Protein AF-0000000079292629 (afdb_homodimer)

Nearest PDB structures (foldseek):
  8fo1-assembly1_A  TM=3.328E-01  e=7.211E-02  Cryptococcus neoformans H99
  2wtx-assembly1_C  TM=4.677E-01  e=7.750E-01  Escherichia coli K-12
  8wky-assembly1_A  TM=4.777E-01  e=1.674E+00  Homo sapiens
  8em2-assembly1_A  TM=3.625E-01  e=8.811E-01  Homo sapiens
  6tmu-assembly1_A  TM=2.853E-01  e=6.393E-01  Pseudomonas phage EL

Foldseek 3Di:
DPPDPPPPPDDPPPPPDDDPDDDDDDDDPPDDDDDDDDPDPPDDDDDDDDDDDDPDDPDDPDPDPPPPPPPPPPPPPPPPPDQPPPQFPQDLVCLLVDPLVQFWPFADADPDAAAEEEEEEQDDDPDDLVQLLQQVCQVQVQDPPVRQLHHYAYEYEDEPVRVVRLVSVVVSQVVPVVCRHSRRYTYGYDYPVNGDPLVVSVDPVLSVQLVVLSRVLNRCSNCQARYQKYFYAYSFKGADHCNVVVVVVLVVVCPPPDDQWAAQDDDARHRIMGGGPDPLSSVLSCLSNRCSRPDGRRVSVCVSCVVVVVNDHRYDPPRRMDGD/DPDDPPPDPPPPPPCPDPCPDDDDPPVVVVPDDDDDDDDPPPDDDDDDDPPPPPPPPPDDPPPPPPPPPPCPPPPPPPPPPPQPPPQFPQDLVCLLVDPLVQFWPFADADPDAAAEEEEEEQDDDPDDLVQLLQQVCQVQVQDPPVRQLHHYAYEYEDEPVHVVRLVSVVVSQVVPVVCRHSRRYIYGYDYPVNGDPLVVSVDPVLSVQLVVLSRVLNRCSNCQARYQKYFYAYSFKGADHCNVVVVVVLVVVCPPPDDQWAAQDDDARHRIMGGGPDPLSSVLSCLSNRCSRPDGRRVSVCVSCVVVVVNDHRYDPPRRMDGD

Solvent-accessible surface area (backbone atoms only — not comparable to full-atom values): 38561 Å² total; per-residue (Å²): 140,85,80,79,82,78,78,78,83,79,82,81,79,83,76,86,75,89,76,85,86,84,96,84,96,85,89,77,86,68,90,77,88,75,88,85,79,85,80,74,78,82,81,80,84,85,80,83,79,86,89,81,82,78,77,81,78,75,83,80,74,80,74,77,77,75,73,76,71,78,72,72,73,72,76,72,80,75,74,72,61,72,71,72,81,67,72,69,71,57,49,56,69,55,44,76,62,56,62,56,71,77,29,47,76,40,55,42,81,64,92,62,72,24,49,35,28,36,39,26,62,49,63,94,47,99,77,82,78,76,30,44,58,54,20,53,48,27,49,55,72,32,33,61,75,86,44,35,62,60,28,35,32,38,38,39,32,28,42,60,81,40,57,72,46,36,54,49,50,52,56,52,55,61,73,39,55,68,40,23,74,50,27,23,32,32,36,32,43,46,54,64,83,66,51,64,72,49,75,77,63,78,34,70,69,54,30,49,32,28,48,54,16,43,53,50,28,50,49,45,49,67,48,36,64,52,12,53,23,32,33,31,37,54,38,51,33,34,46,40,78,52,47,66,59,52,52,52,49,56,57,58,71,45,65,83,58,85,75,73,54,41,30,32,31,91,62,76,74,26,31,38,31,34,56,29,64,39,67,58,52,53,54,46,36,40,48,28,46,76,31,14,81,62,36,46,58,58,56,48,51,52,49,50,31,53,55,62,67,45,83,66,86,50,60,50,79,73,56,60,46,41,76,110,137,85,82,78,84,79,80,80,80,79,81,80,78,80,75,79,82,77,78,76,82,80,87,85,83,76,73,80,69,84,68,86,70,88,73,83,72,84,77,76,77,74,78,82,75,80,75,81,81,72,83,68,80,75,73,80,74,72,84,78,74,79,75,76,77,73,73,76,70,74,73,72,72,72,77,72,79,74,75,74,62,72,71,71,81,68,72,70,72,57,50,55,68,56,46,78,62,55,62,55,73,77,29,48,75,41,55,41,82,64,90,62,72,24,50,36,28,37,38,25,64,49,64,94,50,98,80,78,76,74,30,42,57,54,21,52,49,27,48,57,72,33,34,60,75,86,44,35,62,61,28,36,31,38,37,38,33,29,42,59,80,41,57,72,46,37,53,50,51,52,55,53,55,59,73,40,54,69,40,22,74,50,26,22,32,31,34,33,43,47,54,64,84,66,52,65,73,48,75,75,63,78,34,70,68,53,31,50,33,30,46,54,16,42,53,51,28,52,49,45,50,67,48,35,63,52,13,54,24,32,32,32,38,54,38,49,34,33,48,41,77,50,47,67,58,50,52,52,49,56,58,58,71,43,64,82,59,85,74,71,56,41,30,30,31,89,62,74,74,25,30,38,32,35,57,29,65,38,68,55,53,52,52,47,35,39,48,29,46,76,32,15,82,64,36,45,58,56,55,48,50,52,48,50,31,53,56,63,66,45,85,64,85,52,60,50,79,73,56,60,47,43,76,110

InterPro domains:
  IPR006759 Glycosyl transferase family 54 [PTHR12062] (66-322)
  IPR057279 MGAT4, conserved region [PF04666] (102-309)

Sequence (648 aa):
MRRQCRWTCIPVVVAVVILCLTPAYLLLVKGTNYWGSGILHVKEEAPKKDIGTTRSVPPTGIRQEKTRINSTQQVSSEQSKSLDASPIAVCCMDLMNLDKDRALVMGHRRKSKGFLTIGIPFTPRSGGKSDLRKTLESLIQNTPSELLKSQVTIVIFTSALDVGFRQSAHAIVSSFPDHVQGSVLQLIEAPRSFYPNLSALGNSFLSGRVKMNLDNAFLLAYARDSSEFYLQLSYDLRAPPNYLQTIRNFIRQQGANYWVTLEFYPVGFAGKLFRGGGRDIQQLIHLLTEYSKEQSLGNLFVQFKNLNVQQRDILWRPPLFSQLMRRQCRWTCIPVVVAVVILCLTPAYLLLVKGTNYWGSGILHVKEEAPKKDIGTTRSVPPTGIRQEKTRINSTQQVSSEQSKSLDASPIAVCCMDLMNLDKDRALVMGHRRKSKGFLTIGIPFTPRSGGKSDLRKTLESLIQNTPSELLKSQVTIVIFTSALDVGFRQSAHAIVSSFPDHVQGSVLQLIEAPRSFYPNLSALGNSFLSGRVKMNLDNAFLLAYARDSSEFYLQLSYDLRAPPNYLQTIRNFIRQQGANYWVTLEFYPVGFAGKLFRGGGRDIQQLIHLLTEYSKEQSLGNLFVQFKNLNVQQRDILWRPPLFSQL

Secondary structure (DSSP, 8-state):
----------------------------------------------------------------------------TT----------S--HHHHHT--HHHHEEES---SS-EEEEEEEE----SS-STHHHHHHHHHHHTS-HHHHHHHEEEEEEEETT-HHHHHHHHHHHHT-HHHHHTTSEEEEEE-GGGS--GGGG--HHHHHHHHHHHHHHHHHHHHTTSEEEEEE--TTEEPPTTHHHHHHHHHHHHTT---S-EES--STTSSEEEETTSHHHHHHHHHHHHTTTTS-HHHHHHHHHHHTT--S--B-SS-SSEE-/----------------------------------------------------------------------------S-----------S--HHHHHT--HHHHEEES---SS-EEEEEEEE----SS-STHHHHHHHHHHHTS-HHHHHHHEEEEEEEETT-HHHHHHHHHHHHT-HHHHHTTSEEEEEE-GGGS--GGGG--HHHHHHHHHHHHHHHHHHHHTTSEEEEEE--TTEEPPTTHHHHHHHHHHHHTT---S-EES--STTSSEEEETTSHHHHHHHHHHHHTTTTS-HHHHHHHHHHHTT--S--B-SS-SSEE-

Structure (mmCIF, N/CA/C/O backbone):
data_AF-0000000079292629-model_v1
#
loop_
_entity.id
_entity.type
_entity.pdbx_description
1 polymer 'MGAT4 conserved region domain-containing protein'
#
loop_
_atom_site.group_PDB
_atom_site.id
_atom_site.type_symbol
_atom_site.label_atom_id
_atom_site.label_alt_id
_atom_site.label_comp_id
_atom_site.label_asym_id
_atom_site.label_entity_id
_atom_site.label_seq_id
_atom_site.pdbx_PDB_ins_code
_atom_site.Cartn_x
_atom_site.Cartn_y
_atom_site.Cartn_z
_atom_site.occupancy
_atom_site.B_iso_or_equiv
_atom_site.auth_seq_id
_atom_site.auth_comp_id
_atom_site.auth_asym_id
_atom_site.auth_atom_id
_atom_site.pdbx_PDB_model_num
ATOM 1 N N . MET A 1 1 ? 28.984 -2.314 72 1 21.62 1 MET A N 1
ATOM 2 C CA . MET A 1 1 ? 30.016 -3.033 71.25 1 21.62 1 MET A CA 1
ATOM 3 C C . MET A 1 1 ? 29.484 -3.547 69.875 1 21.62 1 MET A C 1
ATOM 5 O O . MET A 1 1 ? 28.5 -4.297 69.875 1 21.62 1 MET A O 1
ATOM 9 N N . ARG A 1 2 ? 29.688 -2.791 68.688 1 25.09 2 ARG A N 1
ATOM 10 C CA . ARG A 1 2 ? 29.359 -2.566 67.25 1 25.09 2 ARG A CA 1
ATOM 11 C C . ARG A 1 2 ? 29.844 -3.725 66.375 1 25.09 2 ARG A C 1
ATOM 13 O O . ARG A 1 2 ? 31 -3.74 66 1 25.09 2 ARG A O 1
ATOM 20 N N . ARG A 1 3 ? 29.641 -4.965 66.75 1 23.36 3 ARG A N 1
ATOM 21 C CA . ARG A 1 3 ? 30.297 -6.113 66.125 1 23.36 3 ARG A CA 1
ATOM 22 C C . ARG A 1 3 ? 30.031 -6.152 64.625 1 23.36 3 ARG A C 1
ATOM 24 O O . ARG A 1 3 ? 28.875 -6.105 64.188 1 23.36 3 ARG A O 1
ATOM 31 N N . GLN A 1 4 ? 30.953 -5.797 63.719 1 24.3 4 GLN A N 1
ATOM 32 C CA . GLN A 1 4 ? 31.234 -5.625 62.312 1 24.3 4 GLN A CA 1
ATOM 33 C C . GLN A 1 4 ? 31.078 -6.941 61.562 1 24.3 4 GLN A C 1
ATOM 35 O O . GLN A 1 4 ? 31.828 -7.895 61.812 1 24.3 4 GLN A O 1
ATOM 40 N N . CYS A 1 5 ? 29.938 -7.516 61.344 1 23.98 5 CYS A N 1
ATOM 41 C CA . CYS A 1 5 ? 29.719 -8.773 60.656 1 23.98 5 CYS A CA 1
ATOM 42 C C . CYS A 1 5 ? 30.281 -8.727 59.219 1 23.98 5 CYS A C 1
ATOM 44 O O . CYS A 1 5 ? 29.891 -7.879 58.438 1 23.98 5 CYS A O 1
ATOM 46 N N . ARG A 1 6 ? 31.484 -9.203 59 1 24.17 6 ARG A N 1
ATOM 47 C CA . ARG A 1 6 ? 32.375 -9.297 57.844 1 24.17 6 ARG A CA 1
ATOM 48 C C . ARG A 1 6 ? 31.812 -10.266 56.812 1 24.17 6 ARG A C 1
ATOM 50 O O . ARG A 1 6 ? 31.703 -11.469 57.062 1 24.17 6 ARG A O 1
ATOM 57 N N . TRP A 1 7 ? 30.766 -9.984 56 1 21.94 7 TRP A N 1
ATOM 58 C CA . TRP A 1 7 ? 30.203 -10.867 54.969 1 21.94 7 TRP A CA 1
ATOM 59 C C . TRP A 1 7 ? 31.234 -11.195 53.906 1 21.94 7 TRP A C 1
ATOM 61 O O . TRP A 1 7 ? 31.781 -10.297 53.281 1 21.94 7 TRP A O 1
ATOM 71 N N . THR A 1 8 ? 32.125 -12.172 54.031 1 23.27 8 THR A N 1
ATOM 72 C CA . THR A 1 8 ? 33.156 -12.57 53.094 1 23.27 8 THR A CA 1
ATOM 73 C C . THR A 1 8 ? 32.531 -13.148 51.812 1 23.27 8 THR A C 1
ATOM 75 O O . THR A 1 8 ? 31.766 -14.102 51.875 1 23.27 8 THR A O 1
ATOM 78 N N . CYS A 1 9 ? 32.25 -12.352 50.719 1 22.69 9 CYS A N 1
ATOM 79 C CA . CYS A 1 9 ? 31.797 -12.703 49.375 1 22.69 9 CYS A CA 1
ATOM 80 C C . CYS A 1 9 ? 32.75 -13.672 48.719 1 22.69 9 CYS A C 1
ATOM 82 O O . CYS A 1 9 ? 33.938 -13.375 48.562 1 22.69 9 CYS A O 1
ATOM 84 N N . ILE A 1 10 ? 32.688 -14.961 48.75 1 22.88 10 ILE A N 1
ATOM 85 C CA . ILE A 1 10 ? 33.531 -15.992 48.156 1 22.88 10 ILE A CA 1
ATOM 86 C C . ILE A 1 10 ? 33.5 -15.906 46.656 1 22.88 10 ILE A C 1
ATOM 88 O O . ILE A 1 10 ? 32.406 -15.789 46.062 1 22.88 10 ILE A O 1
ATOM 92 N N . PRO A 1 11 ? 34.625 -15.836 45.844 1 27.73 11 PRO A N 1
ATOM 93 C CA . PRO A 1 11 ? 35.031 -15.656 44.438 1 27.73 11 PRO A CA 1
ATOM 94 C C . PRO A 1 11 ? 34.656 -16.844 43.562 1 27.73 11 PRO A C 1
ATOM 96 O O . PRO A 1 11 ? 35.094 -17.969 43.781 1 27.73 11 PRO A O 1
ATOM 99 N N . VAL A 1 12 ? 33.469 -17.391 43.344 1 22.73 12 VAL A N 1
ATOM 100 C CA . VAL A 1 12 ? 33.375 -18.703 42.688 1 22.73 12 VAL A CA 1
ATOM 101 C C . VAL A 1 12 ? 33.938 -18.609 41.281 1 22.73 12 VAL A C 1
ATOM 103 O O . VAL A 1 12 ? 33.438 -17.797 40.469 1 22.73 12 VAL A O 1
ATOM 106 N N . VAL A 1 13 ? 35.125 -19.141 40.875 1 24.22 13 VAL A N 1
ATOM 107 C CA . VAL A 1 13 ? 36 -19.312 39.719 1 24.22 13 VAL A CA 1
ATOM 108 C C . VAL A 1 13 ? 35.281 -20.188 38.688 1 24.22 13 VAL A C 1
ATOM 110 O O . VAL A 1 13 ? 35.281 -21.422 38.812 1 24.22 13 VAL A O 1
ATOM 113 N N . VAL A 1 14 ? 34.094 -20.156 38.156 1 21.81 14 VAL A N 1
ATOM 114 C CA . VAL A 1 14 ? 33.688 -21.312 37.344 1 21.81 14 VAL A CA 1
ATOM 115 C C . VAL A 1 14 ? 34.562 -21.391 36.094 1 21.81 14 VAL A C 1
ATOM 117 O O . VAL A 1 14 ? 34.594 -20.469 35.281 1 21.81 14 VAL A O 1
ATOM 120 N N . ALA A 1 15 ? 35.594 -22.297 35.906 1 21.97 15 ALA A N 1
ATOM 121 C CA . ALA A 1 15 ? 36.562 -22.734 34.906 1 21.97 15 ALA A CA 1
ATOM 122 C C . ALA A 1 15 ? 35.844 -23.328 33.688 1 21.97 15 ALA A C 1
ATOM 124 O O . ALA A 1 15 ? 35.281 -24.406 33.75 1 21.97 15 ALA A O 1
ATOM 125 N N . VAL A 1 16 ? 34.844 -22.938 33.031 1 21.09 16 VAL A N 1
ATOM 126 C CA . VAL A 1 16 ? 34.438 -23.953 32.062 1 21.09 16 VAL A CA 1
ATOM 127 C C . VAL A 1 16 ? 35.562 -24.188 31.062 1 21.09 16 VAL A C 1
ATOM 129 O O . VAL A 1 16 ? 36 -23.25 30.391 1 21.09 16 VAL A O 1
ATOM 132 N N . VAL A 1 17 ? 36.219 -25.422 30.844 1 18.73 17 VAL A N 1
ATOM 133 C CA . VAL A 1 17 ? 37.312 -26.125 30.156 1 18.73 17 VAL A CA 1
ATOM 134 C C . VAL A 1 17 ? 37.031 -26.188 28.656 1 18.73 17 VAL A C 1
ATOM 136 O O . VAL A 1 17 ? 37.938 -25.953 27.844 1 18.73 17 VAL A O 1
ATOM 139 N N . ILE A 1 18 ? 35.938 -26.547 27.938 1 22.33 18 ILE A N 1
ATOM 140 C CA . ILE A 1 18 ? 36.156 -27.766 27.156 1 22.33 18 ILE A CA 1
ATOM 141 C C . ILE A 1 18 ? 37.156 -27.469 26.031 1 22.33 18 ILE A C 1
ATOM 143 O O . ILE A 1 18 ? 37.062 -26.422 25.375 1 22.33 18 ILE A O 1
ATOM 147 N N . LEU A 1 19 ? 38.031 -28.469 25.625 1 19.28 19 LEU A N 1
ATOM 148 C CA . LEU A 1 19 ? 39.125 -29.016 24.844 1 19.28 19 LEU A CA 1
ATOM 149 C C . LEU A 1 19 ? 38.688 -29.266 23.406 1 19.28 19 LEU A C 1
ATOM 151 O O . LEU A 1 19 ? 37.969 -30.219 23.125 1 19.28 19 LEU A O 1
ATOM 155 N N . CYS A 1 20 ? 37.844 -28.516 22.75 1 19.41 20 CYS A N 1
ATOM 156 C CA . CYS A 1 20 ? 37.625 -29.188 21.484 1 19.41 20 CYS A CA 1
ATOM 157 C C . CYS A 1 20 ? 38.969 -29.469 20.766 1 19.41 20 CYS A C 1
ATOM 159 O O . CYS A 1 20 ? 39.75 -28.547 20.516 1 19.41 20 CYS A O 1
ATOM 161 N N . LEU A 1 21 ? 39.438 -30.766 20.672 1 18.61 21 LEU A N 1
ATOM 162 C CA . LEU A 1 21 ? 40.406 -31.672 20.062 1 18.61 21 LEU A CA 1
ATOM 163 C C . LEU A 1 21 ? 40.594 -31.375 18.578 1 18.61 21 LEU A C 1
ATOM 165 O O . LEU A 1 21 ? 39.75 -30.734 17.969 1 18.61 21 LEU A O 1
ATOM 169 N N . THR A 1 22 ? 41.344 -32.344 17.766 1 18.47 22 THR A N 1
ATOM 170 C CA . THR A 1 22 ? 42.5 -32.562 16.922 1 18.47 22 THR A CA 1
ATOM 171 C C . THR A 1 22 ? 42.125 -32.562 15.453 1 18.47 22 THR A C 1
ATOM 173 O O . THR A 1 22 ? 42.75 -31.875 14.641 1 18.47 22 THR A O 1
ATOM 176 N N . PRO A 1 23 ? 41.5 -33.75 14.758 1 18.5 23 PRO A N 1
ATOM 177 C CA . PRO A 1 23 ? 42.344 -34.656 13.945 1 18.5 23 PRO A CA 1
ATOM 178 C C . PRO A 1 23 ? 42.5 -34.156 12.508 1 18.5 23 PRO A C 1
ATOM 180 O O . PRO A 1 23 ? 41.812 -33.219 12.086 1 18.5 23 PRO A O 1
ATOM 183 N N . ALA A 1 24 ? 42.688 -35.25 11.312 1 17.42 24 ALA A N 1
ATOM 184 C CA . ALA A 1 24 ? 43.562 -35.875 10.328 1 17.42 24 ALA A CA 1
ATOM 185 C C . ALA A 1 24 ? 43.156 -35.469 8.906 1 17.42 24 ALA A C 1
ATOM 187 O O . ALA A 1 24 ? 44 -35.094 8.102 1 17.42 24 ALA A O 1
ATOM 188 N N . TYR A 1 25 ? 41.969 -36 8.234 1 17.34 25 TYR A N 1
ATOM 189 C CA . TYR A 1 25 ? 42.156 -36.969 7.148 1 17.34 25 TYR A CA 1
ATOM 190 C C . TYR A 1 25 ? 42.531 -36.25 5.859 1 17.34 25 TYR A C 1
ATOM 192 O O . TYR A 1 25 ? 42.219 -35.062 5.684 1 17.34 25 TYR A O 1
ATOM 200 N N . LEU A 1 26 ? 43.156 -37.062 4.617 1 16.83 26 LEU A N 1
ATOM 201 C CA . LEU A 1 26 ? 44.062 -37.438 3.521 1 16.83 26 LEU A CA 1
ATOM 202 C C . LEU A 1 26 ? 43.438 -37.062 2.176 1 16.83 26 LEU A C 1
ATOM 204 O O . LEU A 1 26 ? 44.125 -36.5 1.319 1 16.83 26 LEU A O 1
ATOM 208 N N . LEU A 1 27 ? 42.25 -37.688 1.678 1 17.11 27 LEU A N 1
ATOM 209 C CA . LEU A 1 27 ? 42.375 -38.531 0.5 1 17.11 27 LEU A CA 1
ATOM 210 C C . LEU A 1 27 ? 42.469 -37.688 -0.769 1 17.11 27 LEU A C 1
ATOM 212 O O . LEU A 1 27 ? 42 -36.562 -0.804 1 17.11 27 LEU A O 1
ATOM 216 N N . LEU A 1 28 ? 43.094 -38.344 -1.974 1 18.03 28 LEU A N 1
ATOM 217 C CA . LEU A 1 28 ? 43.75 -38.469 -3.271 1 18.03 28 LEU A CA 1
ATOM 218 C C . LEU A 1 28 ? 42.75 -38.281 -4.406 1 18.03 28 LEU A C 1
ATOM 220 O O . LEU A 1 28 ? 41.906 -39.156 -4.637 1 18.03 28 LEU A O 1
ATOM 224 N N . VAL A 1 29 ? 41.844 -37.344 -4.359 1 16.91 29 VAL A N 1
ATOM 225 C CA . VAL A 1 29 ? 40.875 -37.594 -5.418 1 16.91 29 VAL A CA 1
ATOM 226 C C . VAL A 1 29 ? 41.562 -37.594 -6.773 1 16.91 29 VAL A C 1
ATOM 228 O O . VAL A 1 29 ? 42.094 -36.562 -7.203 1 16.91 29 VAL A O 1
ATOM 231 N N . LYS A 1 30 ? 42.031 -38.844 -7.316 1 17.47 30 LYS A N 1
ATOM 232 C CA . LYS A 1 30 ? 42.656 -39.344 -8.547 1 17.47 30 LYS A CA 1
ATOM 233 C C . LYS A 1 30 ? 41.75 -39.094 -9.75 1 17.47 30 LYS A C 1
ATOM 235 O O . LYS A 1 30 ? 42.188 -39.219 -10.898 1 17.47 30 LYS A O 1
ATOM 240 N N . GLY A 1 31 ? 40.438 -38.781 -9.688 1 16.75 31 GLY A N 1
ATOM 241 C CA . GLY A 1 31 ? 39.719 -39.531 -10.688 1 16.75 31 GLY A CA 1
ATOM 242 C C . GLY A 1 31 ? 40.25 -39.344 -12.094 1 16.75 31 GLY A C 1
ATOM 243 O O . GLY A 1 31 ? 40.688 -38.25 -12.461 1 16.75 31 GLY A O 1
ATOM 244 N N . THR A 1 32 ? 40.625 -40.5 -12.867 1 16.72 32 THR A N 1
ATOM 245 C CA . THR A 1 32 ? 41.219 -41.094 -14.078 1 16.72 32 THR A CA 1
ATOM 246 C C . THR A 1 32 ? 40.438 -40.625 -15.312 1 16.72 32 THR A C 1
ATOM 248 O O . THR A 1 32 ? 41.031 -40.281 -16.328 1 16.72 32 THR A O 1
ATOM 251 N N . ASN A 1 33 ? 39.062 -40.938 -15.477 1 16.39 33 ASN A N 1
ATOM 252 C CA . ASN A 1 33 ? 38.781 -41.906 -16.547 1 16.39 33 ASN A CA 1
ATOM 253 C C . ASN A 1 33 ? 38.969 -41.25 -17.922 1 16.39 33 ASN A C 1
ATOM 255 O O . ASN A 1 33 ? 38.906 -40.031 -18.047 1 16.39 33 ASN A O 1
ATOM 259 N N . TYR A 1 34 ? 39.094 -42.156 -19.125 1 17.19 34 TYR A N 1
ATOM 260 C CA . TYR A 1 34 ? 39.562 -42.5 -20.469 1 17.19 34 TYR A CA 1
ATOM 261 C C . TYR A 1 34 ? 38.562 -42.062 -21.516 1 17.19 34 TYR A C 1
ATOM 263 O O . TYR A 1 34 ? 38.75 -42.281 -22.719 1 17.19 34 TYR A O 1
ATOM 271 N N . TRP A 1 35 ? 37.375 -41.375 -21.219 1 16.45 35 TRP A N 1
ATOM 272 C CA . TRP A 1 35 ? 36.406 -41.812 -22.203 1 16.45 35 TRP A CA 1
ATOM 273 C C . TRP A 1 35 ? 36.906 -41.5 -23.625 1 16.45 35 TRP A C 1
ATOM 275 O O . TRP A 1 35 ? 37.562 -40.5 -23.859 1 16.45 35 TRP A O 1
ATOM 285 N N . GLY A 1 36 ? 36.688 -42.531 -24.547 1 16.22 36 GLY A N 1
ATOM 286 C CA . GLY A 1 36 ? 36.969 -43.156 -25.828 1 16.22 36 GLY A CA 1
ATOM 287 C C . GLY A 1 36 ? 36.625 -42.25 -27 1 16.22 36 GLY A C 1
ATOM 288 O O . GLY A 1 36 ? 35.969 -41.219 -26.844 1 16.22 36 GLY A O 1
ATOM 289 N N . SER A 1 37 ? 36.375 -42.906 -28.172 1 16.64 37 SER A N 1
ATOM 290 C CA . SER A 1 37 ? 36.875 -43.062 -29.531 1 16.64 37 SER A CA 1
ATOM 291 C C . SER A 1 37 ? 36.062 -42.281 -30.531 1 16.64 37 SER A C 1
ATOM 293 O O . SER A 1 37 ? 36.594 -41.5 -31.328 1 16.64 37 SER A O 1
ATOM 295 N N . GLY A 1 38 ? 34.812 -42.781 -30.969 1 17.09 38 GLY A N 1
ATOM 296 C CA . GLY A 1 38 ? 34.625 -43.219 -32.344 1 17.09 38 GLY A CA 1
ATOM 297 C C . GLY A 1 38 ? 34.062 -42.125 -33.25 1 17.09 38 GLY A C 1
ATOM 298 O O . GLY A 1 38 ? 33.031 -41.531 -32.938 1 17.09 38 GLY A O 1
ATOM 299 N N . ILE A 1 39 ? 34.812 -41.25 -33.812 1 19.45 39 ILE A N 1
ATOM 300 C CA . ILE A 1 39 ? 34.562 -40.156 -34.781 1 19.45 39 ILE A CA 1
ATOM 301 C C . ILE A 1 39 ? 33.812 -40.719 -36 1 19.45 39 ILE A C 1
ATOM 303 O O . ILE A 1 39 ? 34.375 -41.469 -36.812 1 19.45 39 ILE A O 1
ATOM 307 N N . LEU A 1 40 ? 32.5 -41.219 -35.719 1 17.52 40 LEU A N 1
ATOM 308 C CA . LEU A 1 40 ? 31.812 -41.844 -36.844 1 17.52 40 LEU A CA 1
ATOM 309 C C . LEU A 1 40 ? 31.719 -40.938 -38.031 1 17.52 40 LEU A C 1
ATOM 311 O O . LEU A 1 40 ? 31.531 -39.719 -37.875 1 17.52 40 LEU A O 1
ATOM 315 N N . HIS A 1 41 ? 32.031 -41.5 -39.25 1 19.69 41 HIS A N 1
ATOM 316 C CA . HIS A 1 41 ? 32.25 -41.188 -40.656 1 19.69 41 HIS A CA 1
ATOM 317 C C . HIS A 1 41 ? 30.969 -40.812 -41.375 1 19.69 41 HIS A C 1
ATOM 319 O O . HIS A 1 41 ? 30.109 -41.656 -41.625 1 19.69 41 HIS A O 1
ATOM 325 N N . VAL A 1 42 ? 30.266 -39.844 -40.75 1 17.91 42 VAL A N 1
ATOM 326 C CA . VAL A 1 42 ? 28.953 -39.625 -41.375 1 17.91 42 VAL A CA 1
ATOM 327 C C . VAL A 1 42 ? 29.109 -39.469 -42.875 1 17.91 42 VAL A C 1
ATOM 329 O O . VAL A 1 42 ? 29.859 -38.594 -43.344 1 17.91 42 VAL A O 1
ATOM 332 N N . LYS A 1 43 ? 28.469 -40.406 -43.562 1 17.44 43 LYS A N 1
ATOM 333 C CA . LYS A 1 43 ? 28.406 -40.812 -44.969 1 17.44 43 LYS A CA 1
ATOM 334 C C . LYS A 1 43 ? 27.891 -39.656 -45.844 1 17.44 43 LYS A C 1
ATOM 336 O O . LYS A 1 43 ? 27.219 -38.75 -45.375 1 17.44 43 LYS A O 1
ATOM 341 N N . GLU A 1 44 ? 27.5 -40.062 -47.062 1 17.16 44 GLU A N 1
ATOM 342 C CA . GLU A 1 44 ? 27.75 -39.844 -48.469 1 17.16 44 GLU A CA 1
ATOM 343 C C . GLU A 1 44 ? 26.641 -38.969 -49.094 1 17.16 44 GLU A C 1
ATOM 345 O O . GLU A 1 44 ? 26.891 -38.156 -49.969 1 17.16 44 GLU A O 1
ATOM 350 N N . GLU A 1 45 ? 25.297 -39 -48.719 1 18.06 45 GLU A N 1
ATOM 351 C CA . GLU A 1 45 ? 24.531 -39.281 -49.938 1 18.06 45 GLU A CA 1
ATOM 352 C C . GLU A 1 45 ? 24.375 -38.031 -50.812 1 18.06 45 GLU A C 1
ATOM 354 O O . GLU A 1 45 ? 24.469 -36.938 -50.312 1 18.06 45 GLU A O 1
ATOM 359 N N . ALA A 1 46 ? 23.594 -38.25 -52 1 18.97 46 ALA A N 1
ATOM 360 C CA . ALA A 1 46 ? 23.672 -37.969 -53.438 1 18.97 46 ALA A CA 1
ATOM 361 C C . ALA A 1 46 ? 23.016 -36.625 -53.75 1 18.97 46 ALA A C 1
ATOM 363 O O . ALA A 1 46 ? 22.219 -36.125 -52.969 1 18.97 46 ALA A O 1
ATOM 364 N N . PRO A 1 47 ? 22.625 -36.5 -55.125 1 19.56 47 PRO A N 1
ATOM 365 C CA . PRO A 1 47 ? 22.828 -35.469 -56.156 1 19.56 47 PRO A CA 1
ATOM 366 C C . PRO A 1 47 ? 21.609 -34.562 -56.312 1 19.56 47 PRO A C 1
ATOM 368 O O . PRO A 1 47 ? 21.719 -33.5 -56.969 1 19.56 47 PRO A O 1
ATOM 371 N N . LYS A 1 48 ? 20.531 -34.625 -55.625 1 17.47 48 LYS A N 1
ATOM 372 C CA . LYS A 1 48 ? 19.453 -34.5 -56.594 1 17.47 48 LYS A CA 1
ATOM 373 C C . LYS A 1 48 ? 19.375 -33.062 -57.125 1 17.47 48 LYS A C 1
ATOM 375 O O . LYS A 1 48 ? 19.656 -32.094 -56.375 1 17.47 48 LYS A O 1
ATOM 380 N N . LYS A 1 49 ? 18.641 -32.969 -58.375 1 17.77 49 LYS A N 1
ATOM 381 C CA . LYS A 1 49 ? 18.656 -32.125 -59.562 1 17.77 49 LYS A CA 1
ATOM 382 C C . LYS A 1 49 ? 17.953 -30.812 -59.312 1 17.77 49 LYS A C 1
ATOM 384 O O . LYS A 1 49 ? 18.484 -29.75 -59.625 1 17.77 49 LYS A O 1
ATOM 389 N N . ASP A 1 50 ? 16.547 -30.766 -59.281 1 17.34 50 ASP A N 1
ATOM 390 C CA . ASP A 1 50 ? 16.062 -30.141 -60.5 1 17.34 50 ASP A CA 1
ATOM 391 C C . ASP A 1 50 ? 15.844 -28.641 -60.312 1 17.34 50 ASP A C 1
ATOM 393 O O . ASP A 1 50 ? 15.898 -28.141 -59.188 1 17.34 50 ASP A O 1
ATOM 397 N N . ILE A 1 51 ? 14.484 -28.109 -60.562 1 19.69 51 ILE A N 1
ATOM 398 C CA . ILE A 1 51 ? 13.938 -27.297 -61.656 1 19.69 51 ILE A CA 1
ATOM 399 C C . ILE A 1 51 ? 13.688 -25.875 -61.156 1 19.69 51 ILE A C 1
ATOM 401 O O . ILE A 1 51 ? 13.492 -25.672 -59.938 1 19.69 51 ILE A O 1
ATOM 405 N N . GLY A 1 52 ? 13.461 -24.875 -62.125 1 17.98 52 GLY A N 1
ATOM 406 C CA . GLY A 1 52 ? 13.773 -23.5 -62.469 1 17.98 52 GLY A CA 1
ATOM 407 C C . GLY A 1 52 ? 12.805 -22.5 -61.875 1 17.98 52 GLY A C 1
ATOM 408 O O . GLY A 1 52 ? 13.18 -21.359 -61.562 1 17.98 52 GLY A O 1
ATOM 409 N N . THR A 1 53 ? 11.461 -22.734 -61.812 1 22.64 53 THR A N 1
ATOM 410 C CA . THR A 1 53 ? 10.672 -21.703 -62.5 1 22.64 53 THR A CA 1
ATOM 411 C C . THR A 1 53 ? 10.469 -20.5 -61.562 1 22.64 53 THR A C 1
ATOM 413 O O . THR A 1 53 ? 10.375 -20.641 -60.344 1 22.64 53 THR A O 1
ATOM 416 N N . THR A 1 54 ? 10.57 -19.297 -62.125 1 21.59 54 THR A N 1
ATOM 417 C CA . THR A 1 54 ? 10.789 -17.891 -61.781 1 21.59 54 THR A CA 1
ATOM 418 C C . THR A 1 54 ? 9.508 -17.266 -61.25 1 21.59 54 THR A C 1
ATOM 420 O O . THR A 1 54 ? 8.656 -16.828 -62.031 1 21.59 54 THR A O 1
ATOM 423 N N . ARG A 1 55 ? 8.727 -17.828 -60.375 1 21.44 55 ARG A N 1
ATOM 424 C CA . ARG A 1 55 ? 7.426 -17.188 -60.188 1 21.44 55 ARG A CA 1
ATOM 425 C C . ARG A 1 55 ? 7.582 -15.766 -59.688 1 21.44 55 ARG A C 1
ATOM 427 O O . ARG A 1 55 ? 8.375 -15.5 -58.781 1 21.44 55 ARG A O 1
ATOM 434 N N . SER A 1 56 ? 6.984 -14.805 -60.469 1 21.39 56 SER A N 1
ATOM 435 C CA . SER A 1 56 ? 6.926 -13.352 -60.406 1 21.39 56 SER A CA 1
ATOM 436 C C . SER A 1 56 ? 6.223 -12.898 -59.125 1 21.39 56 SER A C 1
ATOM 438 O O . SER A 1 56 ? 5.156 -13.414 -58.781 1 21.39 56 SER A O 1
ATOM 440 N N . VAL A 1 57 ? 6.891 -12.328 -58.156 1 22.81 57 VAL A N 1
ATOM 441 C CA . VAL A 1 57 ? 6.531 -11.891 -56.812 1 22.81 57 VAL A CA 1
ATOM 442 C C . VAL A 1 57 ? 5.621 -10.664 -56.875 1 22.81 57 VAL A C 1
ATOM 444 O O . VAL A 1 57 ? 6.004 -9.641 -57.438 1 22.81 57 VAL A O 1
ATOM 447 N N . PRO A 1 58 ? 4.312 -10.945 -57.094 1 24.67 58 PRO A N 1
ATOM 448 C CA . PRO A 1 58 ? 3.463 -9.758 -57.156 1 24.67 58 PRO A CA 1
ATOM 449 C C . PRO A 1 58 ? 3.67 -8.805 -56 1 24.67 58 PRO A C 1
ATOM 451 O O . PRO A 1 58 ? 4.137 -9.219 -54.938 1 24.67 58 PRO A O 1
ATOM 454 N N . PRO A 1 59 ? 3.529 -7.434 -56.25 1 22.69 59 PRO A N 1
ATOM 455 C CA . PRO A 1 59 ? 3.924 -6.301 -55.406 1 22.69 59 PRO A CA 1
ATOM 456 C C . PRO A 1 59 ? 3.193 -6.273 -54.062 1 22.69 59 PRO A C 1
ATOM 458 O O . PRO A 1 59 ? 2.084 -6.805 -53.938 1 22.69 59 PRO A O 1
ATOM 461 N N . THR A 1 60 ? 3.943 -6.254 -52.969 1 22.09 60 THR A N 1
ATOM 462 C CA . THR A 1 60 ? 3.646 -6.258 -51.531 1 22.09 60 THR A CA 1
ATOM 463 C C . THR A 1 60 ? 2.744 -5.086 -51.156 1 22.09 60 THR A C 1
ATOM 465 O O . THR A 1 60 ? 3.082 -3.928 -51.438 1 22.09 60 THR A O 1
ATOM 468 N N . GLY A 1 61 ? 1.423 -5.238 -51.406 1 22.39 61 GLY A N 1
ATOM 469 C CA . GLY A 1 61 ? 0.463 -4.238 -50.969 1 22.39 61 GLY A CA 1
ATOM 470 C C . GLY A 1 61 ? 0.719 -3.742 -49.562 1 22.39 61 GLY A C 1
ATOM 471 O O . GLY A 1 61 ? 1.19 -4.496 -48.719 1 22.39 61 GLY A O 1
ATOM 472 N N . ILE A 1 62 ? 0.94 -2.416 -49.375 1 22.42 62 ILE A N 1
ATOM 473 C CA . ILE A 1 62 ? 1.219 -1.608 -48.188 1 22.42 62 ILE A CA 1
ATOM 474 C C . ILE A 1 62 ? 0.12 -1.819 -47.156 1 22.42 62 ILE A C 1
ATOM 476 O O . ILE A 1 62 ? -1.052 -1.534 -47.406 1 22.42 62 ILE A O 1
ATOM 480 N N . ARG A 1 63 ? 0.233 -2.859 -46.344 1 21.16 63 ARG A N 1
ATOM 481 C CA . ARG A 1 63 ? -0.704 -3.062 -45.25 1 21.16 63 ARG A CA 1
ATOM 482 C C . ARG A 1 63 ? -0.858 -1.792 -44.406 1 21.16 63 ARG A C 1
ATOM 484 O O . ARG A 1 63 ? 0.133 -1.225 -43.938 1 21.16 63 ARG A O 1
ATOM 491 N N . GLN A 1 64 ? -1.92 -1.033 -44.688 1 22.08 64 GLN A N 1
ATOM 492 C CA . GLN A 1 64 ? -2.361 0.088 -43.875 1 22.08 64 GLN A CA 1
ATOM 493 C C . GLN A 1 64 ? -2.371 -0.286 -42.375 1 22.08 64 GLN A C 1
ATOM 495 O O . GLN A 1 64 ? -2.908 -1.33 -42 1 22.08 64 GLN A O 1
ATOM 500 N N . GLU A 1 65 ? -1.366 0.177 -41.656 1 22.66 65 GLU A N 1
ATOM 501 C CA . GLU A 1 65 ? -1.19 0.126 -40.219 1 22.66 65 GLU A CA 1
ATOM 502 C C . GLU A 1 65 ? -2.453 0.579 -39.5 1 22.66 65 GLU A C 1
ATOM 504 O O . GLU A 1 65 ? -2.857 1.738 -39.594 1 22.66 65 GLU A O 1
ATOM 509 N N . LYS A 1 66 ? -3.496 -0.288 -39.406 1 24.17 66 LYS A N 1
ATOM 510 C CA . LYS A 1 66 ? -4.613 0.044 -38.531 1 24.17 66 LYS A CA 1
ATOM 511 C C . LYS A 1 66 ? -4.117 0.473 -37.125 1 24.17 66 LYS A C 1
ATOM 513 O O . LYS A 1 66 ? -3.393 -0.271 -36.469 1 24.17 66 LYS A O 1
ATOM 518 N N . THR A 1 67 ? -3.998 1.742 -36.906 1 22.06 67 THR A N 1
ATOM 519 C CA . THR A 1 67 ? -3.787 2.359 -35.625 1 22.06 67 THR A CA 1
ATOM 520 C C . THR A 1 67 ? -4.738 1.771 -34.562 1 22.06 67 THR A C 1
ATOM 522 O O . THR A 1 67 ? -5.957 1.892 -34.719 1 22.06 67 THR A O 1
ATOM 525 N N . ARG A 1 68 ? -4.332 0.658 -33.938 1 22.97 68 ARG A N 1
ATOM 526 C CA . ARG A 1 68 ? -5.031 0.208 -32.719 1 22.97 68 ARG A CA 1
ATOM 527 C C . ARG A 1 68 ? -5.344 1.38 -31.797 1 22.97 68 ARG A C 1
ATOM 529 O O . ARG A 1 68 ? -4.438 2.012 -31.25 1 22.97 68 ARG A O 1
ATOM 536 N N . ILE A 1 69 ? -6.383 2.139 -32.125 1 24.08 69 ILE A N 1
ATOM 537 C CA . ILE A 1 69 ? -6.949 3.062 -31.141 1 24.08 69 ILE A CA 1
ATOM 538 C C . ILE A 1 69 ? -7.039 2.379 -29.781 1 24.08 69 ILE A C 1
ATOM 540 O O . ILE A 1 69 ? -7.621 1.297 -29.656 1 24.08 69 ILE A O 1
ATOM 544 N N . ASN A 1 70 ? -6.074 2.586 -28.922 1 23.27 70 ASN A N 1
ATOM 545 C CA . ASN A 1 70 ? -6.098 2.316 -27.484 1 23.27 70 ASN A CA 1
ATOM 546 C C . ASN A 1 70 ? -7.465 2.609 -26.875 1 23.27 70 ASN A C 1
ATOM 548 O O . ASN A 1 70 ? -7.91 3.758 -26.859 1 23.27 70 ASN A O 1
ATOM 552 N N . SER A 1 71 ? -8.461 1.787 -27.219 1 26.02 71 SER A N 1
ATOM 553 C CA . SER A 1 71 ? -9.688 1.862 -26.438 1 26.02 71 SER A CA 1
ATOM 554 C C . SER A 1 71 ? -9.391 2.062 -24.953 1 26.02 71 SER A C 1
ATOM 556 O O . SER A 1 71 ? -8.906 1.149 -24.281 1 26.02 71 SER A O 1
ATOM 558 N N . THR A 1 72 ? -8.898 3.211 -24.547 1 27.8 72 THR A N 1
ATOM 559 C CA . THR A 1 72 ? -9.055 3.617 -23.156 1 27.8 72 THR A CA 1
ATOM 560 C C . THR A 1 72 ? -10.414 3.191 -22.625 1 27.8 72 THR A C 1
ATOM 562 O O . THR A 1 72 ? -11.445 3.686 -23.062 1 27.8 72 THR A O 1
ATOM 565 N N . GLN A 1 73 ? -10.617 1.931 -22.391 1 29.52 73 GLN A N 1
ATOM 566 C CA . GLN A 1 73 ? -11.797 1.439 -21.703 1 29.52 73 GLN A CA 1
ATOM 567 C C . GLN A 1 73 ? -12.289 2.449 -20.656 1 29.52 73 GLN A C 1
ATOM 569 O O . GLN A 1 73 ? -11.5 2.951 -19.859 1 29.52 73 GLN A O 1
ATOM 574 N N . GLN A 1 74 ? -13.312 3.203 -20.984 1 28.7 74 GLN A N 1
ATOM 575 C CA . GLN A 1 74 ? -14.211 3.965 -20.125 1 28.7 74 GLN A CA 1
ATOM 576 C C . GLN A 1 74 ? -14.398 3.281 -18.781 1 28.7 74 GLN A C 1
ATOM 578 O O . GLN A 1 74 ? -14.93 2.17 -18.703 1 28.7 74 GLN A O 1
ATOM 583 N N . VAL A 1 75 ? -13.508 3.438 -17.844 1 33.06 75 VAL A N 1
ATOM 584 C CA . VAL A 1 75 ? -13.922 3.24 -16.453 1 33.06 75 VAL A CA 1
ATOM 585 C C . VAL A 1 75 ? -15.344 3.75 -16.25 1 33.06 75 VAL A C 1
ATOM 587 O O . VAL A 1 75 ? -15.617 4.934 -16.453 1 33.06 75 VAL A O 1
ATOM 590 N N . SER A 1 76 ? -16.391 2.98 -16.578 1 31.52 76 SER A N 1
ATOM 591 C CA . SER A 1 76 ? -17.781 3.293 -16.344 1 31.52 76 SER A CA 1
ATOM 592 C C . SER A 1 76 ? -17.969 4.062 -15.031 1 31.52 76 SER A C 1
ATOM 594 O O . SER A 1 76 ? -17.422 3.676 -14 1 31.52 76 SER A O 1
ATOM 596 N N . SER A 1 77 ? -18.312 5.309 -15.039 1 33.56 77 SER A N 1
ATOM 597 C CA . SER A 1 77 ? -18.828 6.312 -14.125 1 33.56 77 SER A CA 1
ATOM 598 C C . SER A 1 77 ? -19.844 5.707 -13.156 1 33.56 77 SER A C 1
ATOM 600 O O . SER A 1 77 ? -20.281 6.371 -12.219 1 33.56 77 SER A O 1
ATOM 602 N N . GLU A 1 78 ? -20.531 4.566 -13.5 1 33.06 78 GLU A N 1
ATOM 603 C CA . GLU A 1 78 ? -21.719 4.227 -12.727 1 33.06 78 GLU A CA 1
ATOM 604 C C . GLU A 1 78 ? -21.359 3.936 -11.273 1 33.06 78 GLU A C 1
ATOM 606 O O . GLU A 1 78 ? -22.188 4.105 -10.375 1 33.06 78 GLU A O 1
ATOM 611 N N . GLN A 1 79 ? -20.328 3.16 -10.953 1 34.34 79 GLN A N 1
ATOM 612 C CA . GLN A 1 79 ? -20.438 2.521 -9.648 1 34.34 79 GLN A CA 1
ATOM 613 C C . GLN A 1 79 ? -19.906 3.432 -8.547 1 34.34 79 GLN A C 1
ATOM 615 O O . GLN A 1 79 ? -18.875 3.156 -7.953 1 34.34 79 GLN A O 1
ATOM 620 N N . SER A 1 80 ? -20 4.68 -8.672 1 34.78 80 SER A N 1
ATOM 621 C CA . SER A 1 80 ? -19.688 5.402 -7.441 1 34.78 80 SER A CA 1
ATOM 622 C C . SER A 1 80 ? -20.547 4.914 -6.281 1 34.78 80 SER A C 1
ATOM 624 O O . SER A 1 80 ? -21.203 5.711 -5.613 1 34.78 80 SER A O 1
ATOM 626 N N . LYS A 1 81 ? -21.125 3.707 -6.348 1 38.12 81 LYS A N 1
ATOM 627 C CA . LYS A 1 81 ? -21.859 3.303 -5.152 1 38.12 81 LYS A CA 1
ATOM 628 C C . LYS A 1 81 ? -20.969 3.373 -3.912 1 38.12 81 LYS A C 1
ATOM 630 O O . LYS A 1 81 ? -19.75 3.221 -4.004 1 38.12 81 LYS A O 1
ATOM 635 N N . SER A 1 82 ? -21.625 3.875 -2.785 1 39.22 82 SER A N 1
ATOM 636 C CA . SER A 1 82 ? -21.141 4.074 -1.423 1 39.22 82 SER A CA 1
ATOM 637 C C . SER A 1 82 ? -20.312 2.881 -0.949 1 39.22 82 SER A C 1
ATOM 639 O O . SER A 1 82 ? -20.844 1.79 -0.747 1 39.22 82 SER A O 1
ATOM 641 N N . LEU A 1 83 ? -19.203 2.812 -1.431 1 43.47 83 LEU A N 1
ATOM 642 C CA . LEU A 1 83 ? -18.328 1.837 -0.771 1 43.47 83 LEU A CA 1
ATOM 643 C C . LEU A 1 83 ? -18.453 1.941 0.746 1 43.47 83 LEU A C 1
ATOM 645 O O . LEU A 1 83 ? -18.141 2.98 1.328 1 43.47 83 LEU A O 1
ATOM 649 N N . ASP A 1 84 ? -19.422 1.267 1.307 1 44.38 84 ASP A N 1
ATOM 650 C CA . ASP A 1 84 ? -19.516 1.184 2.762 1 44.38 84 ASP A CA 1
ATOM 651 C C . ASP A 1 84 ? -18.125 0.989 3.379 1 44.38 84 ASP A C 1
ATOM 653 O O . ASP A 1 84 ? -17.375 0.11 2.957 1 44.38 84 ASP A O 1
ATOM 657 N N . ALA A 1 85 ? -17.547 1.994 3.982 1 43.06 85 ALA A N 1
ATOM 658 C CA . ALA A 1 85 ? -16.266 2.145 4.664 1 43.06 85 ALA A CA 1
ATOM 659 C C . ALA A 1 85 ? -16.047 1.02 5.672 1 43.06 85 ALA A C 1
ATOM 661 O O . ALA A 1 85 ? -15.242 1.153 6.594 1 43.06 85 ALA A O 1
ATOM 662 N N . SER A 1 86 ? -16.859 -0.116 5.641 1 42.06 86 SER A N 1
ATOM 663 C CA . SER A 1 86 ? -16.484 -1.131 6.617 1 42.06 86 SER A CA 1
ATOM 664 C C . SER A 1 86 ? -15.102 -1.701 6.312 1 42.06 86 SER A C 1
ATOM 666 O O . SER A 1 86 ? -14.805 -2.043 5.164 1 42.06 86 SER A O 1
ATOM 668 N N . PRO A 1 87 ? -14.18 -1.4 7.199 1 43.78 87 PRO A N 1
ATOM 669 C CA . PRO A 1 87 ? -12.82 -1.914 6.996 1 43.78 87 PRO A CA 1
ATOM 670 C C . PRO A 1 87 ? -12.805 -3.396 6.633 1 43.78 87 PRO A C 1
ATOM 672 O O . PRO A 1 87 ? -13.625 -4.168 7.125 1 43.78 87 PRO A O 1
ATOM 675 N N . ILE A 1 88 ? -12.531 -3.77 5.484 1 45.44 88 ILE A N 1
ATOM 676 C CA . ILE A 1 88 ? -12.188 -5.172 5.266 1 45.44 88 ILE A CA 1
ATOM 677 C C . ILE A 1 88 ? -11.211 -5.637 6.336 1 45.44 88 ILE A C 1
ATOM 679 O O . ILE A 1 88 ? -10.18 -4.996 6.566 1 45.44 88 ILE A O 1
ATOM 683 N N . ALA A 1 89 ? -11.68 -6.371 7.363 1 45.75 89 ALA A N 1
ATOM 684 C CA . ALA A 1 89 ? -11.016 -6.871 8.562 1 45.75 89 ALA A CA 1
ATOM 685 C C . ALA A 1 89 ? -9.688 -7.543 8.211 1 45.75 89 ALA A C 1
ATOM 687 O O . ALA A 1 89 ? -8.898 -7.871 9.102 1 45.75 89 ALA A O 1
ATOM 688 N N . VAL A 1 90 ? -9.477 -7.871 6.98 1 46.12 90 VAL A N 1
ATOM 689 C CA . VAL A 1 90 ? -8.219 -8.617 6.902 1 46.12 90 VAL A CA 1
ATOM 690 C C . VAL A 1 90 ? -7.039 -7.652 6.949 1 46.12 90 VAL A C 1
ATOM 692 O O . VAL A 1 90 ? -6.891 -6.801 6.07 1 46.12 90 VAL A O 1
ATOM 695 N N . CYS A 1 91 ? -6.48 -7.551 8.117 1 57.69 91 CYS A N 1
ATOM 696 C CA . CYS A 1 91 ? -5.289 -6.723 8.289 1 57.69 91 CYS A CA 1
ATOM 697 C C . CYS A 1 91 ? -4.078 -7.375 7.633 1 57.69 91 CYS A C 1
ATOM 699 O O . CYS A 1 91 ? -3.842 -8.57 7.801 1 57.69 91 CYS A O 1
ATOM 701 N N . CYS A 1 92 ? -3.498 -6.738 6.66 1 60.09 92 CYS A N 1
ATOM 702 C CA . CYS A 1 92 ? -2.289 -7.168 5.969 1 60.09 92 CYS A CA 1
ATOM 703 C C . CYS A 1 92 ? -1.286 -7.766 6.945 1 60.09 92 CYS A C 1
ATOM 705 O O . CYS A 1 92 ? -0.632 -8.766 6.637 1 60.09 92 CYS A O 1
ATOM 707 N N . MET A 1 93 ? -1.262 -7.305 8.102 1 62.53 93 MET A N 1
ATOM 708 C CA . MET A 1 93 ? -0.304 -7.812 9.078 1 62.53 93 MET A CA 1
ATOM 709 C C . MET A 1 93 ? -0.596 -9.273 9.414 1 62.53 93 MET A C 1
ATOM 711 O O . MET A 1 93 ? 0.326 -10.055 9.633 1 62.53 93 MET A O 1
ATOM 715 N N . ASP A 1 94 ? -1.833 -9.617 9.336 1 67.19 94 ASP A N 1
ATOM 716 C CA . ASP A 1 94 ? -2.223 -10.992 9.633 1 67.19 94 ASP A CA 1
ATOM 717 C C . ASP A 1 94 ? -1.73 -11.953 8.547 1 67.19 94 ASP A C 1
ATOM 719 O O . ASP A 1 94 ? -1.27 -13.055 8.844 1 67.19 94 ASP A O 1
ATOM 723 N N . LEU A 1 95 ? -1.703 -11.438 7.391 1 81.88 95 LEU A N 1
ATOM 724 C CA . LEU A 1 95 ? -1.301 -12.297 6.289 1 81.88 95 LEU A CA 1
ATOM 725 C C . LEU A 1 95 ? 0.214 -12.477 6.262 1 81.88 95 LEU A C 1
ATOM 727 O O . LEU A 1 95 ? 0.713 -13.523 5.844 1 81.88 95 LEU A O 1
ATOM 731 N N . MET A 1 96 ? 0.931 -11.438 6.762 1 78.38 96 MET A N 1
ATOM 732 C CA . MET A 1 96 ? 2.387 -11.547 6.785 1 78.38 96 MET A CA 1
ATOM 733 C C . MET A 1 96 ? 2.842 -12.578 7.816 1 78.38 96 MET A C 1
ATOM 735 O O . MET A 1 96 ? 3.945 -13.117 7.715 1 78.38 96 MET A O 1
ATOM 739 N N . ASN A 1 97 ? 1.938 -12.898 8.711 1 82.25 97 ASN A N 1
ATOM 740 C CA . ASN A 1 97 ? 2.229 -13.906 9.727 1 82.25 97 ASN A CA 1
ATOM 741 C C . ASN A 1 97 ? 1.324 -15.125 9.578 1 82.25 97 ASN A C 1
ATOM 743 O O . ASN A 1 97 ? 0.982 -15.773 10.562 1 82.25 97 ASN A O 1
ATOM 747 N N . LEU A 1 98 ? 1.007 -15.43 8.398 1 90.69 98 LEU A N 1
ATOM 748 C CA . LEU A 1 98 ? 0.11 -16.547 8.102 1 90.69 98 LEU A CA 1
ATOM 749 C C . LEU A 1 98 ? 0.669 -17.859 8.648 1 90.69 98 LEU A C 1
ATOM 751 O O . LEU A 1 98 ? 1.855 -18.141 8.484 1 90.69 98 LEU A O 1
ATOM 755 N N . ASP A 1 99 ? -0.176 -18.609 9.391 1 92.81 99 ASP A N 1
ATOM 756 C CA . ASP A 1 99 ? 0.169 -19.969 9.805 1 92.81 99 ASP A CA 1
ATOM 757 C C . ASP A 1 99 ? 0.11 -20.938 8.617 1 92.81 99 ASP A C 1
ATOM 759 O O . ASP A 1 99 ? -0.951 -21.469 8.312 1 92.81 99 ASP A O 1
ATOM 763 N N . LYS A 1 100 ? 1.212 -21.219 8.07 1 95 100 LYS A N 1
ATOM 764 C CA . LYS A 1 100 ? 1.283 -21.984 6.836 1 95 100 LYS A CA 1
ATOM 765 C C . LYS A 1 100 ? 0.896 -23.438 7.07 1 95 100 LYS A C 1
ATOM 767 O O . LYS A 1 100 ? 0.35 -24.094 6.18 1 95 100 LYS A O 1
ATOM 772 N N . ASP A 1 101 ? 1.153 -23.953 8.234 1 94.94 101 ASP A N 1
ATOM 773 C CA . ASP A 1 101 ? 0.805 -25.344 8.531 1 94.94 101 ASP A CA 1
ATOM 774 C C . ASP A 1 101 ? -0.709 -25.531 8.602 1 94.94 101 ASP A C 1
ATOM 776 O O . ASP A 1 101 ? -1.234 -26.562 8.172 1 94.94 101 ASP A O 1
ATOM 780 N N . ARG A 1 102 ? -1.338 -24.531 9.094 1 95.12 102 ARG A N 1
ATOM 781 C CA . ARG A 1 102 ? -2.793 -24.609 9.18 1 95.12 102 ARG A CA 1
ATOM 782 C C . ARG A 1 102 ? -3.434 -24.453 7.805 1 95.12 102 ARG A C 1
ATOM 784 O O . ARG A 1 102 ? -4.5 -25.031 7.547 1 95.12 102 ARG A O 1
ATOM 791 N N . ALA A 1 103 ? -2.789 -23.703 6.945 1 97 103 ALA A N 1
ATOM 792 C CA . ALA A 1 103 ? -3.324 -23.484 5.602 1 97 103 ALA A CA 1
ATOM 793 C C . ALA A 1 103 ? -3.152 -24.719 4.73 1 97 103 ALA A C 1
ATOM 795 O O . ALA A 1 103 ? -3.92 -24.938 3.789 1 97 103 ALA A O 1
ATOM 796 N N . LEU A 1 104 ? -2.123 -25.5 5.004 1 97.75 104 LEU A N 1
ATOM 797 C CA . LEU A 1 104 ? -1.776 -26.688 4.211 1 97.75 104 LEU A CA 1
ATOM 798 C C . LEU A 1 104 ? -2.756 -27.812 4.469 1 97.75 104 LEU A C 1
ATOM 800 O O . LEU A 1 104 ? -2.846 -28.328 5.59 1 97.75 104 LEU A O 1
ATOM 804 N N . VAL A 1 105 ? -3.502 -28.219 3.443 1 97 105 VAL A N 1
ATOM 805 C CA . VAL A 1 105 ? -4.504 -29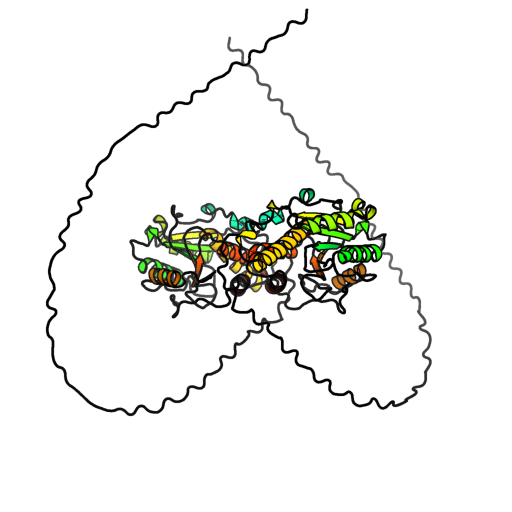.281 3.553 1 97 105 VAL A CA 1
ATOM 806 C C . VAL A 1 105 ? -3.916 -30.609 3.078 1 97 105 VAL A C 1
ATOM 808 O O . VAL A 1 105 ? -4.277 -31.672 3.586 1 97 105 VAL A O 1
ATOM 811 N N . MET A 1 106 ? -3.113 -30.547 2.02 1 97.25 106 MET A N 1
ATOM 812 C CA . MET A 1 106 ? -2.455 -31.734 1.467 1 97.25 106 MET A CA 1
ATOM 813 C C . MET A 1 106 ? -1.021 -31.422 1.056 1 97.25 106 MET A C 1
ATOM 815 O O . MET A 1 106 ? -0.75 -30.344 0.51 1 97.25 106 MET A O 1
ATOM 819 N N . GLY A 1 107 ? -0.167 -32.406 1.326 1 96.81 107 GLY A N 1
ATOM 820 C CA . GLY A 1 107 ? 1.225 -32.25 0.927 1 96.81 107 GLY A CA 1
ATOM 821 C C . GLY A 1 107 ? 2.137 -31.875 2.072 1 96.81 107 GLY A C 1
ATOM 822 O O . GLY A 1 107 ? 1.746 -31.953 3.24 1 96.81 107 GLY A O 1
ATOM 823 N N . HIS A 1 108 ? 3.371 -31.547 1.659 1 95.44 108 HIS A N 1
ATOM 824 C CA . HIS A 1 108 ? 4.402 -31.141 2.605 1 95.44 108 HIS A CA 1
ATOM 825 C C . HIS A 1 108 ? 5.168 -29.922 2.092 1 95.44 108 HIS A C 1
ATOM 827 O O . HIS A 1 108 ? 5.422 -29.797 0.891 1 95.44 108 HIS A O 1
ATOM 833 N N . ARG A 1 109 ? 5.422 -29.078 3.064 1 94.5 109 ARG A N 1
ATOM 834 C CA . ARG A 1 109 ? 6.27 -27.953 2.688 1 94.5 109 ARG A CA 1
ATOM 835 C C . ARG A 1 109 ? 7.719 -28.391 2.508 1 94.5 109 ARG A C 1
ATOM 837 O O . ARG A 1 109 ? 8.211 -29.234 3.258 1 94.5 109 ARG A O 1
ATOM 844 N N . ARG A 1 110 ? 8.312 -27.891 1.581 1 90.06 110 ARG A N 1
ATOM 845 C CA . ARG A 1 110 ? 9.711 -28.234 1.348 1 90.06 110 ARG A CA 1
ATOM 846 C C . ARG A 1 110 ? 10.602 -27.688 2.467 1 90.06 110 ARG A C 1
ATOM 848 O O . ARG A 1 110 ? 10.383 -26.578 2.961 1 90.06 110 ARG A O 1
ATOM 855 N N . LYS A 1 111 ? 11.602 -28.406 2.77 1 85.94 111 LYS A N 1
ATOM 856 C CA . LYS A 1 111 ? 12.516 -28.016 3.844 1 85.94 111 LYS A CA 1
ATOM 857 C C . LYS A 1 111 ? 13.516 -26.984 3.367 1 85.94 111 LYS A C 1
ATOM 859 O O . LYS A 1 111 ? 13.898 -26.078 4.125 1 85.94 111 LYS A O 1
ATOM 864 N N . SER A 1 112 ? 13.906 -27.125 2.088 1 90.56 112 SER A N 1
ATOM 865 C CA . SER A 1 112 ? 14.859 -26.172 1.516 1 90.56 112 SER A CA 1
ATOM 866 C C . SER A 1 112 ? 14.227 -25.359 0.396 1 90.56 112 SER A C 1
ATOM 868 O O . SER A 1 112 ? 13.312 -25.828 -0.279 1 90.56 112 SER A O 1
ATOM 870 N N . LYS A 1 113 ? 14.734 -24.219 0.3 1 92.44 113 LYS A N 1
ATOM 871 C CA . LYS A 1 113 ? 14.234 -23.312 -0.735 1 92.44 113 LYS A CA 1
ATOM 872 C C . LYS A 1 113 ? 14.523 -23.875 -2.129 1 92.44 113 LYS A C 1
ATOM 874 O O . LYS A 1 113 ? 15.641 -24.312 -2.404 1 92.44 113 LYS A O 1
ATOM 879 N N . GLY A 1 114 ? 13.516 -23.938 -3.006 1 95.25 114 GLY A N 1
ATOM 880 C CA . GLY A 1 114 ? 13.695 -24.297 -4.402 1 95.25 114 GLY A CA 1
ATOM 881 C C . GLY A 1 114 ? 13.867 -23.094 -5.312 1 95.25 114 GLY A C 1
ATOM 882 O O . GLY A 1 114 ? 14.133 -21.984 -4.848 1 95.25 114 GLY A O 1
ATOM 883 N N . PHE A 1 115 ? 13.789 -23.422 -6.582 1 97.75 115 PHE A N 1
ATOM 884 C CA . PHE A 1 115 ? 13.945 -22.359 -7.57 1 97.75 115 PHE A CA 1
ATOM 885 C C . PHE A 1 115 ? 12.625 -21.641 -7.805 1 97.75 115 PHE A C 1
ATOM 887 O O . PHE A 1 115 ? 12.562 -20.406 -7.781 1 97.75 115 PHE A O 1
ATOM 894 N N . LEU A 1 116 ? 11.57 -22.406 -7.973 1 98.25 116 LEU A N 1
ATOM 895 C CA . LEU A 1 116 ? 10.32 -21.844 -8.461 1 98.25 116 LEU A CA 1
ATOM 896 C C . LEU A 1 116 ? 9.125 -22.422 -7.723 1 98.25 116 LEU A C 1
ATOM 898 O O . LEU A 1 116 ? 8.953 -23.641 -7.672 1 98.25 116 LEU A O 1
ATOM 902 N N . THR A 1 117 ? 8.336 -21.609 -7.098 1 98.31 117 THR A N 1
ATOM 903 C CA . THR A 1 117 ? 7.004 -21.969 -6.633 1 98.31 117 THR A CA 1
ATOM 904 C C . THR A 1 117 ? 5.938 -21.453 -7.594 1 98.31 117 THR A C 1
ATOM 906 O O . THR A 1 117 ? 5.926 -20.281 -7.941 1 98.31 117 THR A O 1
ATOM 909 N N . ILE A 1 118 ? 5.102 -22.344 -8.055 1 98.75 118 ILE A N 1
ATOM 910 C CA . ILE A 1 118 ? 3.998 -22 -8.945 1 98.75 118 ILE A CA 1
ATOM 911 C C . ILE A 1 118 ? 2.686 -22 -8.164 1 98.75 118 ILE A C 1
ATOM 913 O O . ILE A 1 118 ? 2.27 -23.031 -7.648 1 98.75 118 ILE A O 1
ATOM 917 N N . GLY A 1 119 ? 2.094 -20.812 -8.016 1 98.5 119 GLY A N 1
ATOM 918 C CA . GLY A 1 119 ? 0.807 -20.703 -7.348 1 98.5 119 GLY A CA 1
ATOM 919 C C . GLY A 1 119 ? -0.366 -20.719 -8.312 1 98.5 119 GLY A C 1
ATOM 920 O O . GLY A 1 119 ? -0.381 -19.969 -9.289 1 98.5 119 GLY A O 1
ATOM 921 N N . ILE A 1 120 ? -1.362 -21.531 -8.039 1 97.25 120 ILE A N 1
ATOM 922 C CA . ILE A 1 120 ? -2.533 -21.672 -8.898 1 97.25 120 ILE A CA 1
ATOM 923 C C . ILE A 1 120 ? -3.805 -21.516 -8.07 1 97.25 120 ILE A C 1
ATOM 925 O O . ILE A 1 120 ? -4.203 -22.422 -7.34 1 97.25 120 ILE A O 1
ATOM 929 N N . PRO A 1 121 ? -4.43 -20.406 -8.188 1 96.44 121 PRO A N 1
ATOM 930 C CA . PRO A 1 121 ? -5.746 -20.281 -7.559 1 96.44 121 PRO A CA 1
ATOM 931 C C . PRO A 1 121 ? -6.836 -21.047 -8.305 1 96.44 121 PRO A C 1
ATOM 933 O O . PRO A 1 121 ? -7.066 -20.797 -9.492 1 96.44 121 PRO A O 1
ATOM 936 N N . PHE A 1 122 ? -7.457 -21.984 -7.629 1 94.19 122 PHE A N 1
ATOM 937 C CA . PHE A 1 122 ? -8.539 -22.75 -8.227 1 94.19 122 PHE A CA 1
ATOM 938 C C . PHE A 1 122 ? -9.891 -22.297 -7.684 1 94.19 122 PHE A C 1
ATOM 940 O O . PHE A 1 122 ? -10.391 -22.844 -6.699 1 94.19 122 PHE A O 1
ATOM 947 N N . THR A 1 123 ? -10.438 -21.25 -8.211 1 84.31 123 THR A N 1
ATOM 948 C CA . THR A 1 123 ? -11.68 -20.625 -7.781 1 84.31 123 THR A CA 1
ATOM 949 C C . THR A 1 123 ? -12.711 -20.641 -8.906 1 84.31 123 THR A C 1
ATOM 951 O O . THR A 1 123 ? -12.352 -20.734 -10.086 1 84.31 123 THR A O 1
ATOM 954 N N . PRO A 1 124 ? -14.016 -20.797 -8.391 1 73 124 PRO A N 1
ATOM 955 C CA . PRO A 1 124 ? -15.07 -20.828 -9.414 1 73 124 PRO A CA 1
ATOM 956 C C . PRO A 1 124 ? -15.031 -19.625 -10.352 1 73 124 PRO A C 1
ATOM 958 O O . PRO A 1 124 ? -15.016 -18.484 -9.891 1 73 124 PRO A O 1
ATOM 961 N N . ARG A 1 125 ? -14.391 -19.922 -11.414 1 62.03 125 ARG A N 1
ATOM 962 C CA . ARG A 1 125 ? -14.656 -18.938 -12.453 1 62.03 125 ARG A CA 1
ATOM 963 C C . ARG A 1 125 ? -15.789 -19.391 -13.367 1 62.03 125 ARG A C 1
ATOM 965 O O . ARG A 1 125 ? -16.094 -20.594 -13.43 1 62.03 125 ARG A O 1
ATOM 972 N N . SER A 1 126 ? -16.469 -18.469 -13.781 1 45.31 126 SER A N 1
ATOM 973 C CA . SER A 1 126 ? -17.453 -18.859 -14.781 1 45.31 126 SER A CA 1
ATOM 974 C C . SER A 1 126 ? -16.844 -19.797 -15.82 1 45.31 126 SER A C 1
ATOM 976 O O . SER A 1 126 ? -15.742 -19.547 -16.328 1 45.31 126 SER A O 1
ATOM 978 N N . GLY A 1 127 ? -17.062 -21.156 -15.836 1 46 127 GLY A N 1
ATOM 979 C CA . GLY A 1 127 ? -16.859 -22.141 -16.875 1 46 127 GLY A CA 1
ATOM 980 C C . GLY A 1 127 ? -16.141 -23.391 -16.391 1 46 127 GLY A C 1
ATOM 981 O O . GLY A 1 127 ? -15.828 -23.516 -15.203 1 46 127 GLY A O 1
ATOM 982 N N . GLY A 1 128 ? -14.812 -24.234 -16.875 1 50.53 128 GLY A N 1
ATOM 983 C CA . GLY A 1 128 ? -14.445 -25.594 -17.234 1 50.53 128 GLY A CA 1
ATOM 984 C C . GLY A 1 128 ? -13.547 -26.266 -16.203 1 50.53 128 GLY A C 1
ATOM 985 O O . GLY A 1 128 ? -12.508 -25.719 -15.82 1 50.53 128 GLY A O 1
ATOM 986 N N . LYS A 1 129 ? -14.07 -27.266 -15.219 1 57.88 129 LYS A N 1
ATOM 987 C CA . LYS A 1 129 ? -13.477 -28.219 -14.281 1 57.88 129 LYS A CA 1
ATOM 988 C C . LYS A 1 129 ? -12.227 -28.859 -14.875 1 57.88 129 LYS A C 1
ATOM 990 O O . LYS A 1 129 ? -11.156 -28.828 -14.266 1 57.88 129 LYS A O 1
ATOM 995 N N . SER A 1 130 ? -12.133 -29.656 -15.922 1 71.5 130 SER A N 1
ATOM 996 C CA . SER A 1 130 ? -11.102 -30.562 -16.422 1 71.5 130 SER A CA 1
ATOM 997 C C . SER A 1 130 ? -9.797 -29.812 -16.703 1 71.5 130 SER A C 1
ATOM 999 O O . SER A 1 130 ? -8.727 -30.422 -16.719 1 71.5 130 SER A O 1
ATOM 1001 N N . ASP A 1 131 ? -9.664 -28.672 -16.438 1 91.12 131 ASP A N 1
ATOM 1002 C CA . ASP A 1 131 ? -8.539 -27.828 -16.859 1 91.12 131 ASP A CA 1
ATOM 1003 C C . ASP A 1 131 ? -7.414 -27.875 -15.828 1 91.12 131 ASP A C 1
ATOM 1005 O O . ASP A 1 131 ? -6.238 -27.953 -16.188 1 91.12 131 ASP A O 1
ATOM 1009 N N . LEU A 1 132 ? -7.688 -28.016 -14.539 1 94.25 132 LEU A N 1
ATOM 1010 C CA . LEU A 1 132 ? -6.656 -28.031 -13.508 1 94.25 132 LEU A CA 1
ATOM 1011 C C . LEU A 1 132 ? -5.777 -29.281 -13.641 1 94.25 132 LEU A C 1
ATOM 1013 O O . LEU A 1 132 ? -4.551 -29.188 -13.562 1 94.25 132 LEU A O 1
ATOM 1017 N N . ARG A 1 133 ? -6.43 -30.422 -13.875 1 94.31 133 ARG A N 1
ATOM 1018 C CA . ARG A 1 133 ? -5.668 -31.656 -14.023 1 94.31 133 ARG A CA 1
ATOM 1019 C C . ARG A 1 133 ? -4.684 -31.562 -15.188 1 94.31 133 ARG A C 1
ATOM 1021 O O . ARG A 1 133 ? -3.514 -31.922 -15.047 1 94.31 133 ARG A O 1
ATOM 1028 N N . LYS A 1 134 ? -5.156 -31.109 -16.297 1 95.5 134 LYS A N 1
ATOM 1029 C CA . LYS A 1 134 ? -4.316 -30.984 -17.484 1 95.5 134 LYS A CA 1
ATOM 1030 C C . LYS A 1 134 ? -3.16 -30.016 -17.25 1 95.5 134 LYS A C 1
ATOM 1032 O O . LYS A 1 134 ? -2.039 -30.25 -17.703 1 95.5 134 LYS A O 1
ATOM 1037 N N . THR A 1 135 ? -3.441 -28.906 -16.547 1 96.75 135 THR A N 1
ATOM 1038 C CA . THR A 1 135 ? -2.398 -27.938 -16.203 1 96.75 135 THR A CA 1
ATOM 1039 C C . THR A 1 135 ? -1.331 -28.594 -15.32 1 96.75 135 THR A C 1
ATOM 1041 O O . THR A 1 135 ? -0.137 -28.484 -15.609 1 96.75 135 THR A O 1
ATOM 1044 N N . LEU A 1 136 ? -1.745 -29.328 -14.289 1 97.19 136 LEU A N 1
ATOM 1045 C CA . LEU A 1 136 ? -0.811 -30 -13.391 1 97.19 136 LEU A CA 1
ATOM 1046 C C . LEU A 1 136 ? 0.014 -31.047 -14.141 1 97.19 136 LEU A C 1
ATOM 1048 O O . LEU A 1 136 ? 1.231 -31.125 -13.961 1 97.19 136 LEU A O 1
ATOM 1052 N N . GLU A 1 137 ? -0.661 -31.797 -15.055 1 97.12 137 GLU A N 1
ATOM 1053 C CA . GLU A 1 137 ? 0.038 -32.812 -15.852 1 97.12 137 GLU A CA 1
ATOM 1054 C C . GLU A 1 137 ? 1.112 -32.156 -16.719 1 97.12 137 GLU A C 1
ATOM 1056 O O . GLU A 1 137 ? 2.236 -32.656 -16.797 1 97.12 137 GLU A O 1
ATOM 1061 N N . SER A 1 138 ? 0.773 -31.078 -17.344 1 98.06 138 SER A N 1
ATOM 1062 C CA . SER A 1 138 ? 1.732 -30.422 -18.219 1 98.06 138 SER A CA 1
ATOM 1063 C C . SER A 1 138 ? 2.928 -29.891 -17.422 1 98.06 138 SER A C 1
ATOM 1065 O O . SER A 1 138 ? 4.07 -30 -17.875 1 98.06 138 SER A O 1
ATOM 1067 N N . LEU A 1 139 ? 2.729 -29.297 -16.219 1 98.25 139 LEU A N 1
ATOM 1068 C CA . LEU A 1 139 ? 3.807 -28.781 -15.391 1 98.25 139 LEU A CA 1
ATOM 1069 C C . LEU A 1 139 ? 4.73 -29.906 -14.93 1 98.25 139 LEU A C 1
ATOM 1071 O O . LEU A 1 139 ? 5.953 -29.766 -14.984 1 98.25 139 LEU A O 1
ATOM 1075 N N . ILE A 1 140 ? 4.133 -31.016 -14.492 1 97.75 140 ILE A N 1
ATOM 1076 C CA . ILE A 1 140 ? 4.883 -32.125 -13.938 1 97.75 140 ILE A CA 1
ATOM 1077 C C . ILE A 1 140 ? 5.637 -32.844 -15.062 1 97.75 140 ILE A C 1
ATOM 1079 O O . ILE A 1 140 ? 6.84 -33.094 -14.953 1 97.75 140 ILE A O 1
ATOM 1083 N N . GLN A 1 141 ? 4.973 -33.125 -16.188 1 97.25 141 GLN A N 1
ATOM 1084 C CA . GLN A 1 141 ? 5.562 -33.906 -17.281 1 97.25 141 GLN A CA 1
ATOM 1085 C C . GLN A 1 141 ? 6.664 -33.094 -17.969 1 97.25 141 GLN A C 1
ATOM 1087 O O . GLN A 1 141 ? 7.633 -33.656 -18.484 1 97.25 141 GLN A O 1
ATOM 1092 N N . ASN A 1 142 ? 6.512 -31.828 -17.953 1 97.69 142 ASN A N 1
ATOM 1093 C CA . ASN A 1 142 ? 7.445 -31 -18.719 1 97.69 142 ASN A CA 1
ATOM 1094 C C . ASN A 1 142 ? 8.555 -30.453 -17.828 1 97.69 142 ASN A C 1
ATOM 1096 O O . ASN A 1 142 ? 9.305 -29.562 -18.234 1 97.69 142 ASN A O 1
ATOM 1100 N N . THR A 1 143 ? 8.648 -30.875 -16.594 1 96.94 143 THR A N 1
ATOM 1101 C CA . THR A 1 143 ? 9.789 -30.641 -15.719 1 96.94 143 THR A CA 1
ATOM 1102 C C . THR A 1 143 ? 10.656 -31.891 -15.609 1 96.94 143 THR A C 1
ATOM 1104 O O . THR A 1 143 ? 10.156 -32.969 -15.258 1 96.94 143 THR A O 1
ATOM 1107 N N . PRO A 1 144 ? 11.938 -31.75 -15.938 1 94.19 144 PRO A N 1
ATOM 1108 C CA . PRO A 1 144 ? 12.797 -32.938 -15.75 1 94.19 144 PRO A CA 1
ATOM 1109 C C . PRO A 1 144 ? 12.703 -33.5 -14.344 1 94.19 144 PRO A C 1
ATOM 1111 O O . PRO A 1 144 ? 12.734 -32.781 -13.359 1 94.19 144 PRO A O 1
ATOM 1114 N N . SER A 1 145 ? 12.641 -34.844 -14.234 1 90.94 145 SER A N 1
ATOM 1115 C CA . SER A 1 145 ? 12.406 -35.531 -12.977 1 90.94 145 SER A CA 1
ATOM 1116 C C . SER A 1 145 ? 13.461 -35.188 -11.938 1 90.94 145 SER A C 1
ATOM 1118 O O . SER A 1 145 ? 13.156 -35.094 -10.75 1 90.94 145 SER A O 1
ATOM 1120 N N . GLU A 1 146 ? 14.648 -34.969 -12.398 1 91 146 GLU A N 1
ATOM 1121 C CA . GLU A 1 146 ? 15.75 -34.656 -11.492 1 91 146 GLU A CA 1
ATOM 1122 C C . GLU A 1 146 ? 15.578 -33.281 -10.844 1 91 146 GLU A C 1
ATOM 1124 O O . GLU A 1 146 ? 16.109 -33.062 -9.758 1 91 146 GLU A O 1
ATOM 1129 N N . LEU A 1 147 ? 14.812 -32.438 -11.508 1 93.38 147 LEU A N 1
ATOM 1130 C CA . LEU A 1 147 ? 14.656 -31.062 -11.031 1 93.38 147 LEU A CA 1
ATOM 1131 C C . LEU A 1 147 ? 13.336 -30.906 -10.281 1 93.38 147 LEU A C 1
ATOM 1133 O O . LEU A 1 147 ? 13.203 -30 -9.438 1 93.38 147 LEU A O 1
ATOM 1137 N N . LEU A 1 148 ? 12.406 -31.688 -10.562 1 93.62 148 LEU A N 1
ATOM 1138 C CA . LEU A 1 148 ? 11.031 -31.516 -10.102 1 93.62 148 LEU A CA 1
ATOM 1139 C C . LEU A 1 148 ? 10.961 -31.469 -8.578 1 93.62 148 LEU A C 1
ATOM 1141 O O . LEU A 1 148 ? 10.469 -30.5 -8.008 1 93.62 148 LEU A O 1
ATOM 1145 N N . LYS A 1 149 ? 11.57 -32.375 -7.871 1 90.5 149 LYS A N 1
ATOM 1146 C CA . LYS A 1 149 ? 11.469 -32.5 -6.418 1 90.5 149 LYS A CA 1
ATOM 1147 C C . LYS A 1 149 ? 12.297 -31.406 -5.727 1 90.5 149 LYS A C 1
ATOM 1149 O O . LYS A 1 149 ? 11.922 -30.906 -4.668 1 90.5 149 LYS A O 1
ATOM 1154 N N . SER A 1 150 ? 13.352 -30.969 -6.414 1 91.62 150 SER A N 1
ATOM 1155 C CA . SER A 1 150 ? 14.273 -30.062 -5.73 1 91.62 150 SER A CA 1
ATOM 1156 C C . SER A 1 150 ? 14.031 -28.609 -6.125 1 91.62 150 SER A C 1
ATOM 1158 O O . SER A 1 150 ? 14.375 -27.703 -5.375 1 91.62 150 SER A O 1
ATOM 1160 N N . GLN A 1 151 ? 13.398 -28.422 -7.262 1 95.44 151 GLN A N 1
ATOM 1161 C CA . GLN A 1 151 ? 13.445 -27.062 -7.789 1 95.44 151 GLN A CA 1
ATOM 1162 C C . GLN A 1 151 ? 12.047 -26.484 -7.918 1 95.44 151 GLN A C 1
ATOM 1164 O O . GLN A 1 151 ? 11.883 -25.25 -7.957 1 95.44 151 GLN A O 1
ATOM 1169 N N . VAL A 1 152 ? 11.047 -27.312 -7.957 1 97.5 152 VAL A N 1
ATOM 1170 C CA . VAL A 1 152 ? 9.727 -26.797 -8.297 1 97.5 152 VAL A CA 1
ATOM 1171 C C . VAL A 1 152 ? 8.719 -27.234 -7.238 1 97.5 152 VAL A C 1
ATOM 1173 O O . VAL A 1 152 ? 8.688 -28.406 -6.848 1 97.5 152 VAL A O 1
ATOM 1176 N N . THR A 1 153 ? 7.93 -26.328 -6.727 1 97.75 153 THR A N 1
ATOM 1177 C CA . THR A 1 153 ? 6.75 -26.578 -5.906 1 97.75 153 THR A CA 1
ATOM 1178 C C . THR A 1 153 ? 5.504 -25.984 -6.547 1 97.75 153 THR A C 1
ATOM 1180 O O . THR A 1 153 ? 5.535 -24.844 -7.035 1 97.75 153 THR A O 1
ATOM 1183 N N . ILE A 1 154 ? 4.473 -26.734 -6.656 1 98.44 154 ILE A N 1
ATOM 1184 C CA . ILE A 1 154 ? 3.193 -26.266 -7.18 1 98.44 154 ILE A CA 1
ATOM 1185 C C . ILE A 1 154 ? 2.178 -26.172 -6.043 1 98.44 154 ILE A C 1
ATOM 1187 O O . ILE A 1 154 ? 1.901 -27.156 -5.363 1 98.44 154 ILE A O 1
ATOM 1191 N N . VAL A 1 155 ? 1.644 -24.984 -5.82 1 98.5 155 VAL A N 1
ATOM 1192 C CA . VAL A 1 155 ? 0.692 -24.734 -4.742 1 98.5 155 VAL A CA 1
ATOM 1193 C C . VAL A 1 155 ? -0.679 -24.422 -5.328 1 98.5 155 VAL A C 1
ATOM 1195 O O . VAL A 1 155 ? -0.845 -23.391 -6.004 1 98.5 155 VAL A O 1
ATOM 1198 N N . ILE A 1 156 ? -1.646 -25.281 -5.078 1 97.38 156 ILE A N 1
ATOM 1199 C CA . ILE A 1 156 ? -3.027 -25.062 -5.492 1 97.38 156 ILE A CA 1
ATOM 1200 C C . ILE A 1 156 ? -3.814 -24.438 -4.34 1 97.38 156 ILE A C 1
ATOM 1202 O O . ILE A 1 156 ? -3.783 -24.938 -3.215 1 97.38 156 ILE A O 1
ATOM 1206 N N . PHE A 1 157 ? -4.461 -23.375 -4.621 1 97.88 157 PHE A N 1
ATOM 1207 C CA . PHE A 1 157 ? -5.266 -22.688 -3.621 1 97.88 157 PHE A CA 1
ATOM 1208 C C . PHE A 1 157 ? -6.75 -22.953 -3.844 1 97.88 157 PHE A C 1
ATOM 1210 O O . PHE A 1 157 ? -7.234 -22.891 -4.977 1 97.88 157 PHE A O 1
ATOM 1217 N N . THR A 1 158 ? -7.457 -23.172 -2.762 1 95.94 158 THR A N 1
ATOM 1218 C CA . THR A 1 158 ? -8.914 -23.188 -2.738 1 95.94 158 THR A CA 1
ATOM 1219 C C . THR A 1 158 ? -9.445 -22.375 -1.562 1 95.94 158 THR A C 1
ATOM 1221 O O . THR A 1 158 ? -8.703 -22.078 -0.621 1 95.94 158 THR A O 1
ATOM 1224 N N . SER A 1 159 ? -10.648 -22.016 -1.699 1 95.88 159 SER A N 1
ATOM 1225 C CA . SER A 1 159 ? -11.344 -21.297 -0.634 1 95.88 159 SER A CA 1
ATOM 1226 C C . SER A 1 159 ? -12.383 -22.188 0.04 1 95.88 159 SER A C 1
ATOM 1228 O O . SER A 1 159 ? -13.141 -22.891 -0.635 1 95.88 159 SER A O 1
ATOM 1230 N N . ALA A 1 160 ? -12.461 -22.125 1.365 1 94 160 ALA A N 1
ATOM 1231 C CA . ALA A 1 160 ? -13.484 -22.859 2.096 1 94 160 ALA A CA 1
ATOM 1232 C C . ALA A 1 160 ? -14.883 -22.391 1.709 1 94 160 ALA A C 1
ATOM 1234 O O . ALA A 1 160 ? -15.867 -23.094 1.956 1 94 160 ALA A O 1
ATOM 1235 N N . LEU A 1 161 ? -14.953 -21.234 1.113 1 93.31 161 LEU A N 1
ATOM 1236 C CA . LEU A 1 161 ? -16.234 -20.703 0.684 1 93.31 161 LEU A CA 1
ATOM 1237 C C . LEU A 1 161 ? -16.734 -21.422 -0.572 1 93.31 161 LEU A C 1
ATOM 1239 O O . LEU A 1 161 ? -17.922 -21.375 -0.886 1 93.31 161 LEU A O 1
ATOM 1243 N N . ASP A 1 162 ? -15.812 -21.969 -1.342 1 92.69 162 ASP A N 1
ATOM 1244 C CA . ASP A 1 162 ? -16.141 -22.609 -2.605 1 92.69 162 ASP A CA 1
ATOM 1245 C C . ASP A 1 162 ? -16.156 -24.141 -2.453 1 92.69 162 ASP A C 1
ATOM 1247 O O . ASP A 1 162 ? -15.273 -24.828 -2.965 1 92.69 162 ASP A O 1
ATOM 1251 N N . VAL A 1 163 ? -17.172 -24.703 -1.97 1 89.62 163 VAL A N 1
ATOM 1252 C CA . VAL A 1 163 ? -17.234 -26.094 -1.543 1 89.62 163 VAL A CA 1
ATOM 1253 C C . VAL A 1 163 ? -16.984 -27.016 -2.74 1 89.62 163 VAL A C 1
ATOM 1255 O O . VAL A 1 163 ? -16.141 -27.906 -2.686 1 89.62 163 VAL A O 1
ATOM 1258 N N . GLY A 1 164 ? -17.719 -26.812 -3.844 1 87 164 GLY A N 1
ATOM 1259 C CA . GLY A 1 164 ? -17.547 -27.656 -5.02 1 87 164 GLY A CA 1
ATOM 1260 C C . GLY A 1 164 ? -16.141 -27.656 -5.555 1 87 164 GLY A C 1
ATOM 1261 O O . GLY A 1 164 ? -15.578 -28.703 -5.879 1 87 164 GLY A O 1
ATOM 1262 N N . PHE A 1 165 ? -15.531 -26.547 -5.52 1 87.81 165 PHE A N 1
ATOM 1263 C CA . PHE A 1 165 ? -14.18 -26.422 -6.055 1 87.81 165 PHE A CA 1
ATOM 1264 C C . PHE A 1 165 ? -13.156 -27.016 -5.094 1 87.81 165 PHE A C 1
ATOM 1266 O O . PHE A 1 165 ? -12.18 -27.625 -5.523 1 87.81 165 PHE A O 1
ATOM 1273 N N . ARG A 1 166 ? -13.445 -26.812 -3.861 1 89.94 166 ARG A N 1
ATOM 1274 C CA . ARG A 1 166 ? -12.578 -27.406 -2.85 1 89.94 166 ARG A CA 1
ATOM 1275 C C . ARG A 1 166 ? -12.539 -28.938 -2.988 1 89.94 166 ARG A C 1
ATOM 1277 O O . ARG A 1 166 ? -11.461 -29.531 -2.996 1 89.94 166 ARG A O 1
ATOM 1284 N N . GLN A 1 167 ? -13.648 -29.547 -3.178 1 91.19 167 GLN A N 1
ATOM 1285 C CA . GLN A 1 167 ? -13.742 -31 -3.314 1 91.19 167 GLN A CA 1
ATOM 1286 C C . GLN A 1 167 ? -13.078 -31.469 -4.605 1 91.19 167 GLN A C 1
ATOM 1288 O O . GLN A 1 167 ? -12.367 -32.469 -4.609 1 91.19 167 GLN A O 1
ATOM 1293 N N . SER A 1 168 ? -13.312 -30.703 -5.625 1 91.44 168 SER A N 1
ATOM 1294 C CA . SER A 1 168 ? -12.695 -31.031 -6.902 1 91.44 168 SER A CA 1
ATOM 1295 C C . SER A 1 168 ? -11.172 -30.969 -6.812 1 91.44 168 SER A C 1
ATOM 1297 O O . SER A 1 168 ? -10.469 -31.844 -7.305 1 91.44 168 SER A O 1
ATOM 1299 N N . ALA A 1 169 ? -10.656 -29.922 -6.199 1 92.94 169 ALA A N 1
ATOM 1300 C CA . ALA A 1 169 ? -9.219 -29.766 -6.039 1 92.94 169 ALA A CA 1
ATOM 1301 C C . ALA A 1 169 ? -8.625 -30.922 -5.238 1 92.94 169 ALA A C 1
ATOM 1303 O O . ALA A 1 169 ? -7.574 -31.469 -5.602 1 92.94 169 ALA A O 1
ATOM 1304 N N . HIS A 1 170 ? -9.297 -31.297 -4.184 1 93.31 1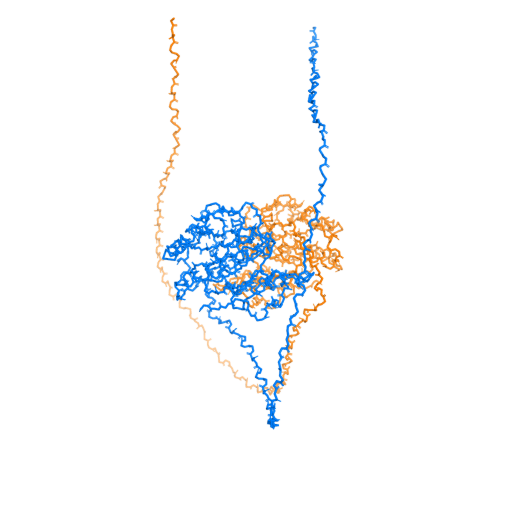70 HIS A N 1
ATOM 1305 C CA . HIS A 1 170 ? -8.852 -32.406 -3.365 1 93.31 170 HIS A CA 1
ATOM 1306 C C . HIS A 1 170 ? -8.734 -33.688 -4.199 1 93.31 170 HIS A C 1
ATOM 1308 O O . HIS A 1 170 ? -7.719 -34.375 -4.137 1 93.31 170 HIS A O 1
ATOM 1314 N N . ALA A 1 171 ? -9.766 -33.906 -4.977 1 93.81 171 ALA A N 1
ATOM 1315 C CA . ALA A 1 171 ? -9.789 -35.125 -5.809 1 93.81 171 ALA A CA 1
ATOM 1316 C C . ALA A 1 171 ? -8.664 -35.094 -6.844 1 93.81 171 ALA A C 1
ATOM 1318 O O . ALA A 1 171 ? -7.984 -36.094 -7.051 1 93.81 171 ALA A O 1
ATOM 1319 N N . ILE A 1 172 ? -8.445 -34 -7.426 1 93.44 172 ILE A N 1
ATOM 1320 C CA . ILE A 1 172 ? -7.445 -33.875 -8.484 1 93.44 172 ILE A CA 1
ATOM 1321 C C . ILE A 1 172 ? -6.047 -34.031 -7.891 1 93.44 172 ILE A C 1
ATOM 1323 O O . ILE A 1 172 ? -5.246 -34.812 -8.391 1 93.44 172 ILE A O 1
ATOM 1327 N N . VAL A 1 173 ? -5.773 -33.344 -6.824 1 95.06 173 VAL A N 1
ATOM 1328 C CA . VAL A 1 173 ? -4.445 -33.375 -6.215 1 95.06 173 VAL A CA 1
ATOM 1329 C C . VAL A 1 173 ? -4.152 -34.781 -5.684 1 95.06 173 VAL A C 1
ATOM 1331 O O . VAL A 1 173 ? -3.025 -35.281 -5.793 1 95.06 173 VAL A O 1
ATOM 1334 N N . SER A 1 174 ? -5.176 -35.469 -5.215 1 95 174 SER A N 1
ATOM 1335 C CA . SER A 1 174 ? -5.023 -36.812 -4.684 1 95 174 SER A CA 1
ATOM 1336 C C . SER A 1 174 ? -4.633 -37.812 -5.785 1 95 174 SER A C 1
ATOM 1338 O O . SER A 1 174 ? -4.117 -38.875 -5.504 1 95 174 SER A O 1
ATOM 1340 N N . SER A 1 175 ? -4.863 -37.438 -7.023 1 95 175 SER A N 1
ATOM 1341 C CA . SER A 1 175 ? -4.543 -38.344 -8.141 1 95 175 SER A CA 1
ATOM 1342 C C . SER A 1 175 ? -3.062 -38.25 -8.5 1 95 175 SER A C 1
ATOM 1344 O O . SER A 1 175 ? -2.592 -38.969 -9.375 1 95 175 SER A O 1
ATOM 1346 N N . PHE A 1 176 ? -2.256 -37.438 -7.848 1 96.62 176 PHE A N 1
ATOM 1347 C CA . PHE A 1 176 ? -0.808 -37.344 -7.984 1 96.62 176 PHE A CA 1
ATOM 1348 C C . PHE A 1 176 ? -0.113 -37.688 -6.676 1 96.62 176 PHE A C 1
ATOM 1350 O O . PHE A 1 176 ? 0.647 -36.875 -6.137 1 96.62 176 PHE A O 1
ATOM 1357 N N . PRO A 1 177 ? -0.268 -38.844 -6.125 1 96.38 177 PRO A N 1
ATOM 1358 C CA . PRO A 1 177 ? 0.181 -39.156 -4.77 1 96.38 177 PRO A CA 1
ATOM 1359 C C . PRO A 1 177 ? 1.689 -39 -4.594 1 96.38 177 PRO A C 1
ATOM 1361 O O . PRO A 1 177 ? 2.146 -38.531 -3.547 1 96.38 177 PRO A O 1
ATOM 1364 N N . ASP A 1 178 ? 2.49 -39.406 -5.562 1 96.19 178 ASP A N 1
ATOM 1365 C CA . ASP A 1 178 ? 3.941 -39.312 -5.453 1 96.19 178 ASP A CA 1
ATOM 1366 C C . ASP A 1 178 ? 4.383 -37.875 -5.355 1 96.19 178 ASP A C 1
ATOM 1368 O O . ASP A 1 178 ? 5.309 -37.531 -4.609 1 96.19 178 ASP A O 1
ATOM 1372 N N . HIS A 1 179 ? 3.699 -37.031 -6.094 1 96.94 179 HIS A N 1
ATOM 1373 C CA . HIS A 1 179 ? 4.059 -35.625 -6.133 1 96.94 179 HIS A CA 1
ATOM 1374 C C . HIS A 1 179 ? 3.582 -34.906 -4.879 1 96.94 179 HIS A C 1
ATOM 1376 O O . HIS A 1 179 ? 4.188 -33.906 -4.461 1 96.94 179 HIS A O 1
ATOM 1382 N N . VAL A 1 180 ? 2.488 -35.344 -4.242 1 96.94 180 VAL A N 1
ATOM 1383 C CA . VAL A 1 180 ? 2.014 -34.844 -2.963 1 96.94 180 VAL A CA 1
ATOM 1384 C C . VAL A 1 180 ? 2.977 -35.25 -1.85 1 96.94 180 VAL A C 1
ATOM 1386 O O . VAL A 1 180 ? 3.398 -34.406 -1.045 1 96.94 180 VAL A O 1
ATOM 1389 N N . GLN A 1 181 ? 3.4 -36.438 -1.902 1 94.06 181 GLN A N 1
ATOM 1390 C CA . GLN A 1 181 ? 4.305 -36.969 -0.887 1 94.06 181 GLN A CA 1
ATOM 1391 C C . GLN A 1 181 ? 5.703 -36.375 -1.032 1 94.06 181 GLN A C 1
ATOM 1393 O O . GLN A 1 181 ? 6.406 -36.188 -0.038 1 94.06 181 GLN A O 1
ATOM 1398 N N . GLY A 1 182 ? 6.074 -36.062 -2.258 1 92.25 182 GLY A N 1
ATOM 1399 C CA . GLY A 1 182 ? 7.406 -35.562 -2.543 1 92.25 182 GLY A CA 1
ATOM 1400 C C . GLY A 1 182 ? 7.512 -34.062 -2.41 1 92.25 182 GLY A C 1
ATOM 1401 O O . GLY A 1 182 ? 8.469 -33.438 -2.898 1 92.25 182 GLY A O 1
ATOM 1402 N N . SER A 1 183 ? 6.512 -33.312 -1.932 1 92.88 183 SER A N 1
ATOM 1403 C CA . SER A 1 183 ? 6.48 -31.891 -1.639 1 92.88 183 SER A CA 1
ATOM 1404 C C . SER A 1 183 ? 6.434 -31.062 -2.92 1 92.88 183 SER A C 1
ATOM 1406 O O . SER A 1 183 ? 6.738 -29.859 -2.904 1 92.88 183 SER A O 1
ATOM 1408 N N . VAL A 1 184 ? 6.203 -31.766 -4.016 1 96.56 184 VAL A N 1
ATOM 1409 C CA . VAL A 1 184 ? 6.074 -31.078 -5.297 1 96.56 184 VAL A CA 1
ATOM 1410 C C . VAL A 1 184 ? 4.711 -30.391 -5.379 1 96.56 184 VAL A C 1
ATOM 1412 O O . VAL A 1 184 ? 4.605 -29.25 -5.832 1 96.56 184 VAL A O 1
ATOM 1415 N N . LEU A 1 185 ? 3.691 -31.094 -4.953 1 97.81 185 LEU A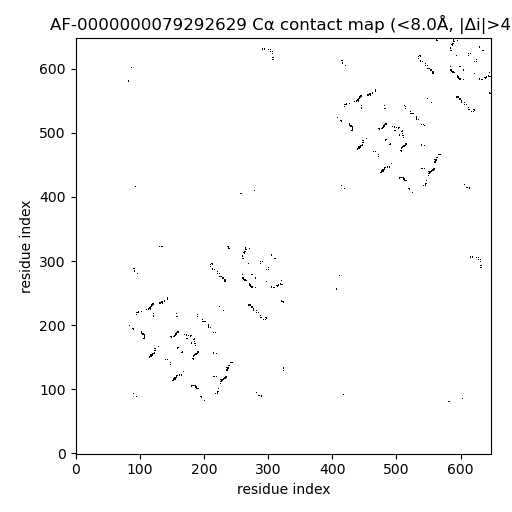 N 1
ATOM 1416 C CA . LEU A 1 185 ? 2.318 -30.609 -5.027 1 97.81 185 LEU A CA 1
ATOM 1417 C C . LEU A 1 185 ? 1.765 -30.328 -3.631 1 97.81 185 LEU A C 1
ATOM 1419 O O . LEU A 1 185 ? 1.864 -31.172 -2.742 1 97.81 185 LEU A O 1
ATOM 1423 N N . GLN A 1 186 ? 1.231 -29.172 -3.432 1 98.12 186 GLN A N 1
ATOM 1424 C CA . GLN A 1 186 ? 0.589 -28.766 -2.184 1 98.12 186 GLN A CA 1
ATOM 1425 C C . GLN A 1 186 ? -0.806 -28.203 -2.439 1 98.12 186 GLN A C 1
ATOM 1427 O O . GLN A 1 186 ? -1.026 -27.5 -3.43 1 98.12 186 GLN A O 1
ATOM 1432 N N . LEU A 1 187 ? -1.73 -28.562 -1.619 1 98 187 LEU A N 1
ATOM 1433 C CA . LEU A 1 187 ? -3.066 -27.969 -1.611 1 98 187 LEU A CA 1
ATOM 1434 C C . LEU A 1 187 ? -3.291 -27.156 -0.347 1 98 187 LEU A C 1
ATOM 1436 O O . LEU A 1 187 ? -3.105 -27.656 0.765 1 98 187 LEU A O 1
ATOM 1440 N N . ILE A 1 188 ? -3.609 -25.891 -0.525 1 98.25 188 ILE A N 1
ATOM 1441 C CA . ILE A 1 188 ? -3.881 -25.031 0.625 1 98.25 188 ILE A CA 1
ATOM 1442 C C . ILE A 1 188 ? -5.312 -24.5 0.549 1 98.25 188 ILE A C 1
ATOM 1444 O O . ILE A 1 188 ? -5.918 -24.484 -0.524 1 98.25 188 ILE A O 1
ATOM 1448 N N . GLU A 1 189 ? -5.82 -24.125 1.701 1 97.25 189 GLU A N 1
ATOM 1449 C CA . GLU A 1 189 ? -7.195 -23.625 1.792 1 97.25 189 GLU A CA 1
ATOM 1450 C C . GLU A 1 189 ? -7.301 -22.453 2.75 1 97.25 189 GLU A C 1
ATOM 1452 O O . GLU A 1 189 ? -6.801 -22.516 3.875 1 97.25 189 GLU A O 1
ATOM 1457 N N . ALA A 1 190 ? -7.863 -21.391 2.266 1 96.19 190 ALA A N 1
ATOM 1458 C CA . ALA A 1 190 ? -8.219 -20.312 3.178 1 96.19 190 ALA A CA 1
ATOM 1459 C C . ALA A 1 190 ? -9.5 -20.625 3.941 1 96.19 190 ALA A C 1
ATOM 1461 O O . ALA A 1 190 ? -10.516 -20.984 3.34 1 96.19 190 ALA A O 1
ATOM 1462 N N . PRO A 1 191 ? -9.445 -20.5 5.184 1 94.62 191 PRO A N 1
ATOM 1463 C CA . PRO A 1 191 ? -10.648 -20.781 5.969 1 94.62 191 PRO A CA 1
ATOM 1464 C C . PRO A 1 191 ? -11.719 -19.703 5.809 1 94.62 191 PRO A C 1
ATOM 1466 O O . PRO A 1 191 ? -11.422 -18.594 5.363 1 94.62 191 PRO A O 1
ATOM 1469 N N . ARG A 1 192 ? -12.961 -20.047 6.16 1 93.25 192 ARG A N 1
ATOM 1470 C CA . ARG A 1 192 ? -14.078 -19.109 6.082 1 93.25 192 ARG A CA 1
ATOM 1471 C C . ARG A 1 192 ? -13.805 -17.859 6.91 1 93.25 192 ARG A C 1
ATOM 1473 O O . ARG A 1 192 ? -14.195 -16.75 6.531 1 93.25 192 ARG A O 1
ATOM 1480 N N . SER A 1 193 ? -13.07 -18.016 8.039 1 90.44 193 SER A N 1
ATOM 1481 C CA . SER A 1 193 ? -12.812 -16.938 8.984 1 90.44 193 SER A CA 1
ATOM 1482 C C . SER A 1 193 ? -11.859 -15.898 8.391 1 90.44 193 SER A C 1
ATOM 1484 O O . SER A 1 193 ? -11.727 -14.797 8.922 1 90.44 193 SER A O 1
ATOM 1486 N N . PHE A 1 194 ? -11.195 -16.281 7.371 1 91.88 194 PHE A N 1
ATOM 1487 C CA . PHE A 1 194 ? -10.25 -15.391 6.707 1 91.88 194 PHE A CA 1
ATOM 1488 C C . PHE A 1 194 ? -10.992 -14.273 5.984 1 91.88 194 PHE A C 1
ATOM 1490 O O . PHE A 1 194 ? -10.461 -13.164 5.84 1 91.88 194 PHE A O 1
ATOM 1497 N N . TYR A 1 195 ? -12.156 -14.539 5.539 1 91.19 195 TYR A N 1
ATOM 1498 C CA . TYR A 1 195 ? -12.898 -13.609 4.699 1 91.19 195 TYR A CA 1
ATOM 1499 C C . TYR A 1 195 ? -13.789 -12.703 5.543 1 91.19 195 TYR A C 1
ATOM 1501 O O . TYR A 1 195 ? -14.32 -13.133 6.57 1 91.19 195 TYR A O 1
ATOM 1509 N N . PRO A 1 196 ? -13.961 -11.422 5.078 1 89.88 196 PRO A N 1
ATOM 1510 C CA . PRO A 1 196 ? -15.008 -10.609 5.688 1 89.88 196 PRO A CA 1
ATOM 1511 C C . PRO A 1 196 ? -16.422 -11.094 5.336 1 89.88 196 PRO A C 1
ATOM 1513 O O . PRO A 1 196 ? -16.562 -12.078 4.605 1 89.88 196 PRO A O 1
ATOM 1516 N N . ASN A 1 197 ? -17.359 -10.438 5.953 1 89.38 197 ASN A N 1
ATOM 1517 C CA . ASN A 1 197 ? -18.734 -10.75 5.57 1 89.38 197 ASN A CA 1
ATOM 1518 C C . ASN A 1 197 ? -19.062 -10.266 4.16 1 89.38 197 ASN A C 1
ATOM 1520 O O . ASN A 1 197 ? -19.531 -9.148 3.973 1 89.38 197 ASN A O 1
ATOM 1524 N N . LEU A 1 198 ? -18.797 -11.125 3.232 1 90.06 198 LEU A N 1
ATOM 1525 C CA . LEU A 1 198 ? -18.922 -10.766 1.824 1 90.06 198 LEU A CA 1
ATOM 1526 C C . LEU A 1 198 ? -20.391 -10.484 1.466 1 90.06 198 LEU A C 1
ATOM 1528 O O . LEU A 1 198 ? -20.672 -9.672 0.587 1 90.06 198 LEU A O 1
ATOM 1532 N N . SER A 1 199 ? -21.297 -11.133 2.107 1 87.44 199 SER A N 1
ATOM 1533 C CA . SER A 1 199 ? -22.719 -10.938 1.829 1 87.44 199 SER A CA 1
ATOM 1534 C C . SER A 1 199 ? -23.172 -9.531 2.207 1 87.44 199 SER A C 1
ATOM 1536 O O . SER A 1 199 ? -24.094 -8.984 1.599 1 87.44 199 SER A O 1
ATOM 1538 N N . ALA A 1 200 ? -22.5 -8.977 3.123 1 87.06 200 ALA A N 1
ATOM 1539 C CA . ALA A 1 200 ? -22.859 -7.652 3.617 1 87.06 200 ALA A CA 1
ATOM 1540 C C . ALA A 1 200 ? -22.5 -6.574 2.6 1 87.06 200 ALA A C 1
ATOM 1542 O O . ALA A 1 200 ? -22.953 -5.434 2.703 1 87.06 200 ALA A O 1
ATOM 1543 N N . LEU A 1 201 ? -21.703 -6.926 1.652 1 86.62 201 LEU A N 1
ATOM 1544 C CA . LEU A 1 201 ? -21.266 -5.953 0.654 1 86.62 201 LEU A CA 1
ATOM 1545 C C . LEU A 1 201 ? -22.391 -5.656 -0.332 1 86.62 201 LEU A C 1
ATOM 1547 O O . LEU A 1 201 ? -22.375 -4.625 -1.012 1 86.62 201 LEU A O 1
ATOM 1551 N N . GLY A 1 202 ? -23.5 -6.461 -0.361 1 81.06 202 GLY A N 1
ATOM 1552 C CA . GLY A 1 202 ? -24.75 -6.203 -1.069 1 81.06 202 GLY A CA 1
ATOM 1553 C C . GLY A 1 202 ? -24.609 -6.309 -2.576 1 81.06 202 GLY A C 1
ATOM 1554 O O . GLY A 1 202 ? -25.609 -6.27 -3.301 1 81.06 202 GLY A O 1
ATOM 1555 N N . ASN A 1 203 ? -23.422 -6.32 -3.135 1 86.19 203 ASN A N 1
ATOM 1556 C CA . ASN A 1 203 ? -23.141 -6.375 -4.562 1 86.19 203 ASN A CA 1
ATOM 1557 C C . ASN A 1 203 ? -22.266 -7.582 -4.918 1 86.19 203 ASN A C 1
ATOM 1559 O O . ASN A 1 203 ? -21.141 -7.703 -4.438 1 86.19 203 ASN A O 1
ATOM 1563 N N . SER A 1 204 ? -22.922 -8.477 -5.742 1 85.38 204 SER A N 1
ATOM 1564 C CA . SER A 1 204 ? -22.219 -9.711 -6.086 1 85.38 204 SER A CA 1
ATOM 1565 C C . SER A 1 204 ? -20.922 -9.43 -6.816 1 85.38 204 SER A C 1
ATOM 1567 O O . SER A 1 204 ? -19.938 -10.156 -6.648 1 85.38 204 SER A O 1
ATOM 1569 N N . PHE A 1 205 ? -20.984 -8.445 -7.621 1 89.19 205 PHE A N 1
ATOM 1570 C CA . PHE A 1 205 ? -19.766 -8.078 -8.328 1 89.19 205 PHE A CA 1
ATOM 1571 C C . PHE A 1 205 ? -18.688 -7.629 -7.352 1 89.19 205 PHE A C 1
ATOM 1573 O O . PHE A 1 205 ? -17.531 -8.055 -7.449 1 89.19 205 PHE A O 1
ATOM 1580 N N . LEU A 1 206 ? -19.062 -6.828 -6.363 1 92.06 206 LEU A N 1
ATOM 1581 C CA . LEU A 1 206 ? -18.141 -6.344 -5.352 1 92.06 206 LEU A CA 1
ATOM 1582 C C . LEU A 1 206 ? -17.641 -7.492 -4.477 1 92.06 206 LEU A C 1
ATOM 1584 O O . LEU A 1 206 ? -16.438 -7.582 -4.18 1 92.06 206 LEU A O 1
ATOM 1588 N N . SER A 1 207 ? -18.578 -8.336 -4.133 1 92.5 207 SER A N 1
ATOM 1589 C CA . SER A 1 207 ? -18.188 -9.484 -3.314 1 92.5 207 SER A CA 1
ATOM 1590 C C . SER A 1 207 ? -17.203 -10.383 -4.055 1 92.5 207 SER A C 1
ATOM 1592 O O . SER A 1 207 ? -16.25 -10.883 -3.459 1 92.5 207 SER A O 1
ATOM 1594 N N . GLY A 1 208 ? -17.453 -10.602 -5.355 1 93.06 208 GLY A N 1
ATOM 1595 C CA . GLY A 1 208 ? -16.547 -11.398 -6.172 1 93.06 208 GLY A CA 1
ATOM 1596 C C . GLY A 1 208 ? -15.172 -10.781 -6.301 1 93.06 208 GLY A C 1
ATOM 1597 O O . GLY A 1 208 ? -14.156 -11.484 -6.207 1 93.06 208 GLY A O 1
ATOM 1598 N N . ARG A 1 209 ? -15.141 -9.555 -6.465 1 93.94 209 ARG A N 1
ATOM 1599 C CA . ARG A 1 209 ? -13.875 -8.836 -6.586 1 93.94 209 ARG A CA 1
ATOM 1600 C C . ARG A 1 209 ? -13.062 -8.938 -5.301 1 93.94 209 ARG A C 1
ATOM 1602 O O . ARG A 1 209 ? -11.875 -9.25 -5.336 1 93.94 209 ARG A O 1
ATOM 1609 N N . VAL A 1 210 ? -13.727 -8.625 -4.176 1 94.06 210 VAL A N 1
ATOM 1610 C CA . VAL A 1 210 ? -13.055 -8.695 -2.883 1 94.06 210 VAL A CA 1
ATOM 1611 C C . VAL A 1 210 ? -12.523 -10.102 -2.646 1 94.06 210 VAL A C 1
ATOM 1613 O O . VAL A 1 210 ? -11.375 -10.281 -2.256 1 94.06 210 VAL A O 1
ATOM 1616 N N . LYS A 1 211 ? -13.336 -11.047 -2.895 1 93.94 211 LYS A N 1
ATOM 1617 C CA . LYS A 1 211 ? -12.922 -12.43 -2.689 1 93.94 211 LYS A CA 1
ATOM 1618 C C . LYS A 1 211 ? -11.719 -12.781 -3.564 1 93.94 211 LYS A C 1
ATOM 1620 O O . LYS A 1 211 ? -10.758 -13.398 -3.094 1 93.94 211 LYS A O 1
ATOM 1625 N N . MET A 1 212 ? -11.797 -12.461 -4.883 1 95.06 212 MET A N 1
ATOM 1626 C CA . MET A 1 212 ? -10.711 -12.758 -5.805 1 95.06 212 MET A CA 1
ATOM 1627 C C . MET A 1 212 ? -9.398 -12.141 -5.324 1 95.06 212 MET A C 1
ATOM 1629 O O . MET A 1 212 ? -8.352 -12.789 -5.359 1 95.06 212 MET A O 1
ATOM 1633 N N . ASN A 1 213 ? -9.445 -10.898 -4.891 1 95.69 213 ASN A N 1
ATOM 1634 C CA . ASN A 1 213 ? -8.258 -10.227 -4.359 1 95.69 213 ASN A CA 1
ATOM 1635 C C . ASN A 1 213 ? -7.719 -10.945 -3.125 1 95.69 213 ASN A C 1
ATOM 1637 O O . ASN A 1 213 ? -6.52 -11.211 -3.033 1 95.69 213 ASN A O 1
ATOM 1641 N N . LEU A 1 214 ? -8.609 -11.305 -2.262 1 95.19 214 LEU A N 1
ATOM 1642 C CA . LEU A 1 214 ? -8.195 -11.938 -1.009 1 95.19 214 LEU A CA 1
ATOM 1643 C C . LEU A 1 214 ? -7.711 -13.359 -1.248 1 95.19 214 LEU A C 1
ATOM 1645 O O . LEU A 1 214 ? -6.777 -13.82 -0.586 1 95.19 214 LEU A O 1
ATOM 1649 N N . ASP A 1 215 ? -8.328 -14.07 -2.186 1 95.88 215 ASP A N 1
ATOM 1650 C CA . ASP A 1 215 ? -7.848 -15.391 -2.566 1 95.88 215 ASP A CA 1
ATOM 1651 C C . ASP A 1 215 ? -6.383 -15.344 -2.986 1 95.88 215 ASP A C 1
ATOM 1653 O O . ASP A 1 215 ? -5.566 -16.141 -2.506 1 95.88 215 ASP A O 1
ATOM 1657 N N . ASN A 1 216 ? -6.109 -14.477 -3.826 1 97 216 ASN A N 1
ATOM 1658 C CA . ASN A 1 216 ? -4.75 -14.375 -4.344 1 97 216 ASN A CA 1
ATOM 1659 C C . ASN A 1 216 ? -3.785 -13.844 -3.287 1 97 216 ASN A C 1
ATOM 1661 O O . ASN A 1 216 ? -2.621 -14.25 -3.248 1 97 216 ASN A O 1
ATOM 1665 N N . ALA A 1 217 ? -4.25 -12.922 -2.449 1 96.69 217 ALA A N 1
ATOM 1666 C CA . ALA A 1 217 ? -3.406 -12.453 -1.35 1 96.69 217 ALA A CA 1
ATOM 1667 C C . ALA A 1 217 ? -3.012 -13.617 -0.436 1 96.69 217 ALA A C 1
ATOM 1669 O O . ALA A 1 217 ? -1.858 -13.711 -0.009 1 96.69 217 ALA A O 1
ATOM 1670 N N . PHE A 1 218 ? -3.943 -14.5 -0.13 1 96.31 218 PHE A N 1
ATOM 1671 C CA . PHE A 1 218 ? -3.686 -15.656 0.719 1 96.31 218 PHE A CA 1
ATOM 1672 C C . PHE A 1 218 ? -2.66 -16.578 0.075 1 96.31 218 PHE A C 1
ATOM 1674 O O . PHE A 1 218 ? -1.715 -17.016 0.731 1 96.31 218 PHE A O 1
ATOM 1681 N N . LEU A 1 219 ? -2.875 -16.828 -1.167 1 97.62 219 LEU A N 1
ATOM 1682 C CA . LEU A 1 219 ? -1.972 -17.688 -1.916 1 97.62 219 LEU A CA 1
ATOM 1683 C C . LEU A 1 219 ? -0.559 -17.125 -1.931 1 97.62 219 LEU A C 1
ATOM 1685 O O . LEU A 1 219 ? 0.406 -17.828 -1.639 1 97.62 219 LEU A O 1
ATOM 1689 N N . LEU A 1 220 ? -0.434 -15.867 -2.213 1 97.31 220 LEU A N 1
ATOM 1690 C CA . LEU A 1 220 ? 0.863 -15.195 -2.229 1 97.31 220 LEU A CA 1
ATOM 1691 C C . LEU A 1 220 ? 1.511 -15.234 -0.849 1 97.31 220 LEU A C 1
ATOM 1693 O O . LEU A 1 220 ? 2.715 -15.477 -0.73 1 97.31 220 LEU A O 1
ATOM 1697 N N . ALA A 1 221 ? 0.699 -14.961 0.145 1 95.75 221 ALA A N 1
ATOM 1698 C CA . ALA A 1 221 ? 1.225 -14.953 1.508 1 95.75 221 ALA A CA 1
ATOM 1699 C C . ALA A 1 221 ? 1.787 -16.312 1.892 1 95.75 221 ALA A C 1
ATOM 1701 O O . ALA A 1 221 ? 2.832 -16.406 2.539 1 95.75 221 ALA A O 1
ATOM 1702 N N . TYR A 1 222 ? 1.142 -17.344 1.514 1 96.5 222 TYR A N 1
ATOM 1703 C CA . TYR A 1 222 ? 1.592 -18.703 1.808 1 96.5 222 TYR A CA 1
ATOM 1704 C C . TYR A 1 222 ? 2.881 -19.016 1.06 1 96.5 222 TYR A C 1
ATOM 1706 O O . TYR A 1 222 ? 3.805 -19.609 1.627 1 96.5 222 TYR A O 1
ATOM 1714 N N . ALA A 1 223 ? 2.965 -18.578 -0.192 1 96.38 223 ALA A N 1
ATOM 1715 C CA . ALA A 1 223 ? 3.996 -19.094 -1.094 1 96.38 223 ALA A CA 1
ATOM 1716 C C . ALA A 1 223 ? 5.164 -18.109 -1.193 1 96.38 223 ALA A C 1
ATOM 1718 O O . ALA A 1 223 ? 6.168 -18.406 -1.853 1 96.38 223 ALA A O 1
ATOM 1719 N N . ARG A 1 224 ? 5.148 -16.953 -0.616 1 91.38 224 ARG A N 1
ATOM 1720 C CA . ARG A 1 224 ? 6.016 -15.805 -0.887 1 91.38 224 ARG A CA 1
ATOM 1721 C C . ARG A 1 224 ? 7.473 -16.141 -0.603 1 91.38 224 ARG A C 1
ATOM 1723 O O . ARG A 1 224 ? 8.375 -15.57 -1.214 1 91.38 224 ARG A O 1
ATOM 1730 N N . ASP A 1 225 ? 7.781 -17.094 0.273 1 91.19 225 ASP A N 1
ATOM 1731 C CA . ASP A 1 225 ? 9.18 -17.297 0.636 1 91.19 225 ASP A CA 1
ATOM 1732 C C . ASP A 1 225 ? 9.586 -18.766 0.442 1 91.19 225 ASP A C 1
ATOM 1734 O O . ASP A 1 225 ? 10.602 -19.203 0.971 1 91.19 225 ASP A O 1
ATOM 1738 N N . SER A 1 226 ? 8.836 -19.484 -0.335 1 93.62 226 SER A N 1
ATOM 1739 C CA . SER A 1 226 ? 9.055 -20.922 -0.503 1 93.62 226 SER A CA 1
ATOM 1740 C C . SER A 1 226 ? 10.18 -21.188 -1.505 1 93.62 226 SER A C 1
ATOM 1742 O O . SER A 1 226 ? 10.828 -22.234 -1.449 1 93.62 226 SER A O 1
ATOM 1744 N N . SER A 1 227 ? 10.367 -20.375 -2.441 1 97.12 227 SER A N 1
ATOM 1745 C CA . SER A 1 227 ? 11.359 -20.547 -3.496 1 97.12 227 SER A CA 1
ATOM 1746 C C . SER A 1 227 ? 12.023 -19.219 -3.85 1 97.12 227 SER A C 1
ATOM 1748 O O . SER A 1 227 ? 11.648 -18.172 -3.326 1 97.12 227 SER A O 1
ATOM 1750 N N . GLU A 1 228 ? 13.047 -19.281 -4.695 1 97.38 228 GLU A N 1
ATOM 1751 C CA . GLU A 1 228 ? 13.711 -18.078 -5.168 1 97.38 228 GLU A CA 1
ATOM 1752 C C . GLU A 1 228 ? 12.742 -17.172 -5.941 1 97.38 228 GLU A C 1
ATOM 1754 O O . GLU A 1 228 ? 12.828 -15.953 -5.863 1 97.38 228 GLU A O 1
ATOM 1759 N N . PHE A 1 229 ? 11.867 -17.859 -6.621 1 98.12 229 PHE A N 1
ATOM 1760 C CA . PHE A 1 229 ? 10.898 -17.125 -7.422 1 98.12 229 PHE A CA 1
ATOM 1761 C C . PHE A 1 229 ? 9.492 -17.688 -7.23 1 98.12 229 PHE A C 1
ATOM 1763 O O . PHE A 1 229 ? 9.336 -18.859 -6.875 1 98.12 229 PHE A O 1
ATOM 1770 N N . TYR A 1 230 ? 8.539 -16.859 -7.402 1 98.31 230 TYR A N 1
ATOM 1771 C CA . TYR A 1 230 ? 7.125 -17.203 -7.418 1 98.31 230 TYR A CA 1
ATOM 1772 C C . TYR A 1 230 ? 6.496 -16.891 -8.766 1 98.31 230 TYR A C 1
ATOM 1774 O O . TYR A 1 230 ? 6.676 -15.789 -9.297 1 98.31 230 TYR A O 1
ATOM 1782 N N . LEU A 1 231 ? 5.785 -17.828 -9.312 1 98.69 231 LEU A N 1
ATOM 1783 C CA . LEU A 1 231 ? 5.043 -17.641 -10.555 1 98.69 231 LEU A CA 1
ATOM 1784 C C . LEU A 1 231 ? 3.549 -17.859 -10.336 1 98.69 231 LEU A C 1
ATOM 1786 O O . LEU A 1 231 ? 3.133 -18.938 -9.891 1 98.69 231 LEU A O 1
ATOM 1790 N N . GLN A 1 232 ? 2.811 -16.812 -10.602 1 98.5 232 GLN A N 1
ATOM 1791 C CA . GLN A 1 232 ? 1.355 -16.922 -10.609 1 98.5 232 GLN A CA 1
ATOM 1792 C C . GLN A 1 232 ? 0.858 -17.562 -11.906 1 98.5 232 GLN A C 1
ATOM 1794 O O . GLN A 1 232 ? 1.116 -17.047 -12.992 1 98.5 232 GLN A O 1
ATOM 1799 N N . LEU A 1 233 ? 0.121 -18.672 -11.805 1 97.81 233 LEU A N 1
ATOM 1800 C CA . LEU A 1 233 ? -0.41 -19.312 -13 1 97.81 233 LEU A CA 1
ATOM 1801 C C . LEU A 1 233 ? -1.908 -19.562 -12.867 1 97.81 233 LEU A C 1
ATOM 1803 O O . LEU A 1 233 ? -2.43 -19.641 -11.75 1 97.81 233 LEU A O 1
ATOM 1807 N N . SER A 1 234 ? -2.586 -19.594 -14.016 1 95.69 234 SER A N 1
ATOM 1808 C CA . SER A 1 234 ? -4 -19.953 -14.031 1 95.69 234 SER A CA 1
ATOM 1809 C C . SER A 1 234 ? -4.188 -21.469 -14.141 1 95.69 234 SER A C 1
ATOM 1811 O O . SER A 1 234 ? -3.32 -22.172 -14.664 1 95.69 234 SER A O 1
ATOM 1813 N N . TYR A 1 235 ? -5.289 -21.953 -13.711 1 94.62 235 TYR A N 1
ATOM 1814 C CA . TYR A 1 235 ? -5.562 -23.391 -13.672 1 94.62 235 TYR A CA 1
ATOM 1815 C C . TYR A 1 235 ? -5.895 -23.906 -15.062 1 94.62 235 TYR A C 1
ATOM 1817 O O . TYR A 1 235 ? -6.027 -25.125 -15.266 1 94.62 235 TYR A O 1
ATOM 1825 N N . ASP A 1 236 ? -6 -23 -16.031 1 93.69 236 ASP A N 1
ATOM 1826 C CA . ASP A 1 236 ? -6.414 -23.406 -17.375 1 93.69 236 ASP A CA 1
ATOM 1827 C C . ASP A 1 236 ? -5.316 -23.109 -18.406 1 93.69 236 ASP A C 1
ATOM 1829 O O . ASP A 1 236 ? -5.605 -22.875 -19.578 1 93.69 236 ASP A O 1
ATOM 1833 N N . LEU A 1 237 ? -4.102 -23.109 -17.953 1 96.44 237 LEU A N 1
ATOM 1834 C CA . LEU A 1 237 ? -2.973 -22.875 -18.844 1 96.44 237 LEU A CA 1
ATOM 1835 C C . LEU A 1 237 ? -2.084 -24.109 -18.938 1 96.44 237 LEU A C 1
ATOM 1837 O O . LEU A 1 237 ? -1.947 -24.859 -17.953 1 96.44 237 LEU A O 1
ATOM 1841 N N . ARG A 1 238 ? -1.472 -24.266 -20.078 1 97.25 238 ARG A N 1
ATOM 1842 C CA . ARG A 1 238 ? -0.561 -25.375 -20.344 1 97.25 238 ARG A CA 1
ATOM 1843 C C . ARG A 1 238 ? 0.891 -24.906 -20.328 1 97.25 238 ARG A C 1
ATOM 1845 O O . ARG A 1 238 ? 1.227 -23.891 -20.922 1 97.25 238 ARG A O 1
ATOM 1852 N N . ALA A 1 239 ? 1.689 -25.672 -19.609 1 98.38 239 ALA A N 1
ATOM 1853 C CA . ALA A 1 239 ? 3.129 -25.422 -19.625 1 98.38 239 ALA A CA 1
ATOM 1854 C C . ALA A 1 239 ? 3.801 -26.141 -20.781 1 98.38 239 ALA A C 1
ATOM 1856 O O . ALA A 1 239 ? 3.59 -27.344 -20.984 1 98.38 239 ALA A O 1
ATOM 1857 N N . PRO A 1 240 ? 4.582 -25.453 -21.594 1 98 240 PRO A N 1
ATOM 1858 C CA . PRO A 1 240 ? 5.332 -26.125 -22.656 1 98 240 PRO A CA 1
ATOM 1859 C C . PRO A 1 240 ? 6.535 -26.906 -22.141 1 98 240 PRO A C 1
ATOM 1861 O O . PRO A 1 240 ? 6.945 -26.703 -20.984 1 98 240 PRO A O 1
ATOM 1864 N N . PRO A 1 241 ? 7.074 -27.688 -23.125 1 95.56 241 PRO A N 1
ATOM 1865 C CA . PRO A 1 241 ? 8.344 -28.312 -22.734 1 95.56 241 PRO A CA 1
ATOM 1866 C C . PRO A 1 241 ? 9.438 -27.297 -22.438 1 95.56 241 PRO A C 1
ATOM 1868 O O . PRO A 1 241 ? 9.484 -26.234 -23.062 1 95.56 241 PRO A O 1
ATOM 1871 N N . ASN A 1 242 ? 10.211 -27.375 -21.531 1 93.62 242 ASN A N 1
ATOM 1872 C CA . ASN A 1 242 ? 11.375 -26.578 -21.156 1 93.62 242 ASN A CA 1
ATOM 1873 C C . ASN A 1 242 ? 10.969 -25.25 -20.531 1 93.62 242 ASN A C 1
ATOM 1875 O O . ASN A 1 242 ? 11.719 -24.266 -20.625 1 93.62 242 ASN A O 1
ATOM 1879 N N . TYR A 1 243 ? 9.68 -25.109 -20.062 1 98.38 243 TYR A N 1
ATOM 1880 C CA . TYR A 1 243 ? 9.234 -23.844 -19.484 1 98.38 243 TYR A CA 1
ATOM 1881 C C . TYR A 1 243 ? 10.172 -23.391 -18.375 1 98.38 243 TYR A C 1
ATOM 1883 O O . TYR A 1 243 ? 10.453 -22.203 -18.234 1 98.38 243 TYR A O 1
ATOM 1891 N N . LEU A 1 244 ? 10.672 -24.328 -17.578 1 98.19 244 LEU A N 1
ATOM 1892 C CA . LEU A 1 244 ? 11.531 -24 -16.453 1 98.19 244 LEU A CA 1
ATOM 1893 C C . LEU A 1 244 ? 12.828 -23.359 -16.922 1 98.19 244 LEU A C 1
ATOM 1895 O O . LEU A 1 244 ? 13.25 -22.328 -16.391 1 98.19 244 LEU A O 1
ATOM 1899 N N . GLN A 1 245 ? 13.445 -23.938 -17.922 1 97.31 245 GLN A N 1
ATOM 1900 C CA . GLN A 1 245 ? 14.688 -23.406 -18.484 1 97.31 245 GLN A CA 1
ATOM 1901 C C . GLN A 1 245 ? 14.453 -22.047 -19.141 1 97.31 245 GLN A C 1
ATOM 1903 O O . GLN A 1 245 ? 15.297 -21.156 -19.047 1 97.31 245 GLN A O 1
ATOM 1908 N N . THR A 1 246 ? 13.359 -21.922 -19.812 1 98.25 246 THR A N 1
ATOM 1909 C CA . THR A 1 246 ? 13.008 -20.641 -20.422 1 98.25 246 THR A CA 1
ATOM 1910 C C . THR A 1 246 ? 12.906 -19.547 -19.359 1 98.25 246 THR A C 1
ATOM 1912 O O . THR A 1 246 ? 13.422 -18.438 -19.562 1 98.25 246 THR A O 1
ATOM 1915 N N . ILE A 1 247 ? 12.266 -19.781 -18.25 1 98.69 247 ILE A N 1
ATOM 1916 C CA . ILE A 1 247 ? 12.117 -18.828 -17.156 1 98.69 247 ILE A CA 1
ATOM 1917 C C . ILE A 1 247 ? 13.5 -18.453 -16.609 1 98.69 247 ILE A C 1
ATOM 1919 O O . ILE A 1 247 ? 13.812 -17.266 -16.438 1 98.69 247 ILE A O 1
ATOM 1923 N N . ARG A 1 248 ? 14.359 -19.469 -16.422 1 98 248 ARG A N 1
ATOM 1924 C CA . ARG A 1 248 ? 15.711 -19.234 -15.93 1 98 248 ARG A CA 1
ATOM 1925 C C . ARG A 1 248 ? 16.484 -18.312 -16.875 1 98 248 ARG A C 1
ATOM 1927 O O . ARG A 1 248 ? 17.125 -17.359 -16.438 1 98 248 ARG A O 1
ATOM 1934 N N . ASN A 1 249 ? 16.359 -18.641 -18.125 1 98.06 249 ASN A N 1
ATOM 1935 C CA . ASN A 1 249 ? 17.094 -17.859 -19.109 1 98.06 249 ASN A CA 1
ATOM 1936 C C . ASN A 1 249 ? 16.594 -16.422 -19.172 1 98.06 249 ASN A C 1
ATOM 1938 O O . ASN A 1 249 ? 17.406 -15.492 -19.281 1 98.06 249 ASN A O 1
ATOM 1942 N N . PHE A 1 250 ? 15.312 -16.234 -19.125 1 98.56 250 PHE A N 1
ATOM 1943 C CA . PHE A 1 250 ? 14.742 -14.891 -19.219 1 98.56 250 PHE A CA 1
ATOM 1944 C C . PHE A 1 250 ? 15.148 -14.055 -18 1 98.56 250 PHE A C 1
ATOM 1946 O O . PHE A 1 250 ? 15.414 -12.852 -18.141 1 98.56 250 PHE A O 1
ATOM 1953 N N . ILE A 1 251 ? 15.203 -14.641 -16.797 1 98.31 251 ILE A N 1
ATOM 1954 C CA . ILE A 1 251 ? 15.672 -13.961 -15.594 1 98.31 251 ILE A CA 1
ATOM 1955 C C . ILE A 1 251 ? 17.125 -13.539 -15.773 1 98.31 251 ILE A C 1
ATOM 1957 O O . ILE A 1 251 ? 17.484 -12.391 -15.5 1 98.31 251 ILE A O 1
ATOM 1961 N N . ARG A 1 252 ? 17.922 -14.484 -16.266 1 97.75 252 ARG A N 1
ATOM 1962 C CA . ARG A 1 252 ? 19.328 -14.211 -16.469 1 97.75 252 ARG A CA 1
ATOM 1963 C C . ARG A 1 252 ? 19.531 -13.07 -17.469 1 97.75 252 ARG A C 1
ATOM 1965 O O . ARG A 1 252 ? 20.422 -12.234 -17.297 1 97.75 252 ARG A O 1
ATOM 1972 N N . GLN A 1 253 ? 18.734 -13.07 -18.438 1 97.69 253 GLN A N 1
ATOM 1973 C CA . GLN A 1 253 ? 18.812 -12.078 -19.516 1 97.69 253 GLN A CA 1
ATOM 1974 C C . GLN A 1 253 ? 18.562 -10.672 -18.984 1 97.69 253 GLN A C 1
ATOM 1976 O O . GLN A 1 253 ? 18.938 -9.688 -19.625 1 97.69 253 GLN A O 1
ATOM 1981 N N . GLN A 1 254 ? 17.812 -10.562 -17.812 1 96.62 254 GLN A N 1
ATOM 1982 C CA . GLN A 1 254 ? 17.547 -9.234 -17.281 1 96.62 254 GLN A CA 1
ATOM 1983 C C . GLN A 1 254 ? 18.812 -8.586 -16.734 1 96.62 254 GLN A C 1
ATOM 1985 O O . GLN A 1 254 ? 18.891 -7.363 -16.625 1 96.62 254 GLN A O 1
ATOM 1990 N N . GLY A 1 255 ? 19.828 -9.43 -16.344 1 94.12 255 GLY A N 1
ATOM 1991 C CA . GLY A 1 255 ? 21.047 -8.883 -15.797 1 94.12 255 GLY A CA 1
ATOM 1992 C C . GLY A 1 255 ? 20.828 -7.973 -14.602 1 94.12 255 GLY A C 1
ATOM 1993 O O . GLY A 1 255 ? 20.141 -8.359 -13.648 1 94.12 255 GLY A O 1
ATOM 1994 N N . ALA A 1 256 ? 21.312 -6.773 -14.742 1 92.12 256 ALA A N 1
ATOM 1995 C CA . ALA A 1 256 ? 21.219 -5.812 -13.648 1 92.12 256 ALA A CA 1
ATOM 1996 C C . ALA A 1 256 ? 20.031 -4.879 -13.828 1 92.12 256 ALA A C 1
ATOM 1998 O O . ALA A 1 256 ? 19.812 -3.969 -13.023 1 92.12 256 ALA A O 1
ATOM 1999 N N . ASN A 1 257 ? 19.203 -5.176 -14.875 1 94.12 257 ASN A N 1
ATOM 2000 C CA . ASN A 1 257 ? 18.031 -4.34 -15.109 1 94.12 257 ASN A CA 1
ATOM 2001 C C . ASN A 1 257 ? 17.047 -4.41 -13.945 1 94.12 257 ASN A C 1
ATOM 2003 O O . ASN A 1 257 ? 16.859 -5.473 -13.352 1 94.12 257 ASN A O 1
ATOM 2007 N N . TYR A 1 258 ? 16.453 -3.297 -13.68 1 93.69 258 TYR A N 1
ATOM 2008 C CA . TYR A 1 258 ? 15.445 -3.215 -12.617 1 93.69 258 TYR A CA 1
ATOM 2009 C C . TYR A 1 258 ? 14.125 -3.83 -13.07 1 93.69 258 TYR A C 1
ATOM 2011 O O . TYR A 1 258 ? 13.641 -3.545 -14.172 1 93.69 258 TYR A O 1
ATOM 2019 N N . TRP A 1 259 ? 13.617 -4.676 -12.242 1 96.62 259 TRP A N 1
ATOM 2020 C CA . TRP A 1 259 ? 12.273 -5.191 -12.461 1 96.62 259 TRP A CA 1
ATOM 2021 C C . TRP A 1 259 ? 11.664 -5.684 -11.156 1 96.62 259 TRP A C 1
ATOM 2023 O O . TRP A 1 259 ? 12.375 -6.176 -10.273 1 96.62 259 TRP A O 1
ATOM 2033 N N . VAL A 1 260 ? 10.352 -5.551 -11.039 1 97.25 260 VAL A N 1
ATOM 2034 C CA . VAL A 1 260 ? 9.641 -6.098 -9.883 1 97.25 260 VAL A CA 1
ATOM 2035 C C . VAL A 1 260 ? 8.812 -7.309 -10.312 1 97.25 260 VAL A C 1
ATOM 2037 O O . VAL A 1 260 ? 8.422 -8.125 -9.477 1 97.25 260 VAL A O 1
ATOM 2040 N N . THR A 1 261 ? 8.555 -7.43 -11.617 1 98.25 261 THR A N 1
ATOM 2041 C CA . THR A 1 261 ? 7.836 -8.586 -12.141 1 98.25 261 THR A CA 1
ATOM 2042 C C . THR A 1 261 ? 8.227 -8.852 -13.594 1 98.25 261 THR A C 1
ATOM 2044 O O . THR A 1 261 ? 8.492 -7.922 -14.352 1 98.25 261 THR A O 1
ATOM 2047 N N . LEU A 1 262 ? 8.359 -10.094 -13.945 1 98.69 262 LEU A N 1
ATOM 2048 C CA . LEU A 1 262 ? 8.469 -10.57 -15.32 1 98.69 262 LEU A CA 1
ATOM 2049 C C . LEU A 1 262 ? 7.195 -11.297 -15.742 1 98.69 262 LEU A C 1
ATOM 2051 O O . LEU A 1 262 ? 6.508 -11.891 -14.906 1 98.69 262 LEU A O 1
ATOM 2055 N N . GLU A 1 263 ? 6.91 -11.203 -17.031 1 98.62 263 GLU A N 1
ATOM 2056 C CA . GLU A 1 263 ? 5.656 -11.789 -17.5 1 98.62 263 GLU A CA 1
ATOM 2057 C C . GLU A 1 263 ? 5.91 -12.867 -18.547 1 98.62 263 GLU A C 1
ATOM 2059 O O . GLU A 1 263 ? 6.777 -12.711 -19.422 1 98.62 263 GLU A O 1
ATOM 2064 N N . PHE A 1 264 ? 5.129 -13.961 -18.469 1 98.75 264 PHE A N 1
ATOM 2065 C CA . PHE A 1 264 ? 5.258 -15.094 -19.375 1 98.75 264 PHE A CA 1
ATOM 2066 C C . PHE A 1 264 ? 3.914 -15.438 -20.016 1 98.75 264 PHE A C 1
ATOM 2068 O O . PHE A 1 264 ? 3.799 -16.422 -20.75 1 98.75 264 PHE A O 1
ATOM 2075 N N . TYR A 1 265 ? 2.881 -14.758 -19.688 1 97.81 265 TYR A N 1
ATOM 2076 C CA . TYR A 1 265 ? 1.531 -14.766 -20.234 1 97.81 265 TYR A CA 1
ATOM 2077 C C . TYR A 1 265 ? 0.91 -13.375 -20.188 1 97.81 265 TYR A C 1
ATOM 2079 O O . TYR A 1 265 ? 1.003 -12.688 -19.172 1 97.81 265 TYR A O 1
ATOM 2087 N N . P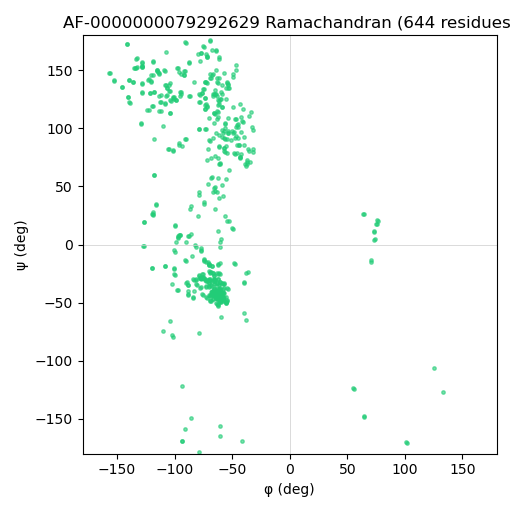RO A 1 266 ? 0.237 -12.875 -21.219 1 95.31 266 PRO A N 1
ATOM 2088 C CA . PRO A 1 266 ? -0.118 -11.453 -21.312 1 95.31 266 PRO A CA 1
ATOM 2089 C C . PRO A 1 266 ? -1.481 -11.148 -20.703 1 95.31 266 PRO A C 1
ATOM 2091 O O . PRO A 1 266 ? -1.83 -9.977 -20.516 1 95.31 266 PRO A O 1
ATOM 2094 N N . VAL A 1 267 ? -2.305 -12.125 -20.406 1 92.69 267 VAL A N 1
ATOM 2095 C CA . VAL A 1 267 ? -3.689 -11.875 -20.031 1 92.69 267 VAL A CA 1
ATOM 2096 C C . VAL A 1 267 ? -3.832 -11.984 -18.516 1 92.69 267 VAL A C 1
ATOM 2098 O O . VAL A 1 267 ? -3.416 -12.984 -17.906 1 92.69 267 VAL A O 1
ATOM 2101 N N . GLY A 1 268 ? -4.402 -10.922 -17.953 1 93.25 268 GLY A N 1
ATOM 2102 C CA . GLY A 1 268 ? -4.75 -10.969 -16.531 1 93.25 268 GLY A CA 1
ATOM 2103 C C . GLY A 1 268 ? -3.541 -11.094 -15.625 1 93.25 268 GLY A C 1
ATOM 2104 O O . GLY A 1 268 ? -2.492 -10.5 -15.898 1 93.25 268 GLY A O 1
ATOM 2105 N N . PHE A 1 269 ? -3.766 -11.812 -14.438 1 96.69 269 PHE A N 1
ATOM 2106 C CA . PHE A 1 269 ? -2.734 -11.922 -13.414 1 96.69 269 PHE A CA 1
ATOM 2107 C C . PHE A 1 269 ? -2.012 -13.258 -13.516 1 96.69 269 PHE A C 1
ATOM 2109 O O . PHE A 1 269 ? -1.334 -13.672 -12.57 1 96.69 269 PHE A O 1
ATOM 2116 N N . ALA A 1 270 ? -2.107 -13.992 -14.648 1 97.12 270 ALA A N 1
ATOM 2117 C CA . ALA A 1 270 ? -1.405 -15.25 -14.883 1 97.12 270 ALA A CA 1
ATOM 2118 C C . ALA A 1 270 ? -0.065 -15.016 -15.57 1 97.12 270 ALA A C 1
ATOM 2120 O O . ALA A 1 270 ? 0.081 -14.07 -16.344 1 97.12 270 ALA A O 1
ATOM 2121 N N . GLY A 1 271 ? 0.858 -15.891 -15.266 1 98.31 271 GLY A N 1
ATOM 2122 C CA . GLY A 1 271 ? 2.166 -15.812 -15.898 1 98.31 271 GLY A CA 1
ATOM 2123 C C . GLY A 1 271 ? 3.035 -14.703 -15.336 1 98.31 271 GLY A C 1
ATOM 2124 O O . GLY A 1 271 ? 3.908 -14.18 -16.031 1 98.31 271 GLY A O 1
ATOM 2125 N N . LYS A 1 272 ? 2.777 -14.211 -14.148 1 98.56 272 LYS A N 1
ATOM 2126 C CA . LYS A 1 272 ? 3.545 -13.133 -13.523 1 98.56 272 LYS A CA 1
ATOM 2127 C C . LYS A 1 272 ? 4.562 -13.695 -12.531 1 98.56 272 LYS A C 1
ATOM 2129 O O . LYS A 1 272 ? 4.203 -14.445 -11.625 1 98.56 272 LYS A O 1
ATOM 2134 N N . LEU A 1 273 ? 5.789 -13.352 -12.734 1 98.69 273 LEU A N 1
ATOM 2135 C CA . LEU A 1 273 ? 6.883 -13.875 -11.922 1 98.69 273 LEU A CA 1
ATOM 2136 C C . LEU A 1 273 ? 7.398 -12.805 -10.961 1 98.69 273 LEU A C 1
ATOM 2138 O O . LEU A 1 273 ? 7.566 -11.648 -11.344 1 98.69 273 LEU A O 1
ATOM 2142 N N . PHE A 1 274 ? 7.602 -13.18 -9.742 1 98.19 274 PHE A N 1
ATOM 2143 C CA . PHE A 1 274 ? 8.133 -12.312 -8.695 1 98.19 274 PHE A CA 1
ATOM 2144 C C . PHE A 1 274 ? 9.32 -12.969 -8 1 98.19 274 PHE A C 1
ATOM 2146 O O . PHE A 1 274 ? 9.445 -14.188 -7.996 1 98.19 274 PHE A O 1
ATOM 2153 N N . ARG A 1 275 ? 10.164 -12.148 -7.402 1 96.56 275 ARG A N 1
ATOM 2154 C CA . ARG A 1 275 ? 11.227 -12.68 -6.555 1 96.56 275 ARG A CA 1
ATOM 2155 C C . ARG A 1 275 ? 10.672 -13.164 -5.219 1 96.56 275 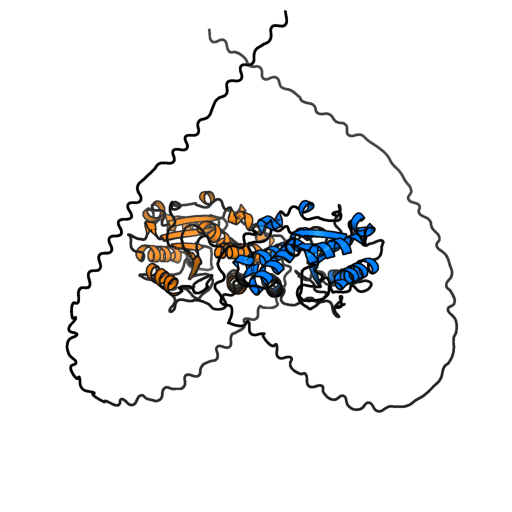ARG A C 1
ATOM 2157 O O . ARG A 1 275 ? 9.883 -12.469 -4.578 1 96.56 275 ARG A O 1
ATOM 2164 N N . GLY A 1 276 ? 11.117 -14.359 -4.844 1 93.69 276 GLY A N 1
ATOM 2165 C CA . GLY A 1 276 ? 10.664 -14.93 -3.586 1 93.69 276 GLY A CA 1
ATOM 2166 C C . GLY A 1 276 ? 11.258 -14.242 -2.373 1 93.69 276 GLY A C 1
ATOM 2167 O O . GLY A 1 276 ? 12.445 -13.898 -2.361 1 93.69 276 GLY A O 1
ATOM 2168 N N . GLY A 1 277 ? 10.359 -14.055 -1.357 1 86.25 277 GLY A N 1
ATOM 2169 C CA . GLY A 1 277 ? 10.812 -13.5 -0.091 1 86.25 277 GLY A CA 1
ATOM 2170 C C . GLY A 1 277 ? 11.109 -12.016 -0.162 1 86.25 277 GLY A C 1
ATOM 2171 O O . GLY A 1 277 ? 11.562 -11.414 0.817 1 86.25 277 GLY A O 1
ATOM 2172 N N . GLY A 1 278 ? 10.836 -11.492 -1.252 1 81.56 278 GLY A N 1
ATOM 2173 C CA . GLY A 1 278 ? 11.188 -10.094 -1.437 1 81.56 278 GLY A CA 1
ATOM 2174 C C . GLY A 1 278 ? 10.078 -9.141 -1.034 1 81.56 278 GLY A C 1
ATOM 2175 O O . GLY A 1 278 ? 8.977 -9.578 -0.695 1 81.56 278 GLY A O 1
ATOM 2176 N N . ARG A 1 279 ? 10.414 -7.871 -1.071 1 88.12 279 ARG A N 1
ATOM 2177 C CA . ARG A 1 279 ? 9.508 -6.773 -0.739 1 88.12 279 ARG A CA 1
ATOM 2178 C C . ARG A 1 279 ? 8.383 -6.66 -1.762 1 88.12 279 ARG A C 1
ATOM 2180 O O . ARG A 1 279 ? 7.262 -6.273 -1.421 1 88.12 279 ARG A O 1
ATOM 2187 N N . ASP A 1 280 ? 8.68 -7.152 -2.922 1 90.88 280 ASP A N 1
ATOM 2188 C CA . ASP A 1 280 ? 7.723 -6.98 -4.012 1 90.88 280 ASP A CA 1
ATOM 2189 C C . ASP A 1 280 ? 6.441 -7.766 -3.752 1 90.88 280 ASP A C 1
ATOM 2191 O O . ASP A 1 280 ? 5.34 -7.223 -3.855 1 90.88 280 ASP A O 1
ATOM 2195 N N . ILE A 1 281 ? 6.578 -8.984 -3.361 1 94.25 281 ILE A N 1
ATOM 2196 C CA . ILE A 1 281 ? 5.395 -9.797 -3.102 1 94.25 281 ILE A CA 1
ATOM 2197 C C . ILE A 1 281 ? 4.633 -9.227 -1.905 1 94.25 281 ILE A C 1
ATOM 2199 O O . ILE A 1 281 ? 3.4 -9.203 -1.899 1 94.25 281 ILE A O 1
ATOM 2203 N N . GLN A 1 282 ? 5.34 -8.781 -0.965 1 91.25 282 GLN A N 1
ATOM 2204 C CA . GLN A 1 282 ? 4.703 -8.188 0.207 1 91.25 282 GLN A CA 1
ATOM 2205 C C . GLN A 1 282 ? 3.889 -6.953 -0.172 1 91.25 282 GLN A C 1
ATOM 2207 O O . GLN A 1 282 ? 2.768 -6.773 0.308 1 91.25 282 GLN A O 1
ATOM 2212 N N . GLN A 1 283 ? 4.488 -6.098 -1.003 1 93 283 GLN A N 1
ATOM 2213 C CA . GLN A 1 283 ? 3.791 -4.91 -1.484 1 93 283 GLN A CA 1
ATOM 2214 C C . GLN A 1 283 ? 2.504 -5.289 -2.215 1 93 283 GLN A C 1
ATOM 2216 O O . GLN A 1 283 ? 1.47 -4.641 -2.033 1 93 283 GLN A O 1
ATOM 2221 N N . LEU A 1 284 ? 2.615 -6.289 -2.977 1 95.25 284 LEU A N 1
ATOM 2222 C CA . LEU A 1 284 ? 1.444 -6.73 -3.729 1 95.25 284 LEU A CA 1
ATOM 2223 C C . LEU A 1 284 ? 0.364 -7.258 -2.791 1 95.25 284 LEU A C 1
ATOM 2225 O O . LEU A 1 284 ? -0.818 -6.949 -2.965 1 95.25 284 LEU A O 1
ATOM 2229 N N . ILE A 1 285 ? 0.769 -8.039 -1.823 1 94.25 285 ILE A N 1
ATOM 2230 C CA . ILE A 1 285 ? -0.178 -8.547 -0.838 1 94.25 285 ILE A CA 1
ATOM 2231 C C . ILE A 1 285 ? -0.877 -7.387 -0.14 1 94.25 285 ILE A C 1
ATOM 2233 O O . ILE A 1 285 ? -2.096 -7.41 0.05 1 94.25 285 ILE A O 1
ATOM 2237 N N . HIS A 1 286 ? -0.159 -6.375 0.175 1 92.06 286 HIS A N 1
ATOM 2238 C CA . HIS A 1 286 ? -0.737 -5.195 0.806 1 92.06 286 HIS A CA 1
ATOM 2239 C C . HIS A 1 286 ? -1.777 -4.543 -0.099 1 92.06 286 HIS A C 1
ATOM 2241 O O . HIS A 1 286 ? -2.881 -4.219 0.349 1 92.06 286 HIS A O 1
ATOM 2247 N N . LEU A 1 287 ? -1.432 -4.395 -1.334 1 95.38 287 LEU A N 1
ATOM 2248 C CA . LEU A 1 287 ? -2.357 -3.77 -2.271 1 95.38 287 LEU A CA 1
ATOM 2249 C C . LEU A 1 287 ? -3.629 -4.598 -2.414 1 95.38 287 LEU A C 1
ATOM 2251 O O . LEU A 1 287 ? -4.738 -4.059 -2.354 1 95.38 287 LEU A O 1
ATOM 2255 N N . LEU A 1 288 ? -3.469 -5.898 -2.535 1 95.88 288 LEU A N 1
ATOM 2256 C CA . LEU A 1 288 ? -4.605 -6.785 -2.764 1 95.88 288 LEU A CA 1
ATOM 2257 C C . LEU A 1 288 ? -5.539 -6.793 -1.558 1 95.88 288 LEU A C 1
ATOM 2259 O O . LEU A 1 288 ? -6.754 -6.945 -1.709 1 95.88 288 LEU A O 1
ATOM 2263 N N . THR A 1 289 ? -4.996 -6.578 -0.414 1 93.69 289 THR A N 1
ATOM 2264 C CA . THR A 1 289 ? -5.809 -6.621 0.797 1 93.69 289 THR A CA 1
ATOM 2265 C C . THR A 1 289 ? -6.406 -5.25 1.096 1 93.69 289 THR A C 1
ATOM 2267 O O . THR A 1 289 ? -7.602 -5.133 1.364 1 93.69 289 THR A O 1
ATOM 2270 N N . GLU A 1 290 ? -5.621 -4.238 0.952 1 91.69 290 GLU A N 1
ATOM 2271 C CA . GLU A 1 290 ? -6.027 -2.91 1.399 1 91.69 290 GLU A CA 1
ATOM 2272 C C . GLU A 1 290 ? -7.008 -2.273 0.421 1 91.69 290 GLU A C 1
ATOM 2274 O O . GLU A 1 290 ? -7.867 -1.481 0.819 1 91.69 290 GLU A O 1
ATOM 2279 N N . TYR A 1 291 ? -6.906 -2.635 -0.8 1 95.56 291 TYR A N 1
ATOM 2280 C CA . TYR A 1 291 ? -7.73 -1.989 -1.813 1 95.56 291 TYR A CA 1
ATOM 2281 C C . TYR A 1 291 ? -8.633 -3.002 -2.506 1 95.56 291 TYR A C 1
ATOM 2283 O O . TYR A 1 291 ? -9.023 -2.811 -3.662 1 95.56 291 TYR A O 1
ATOM 2291 N N . SER A 1 292 ? -8.93 -4.062 -1.798 1 94.31 292 SER A N 1
ATOM 2292 C CA . SER A 1 292 ? -9.688 -5.172 -2.369 1 94.31 292 SER A CA 1
ATOM 2293 C C . SER A 1 292 ? -11.086 -4.727 -2.789 1 94.31 292 SER A C 1
ATOM 2295 O O . SER A 1 292 ? -11.656 -5.27 -3.74 1 94.31 292 SER A O 1
ATOM 2297 N N . LYS A 1 293 ? -11.664 -3.73 -2.131 1 92.62 293 LYS A N 1
ATOM 2298 C CA . LYS A 1 293 ? -13.016 -3.258 -2.439 1 92.62 293 LYS A CA 1
ATOM 2299 C C . LYS A 1 293 ? -12.992 -2.27 -3.602 1 92.62 293 LYS A C 1
ATOM 2301 O O . LYS A 1 293 ? -13.961 -2.18 -4.359 1 92.62 293 LYS A O 1
ATOM 2306 N N . GLU A 1 294 ? -11.922 -1.566 -3.721 1 94.75 294 GLU A N 1
ATOM 2307 C CA . GLU A 1 294 ? -11.859 -0.428 -4.633 1 94.75 294 GLU A CA 1
ATOM 2308 C C . GLU A 1 294 ? -11.43 -0.865 -6.031 1 94.75 294 GLU A C 1
ATOM 2310 O O . GLU A 1 294 ? -11.914 -0.33 -7.031 1 94.75 294 GLU A O 1
ATOM 2315 N N . GLN A 1 295 ? -10.539 -1.872 -6.055 1 96.31 295 GLN A N 1
ATOM 2316 C CA . GLN A 1 295 ? -9.938 -2.197 -7.344 1 96.31 295 GLN A CA 1
ATOM 2317 C C . GLN A 1 295 ? -9.961 -3.701 -7.598 1 96.31 295 GLN A C 1
ATOM 2319 O O . GLN A 1 295 ? -9.875 -4.496 -6.66 1 96.31 295 GLN A O 1
ATOM 2324 N N . SER A 1 296 ? -9.992 -4.043 -8.922 1 96.81 296 SER A N 1
ATOM 2325 C CA . SER A 1 296 ? -9.891 -5.445 -9.312 1 96.81 296 SER A CA 1
ATOM 2326 C C . SER A 1 296 ? -8.453 -5.938 -9.219 1 96.81 296 SER A C 1
ATOM 2328 O O . SER A 1 296 ? -7.516 -5.137 -9.156 1 96.81 296 SER A O 1
ATOM 2330 N N . LEU A 1 297 ? -8.312 -7.211 -9.25 1 97.06 297 LEU A N 1
ATOM 2331 C CA . LEU A 1 297 ? -6.992 -7.84 -9.227 1 97.06 297 LEU A CA 1
ATOM 2332 C C . LEU A 1 297 ? -6.113 -7.305 -10.352 1 97.06 297 LEU A C 1
ATOM 2334 O O . LEU A 1 297 ? -4.961 -6.934 -10.117 1 97.06 297 LEU A O 1
ATOM 2338 N N . GLY A 1 298 ? -6.641 -7.301 -11.531 1 96.69 298 GLY A N 1
ATOM 2339 C CA . GLY A 1 298 ? -5.895 -6.781 -12.664 1 96.69 298 GLY A CA 1
ATOM 2340 C C . GLY A 1 298 ? -5.461 -5.34 -12.484 1 96.69 298 GLY A C 1
ATOM 2341 O O . GLY A 1 298 ? -4.309 -4.992 -12.758 1 96.69 298 GLY A O 1
ATOM 2342 N N . ASN A 1 299 ? -6.352 -4.512 -12.055 1 96.94 299 ASN A N 1
ATOM 2343 C CA . ASN A 1 299 ? -6.035 -3.104 -11.836 1 96.94 299 ASN A CA 1
ATOM 2344 C C . ASN A 1 299 ? -4.965 -2.932 -10.758 1 96.94 299 ASN A C 1
ATOM 2346 O O . ASN A 1 299 ? -4.082 -2.084 -10.891 1 96.94 299 ASN A O 1
ATOM 2350 N N . LEU A 1 300 ? -5.086 -3.684 -9.648 1 97.88 300 LEU A N 1
ATOM 2351 C CA . LEU A 1 300 ? -4.117 -3.58 -8.562 1 97.88 300 LEU A CA 1
ATOM 2352 C C . LEU A 1 300 ? -2.729 -4.008 -9.039 1 97.88 300 LEU A C 1
ATOM 2354 O O . LEU A 1 300 ? -1.722 -3.453 -8.594 1 97.88 300 LEU A O 1
ATOM 2358 N N . PHE A 1 301 ? -2.713 -4.969 -9.953 1 97.88 301 PHE A N 1
ATOM 2359 C CA . PHE A 1 301 ? -1.436 -5.371 -10.531 1 97.88 301 PHE A CA 1
ATOM 2360 C C . PHE A 1 301 ? -0.827 -4.238 -11.344 1 97.88 301 PHE A C 1
ATOM 2362 O O . PHE A 1 301 ? 0.38 -3.994 -11.273 1 97.88 301 PHE A O 1
ATOM 2369 N N . VAL A 1 302 ? -1.623 -3.564 -12.102 1 97.06 302 VAL A N 1
ATOM 2370 C CA . VAL A 1 302 ? -1.16 -2.414 -12.867 1 97.06 302 VAL A CA 1
ATOM 2371 C C . VAL A 1 302 ? -0.647 -1.332 -11.922 1 97.06 302 VAL A C 1
ATOM 2373 O O . VAL A 1 302 ? 0.429 -0.769 -12.141 1 97.06 302 VAL A O 1
ATOM 2376 N N . GLN A 1 303 ? -1.406 -1.05 -10.875 1 97.12 303 GLN A N 1
ATOM 2377 C CA . GLN A 1 303 ? -0.986 -0.064 -9.883 1 97.12 303 GLN A CA 1
ATOM 2378 C C . GLN A 1 303 ? 0.329 -0.472 -9.219 1 97.12 303 GLN A C 1
ATOM 2380 O O . GLN A 1 303 ? 1.177 0.376 -8.938 1 97.12 303 GLN A O 1
ATOM 2385 N N . PHE A 1 304 ? 0.467 -1.76 -8.93 1 97.69 304 PHE A N 1
ATOM 2386 C CA . PHE A 1 304 ? 1.696 -2.293 -8.352 1 97.69 304 PHE A CA 1
ATOM 2387 C C . PHE A 1 304 ? 2.898 -1.933 -9.219 1 97.69 304 PHE A C 1
ATOM 2389 O O . PHE A 1 304 ? 3.908 -1.438 -8.711 1 97.69 304 PHE A O 1
ATOM 2396 N N . LYS A 1 305 ? 2.787 -2.156 -10.484 1 97.69 305 LYS A N 1
ATOM 2397 C CA . LYS A 1 305 ? 3.871 -1.822 -11.406 1 97.69 305 LYS A CA 1
ATOM 2398 C C . LYS A 1 305 ? 4.125 -0.318 -11.43 1 97.69 305 LYS A C 1
ATOM 2400 O O . LYS A 1 305 ? 5.273 0.123 -11.398 1 97.69 305 LYS A O 1
ATOM 2405 N N . ASN A 1 306 ? 3.049 0.441 -11.453 1 96.81 306 ASN A N 1
ATOM 2406 C CA . ASN A 1 306 ? 3.176 1.895 -11.477 1 96.81 306 ASN A CA 1
ATOM 2407 C C . ASN A 1 306 ? 3.873 2.418 -10.227 1 96.81 306 ASN A C 1
ATOM 2409 O O . ASN A 1 306 ? 4.781 3.25 -10.312 1 96.81 306 ASN A O 1
ATOM 2413 N N . LEU A 1 307 ? 3.453 1.945 -9.086 1 97.38 307 LEU A N 1
ATOM 2414 C CA . LEU A 1 307 ? 4.027 2.367 -7.816 1 97.38 307 LEU A CA 1
ATOM 2415 C C . LEU A 1 307 ? 5.512 2.033 -7.754 1 97.38 307 LEU A C 1
ATOM 2417 O O . LEU A 1 307 ? 6.297 2.777 -7.16 1 97.38 307 LEU A O 1
ATOM 2421 N N . ASN A 1 308 ? 5.848 0.921 -8.43 1 97.19 308 ASN A N 1
ATOM 2422 C CA . ASN A 1 308 ? 7.234 0.469 -8.414 1 97.19 308 ASN A CA 1
ATOM 2423 C C . ASN A 1 308 ? 8 0.972 -9.633 1 97.19 308 ASN A C 1
ATOM 2425 O O . ASN A 1 308 ? 9.102 0.496 -9.914 1 97.19 308 ASN A O 1
ATOM 2429 N N . VAL A 1 309 ? 7.402 1.833 -10.406 1 96.25 309 VAL A N 1
ATOM 2430 C CA . VAL A 1 309 ? 8.008 2.568 -11.516 1 96.25 309 VAL A CA 1
ATOM 2431 C C . VAL A 1 309 ? 8.453 1.593 -12.602 1 96.25 309 VAL A C 1
ATOM 2433 O O . VAL A 1 309 ? 9.508 1.78 -13.211 1 96.25 309 VAL A O 1
ATOM 2436 N N . GLN A 1 310 ? 7.805 0.415 -12.68 1 96 310 GLN A N 1
ATOM 2437 C CA . GLN A 1 310 ? 7.965 -0.437 -13.859 1 96 310 GLN A CA 1
ATOM 2438 C C . GLN A 1 310 ? 6.918 -0.115 -14.914 1 96 310 GLN A C 1
ATOM 2440 O O . GLN A 1 310 ? 5.852 -0.733 -14.953 1 96 310 GLN A O 1
ATOM 2445 N N . GLN A 1 311 ? 7.223 0.708 -15.719 1 87 311 GLN A N 1
ATOM 2446 C CA . GLN A 1 311 ? 6.246 1.302 -16.625 1 87 311 GLN A CA 1
ATOM 2447 C C . GLN A 1 311 ? 5.93 0.364 -17.781 1 87 311 GLN A C 1
ATOM 2449 O O . GLN A 1 311 ? 4.832 0.407 -18.344 1 87 311 GLN A O 1
ATOM 2454 N N . ARG A 1 312 ? 6.859 -0.463 -18.094 1 92.62 312 ARG A N 1
ATOM 2455 C CA . ARG A 1 312 ? 6.633 -1.36 -19.219 1 92.62 312 ARG A CA 1
ATOM 2456 C C . ARG A 1 312 ? 6.551 -2.812 -18.766 1 92.62 312 ARG A C 1
ATOM 2458 O O . ARG A 1 312 ? 7.215 -3.201 -17.797 1 92.62 312 ARG A O 1
ATOM 2465 N N . ASP A 1 313 ? 5.727 -3.467 -19.516 1 95.56 313 ASP A N 1
ATOM 2466 C CA . ASP A 1 313 ? 5.676 -4.906 -19.281 1 95.56 313 ASP A CA 1
ATOM 2467 C C . ASP A 1 313 ? 6.922 -5.598 -19.828 1 95.56 313 ASP A C 1
ATOM 2469 O O . ASP A 1 313 ? 7.332 -5.34 -20.969 1 95.56 313 ASP A O 1
ATOM 2473 N N . ILE A 1 314 ? 7.582 -6.348 -18.984 1 97.94 314 ILE A N 1
ATOM 2474 C CA . ILE A 1 314 ? 8.695 -7.168 -19.438 1 97.94 314 ILE A CA 1
ATOM 2475 C C . ILE A 1 314 ? 8.211 -8.586 -19.703 1 97.94 314 ILE A C 1
ATOM 2477 O O . ILE A 1 314 ? 8.273 -9.453 -18.828 1 97.94 314 ILE A O 1
ATOM 2481 N N . LEU A 1 315 ? 7.734 -8.773 -20.922 1 97.88 315 LEU A N 1
ATOM 2482 C CA . LEU A 1 315 ? 7.027 -9.977 -21.328 1 97.88 315 LEU A CA 1
ATOM 2483 C C . LEU A 1 315 ? 7.898 -10.836 -22.25 1 97.88 315 LEU A C 1
ATOM 2485 O O . LEU A 1 315 ? 8.484 -10.336 -23.203 1 97.88 315 LEU A O 1
ATOM 2489 N N . TRP A 1 316 ? 8.016 -12.086 -21.875 1 97.81 316 TRP A N 1
ATOM 2490 C CA . TRP A 1 316 ? 8.602 -13.055 -22.797 1 97.81 316 TRP A CA 1
ATOM 2491 C C . TRP A 1 316 ? 7.707 -13.25 -24.016 1 97.81 316 TRP A C 1
ATOM 2493 O O . TRP A 1 316 ? 6.5 -13.461 -23.875 1 97.81 316 TRP A O 1
ATOM 2503 N N . ARG A 1 317 ? 8.32 -13.141 -25.203 1 94.69 317 ARG A N 1
ATOM 2504 C CA . ARG A 1 317 ? 7.574 -13.336 -26.438 1 94.69 317 ARG A CA 1
ATOM 2505 C C . ARG A 1 317 ? 8.18 -14.453 -27.266 1 94.69 317 ARG A C 1
ATOM 2507 O O . ARG A 1 317 ? 9.406 -14.539 -27.422 1 94.69 317 ARG A O 1
ATOM 2514 N N . PRO A 1 318 ? 7.309 -15.242 -27.906 1 95.56 318 PRO A N 1
ATOM 2515 C CA . PRO A 1 318 ? 5.859 -15.336 -27.719 1 95.56 318 PRO A CA 1
ATOM 2516 C C . PRO A 1 318 ? 5.484 -15.844 -26.328 1 95.56 318 PRO A C 1
ATOM 2518 O O . PRO A 1 318 ? 6.336 -16.359 -25.609 1 95.56 318 PRO A O 1
ATOM 2521 N N . PRO A 1 319 ? 4.207 -15.719 -25.922 1 96.69 319 PRO A N 1
ATOM 2522 C CA . PRO A 1 319 ? 3.83 -16.172 -24.578 1 96.69 319 PRO A CA 1
ATOM 2523 C C . PRO A 1 319 ? 4.246 -17.609 -24.297 1 96.69 319 PRO A C 1
ATOM 2525 O O . PRO A 1 319 ? 4.098 -18.484 -25.156 1 96.69 319 PRO A O 1
ATOM 2528 N N . LEU A 1 320 ? 4.805 -17.781 -23.141 1 98.19 320 LEU A N 1
ATOM 2529 C CA . LEU A 1 320 ? 5.363 -19.078 -22.781 1 98.19 320 LEU A CA 1
ATOM 2530 C C . LEU A 1 320 ? 4.254 -20.094 -22.562 1 98.19 320 LEU A C 1
ATOM 2532 O O . LEU A 1 320 ? 4.34 -21.234 -23.047 1 98.19 320 LEU A O 1
ATOM 2536 N N . PHE A 1 321 ? 3.166 -19.703 -21.859 1 98.19 321 PHE A N 1
ATOM 2537 C CA . PHE A 1 321 ? 2.047 -20.578 -21.547 1 98.19 321 PHE A CA 1
ATOM 2538 C C . PHE A 1 321 ? 0.907 -20.375 -22.547 1 98.19 321 PHE A C 1
ATOM 2540 O O . PHE A 1 321 ? 0.76 -19.297 -23.109 1 98.19 321 PHE A O 1
ATOM 2547 N N . SER A 1 322 ? 0.107 -21.438 -22.766 1 95.75 322 SER A N 1
ATOM 2548 C CA . SER A 1 322 ? -1.012 -21.359 -23.703 1 95.75 322 SER A CA 1
ATOM 2549 C C . SER A 1 322 ? -2.305 -21.844 -23.062 1 95.75 322 SER A C 1
ATOM 2551 O O . SER A 1 322 ? -2.273 -22.672 -22.141 1 95.75 322 SER A O 1
ATOM 2553 N N . GLN A 1 323 ? -3.377 -21.328 -23.578 1 92.44 323 GLN A N 1
ATOM 2554 C CA . GLN A 1 323 ? -4.676 -21.75 -23.078 1 92.44 323 GLN A CA 1
ATOM 2555 C C . GLN A 1 323 ? -4.973 -23.203 -23.438 1 92.44 323 GLN A C 1
ATOM 2557 O O . GLN A 1 323 ? -4.637 -23.656 -24.547 1 92.44 323 GLN A O 1
ATOM 2562 N N . LEU A 1 324 ? -5.605 -23.875 -22.562 1 89.38 324 LEU A N 1
ATOM 2563 C CA . LEU A 1 324 ? -6.02 -25.266 -22.797 1 89.38 324 LEU A CA 1
ATOM 2564 C C . LEU A 1 324 ? -7.211 -25.312 -23.75 1 89.38 324 LEU A C 1
ATOM 2566 O O . LEU A 1 324 ? -8.023 -24.391 -23.781 1 89.38 324 LEU A O 1
ATOM 2570 N N . MET B 1 1 ? 2.303 -44.656 63.562 1 20.42 1 MET B N 1
ATOM 2571 C CA . MET B 1 1 ? 0.952 -44.125 63.594 1 20.42 1 MET B CA 1
ATOM 2572 C C . MET B 1 1 ? 0.854 -42.906 62.656 1 20.42 1 MET B C 1
ATOM 2574 O O . MET B 1 1 ? 1.587 -41.938 62.844 1 20.42 1 MET B O 1
ATOM 2578 N N . ARG B 1 2 ? 0.358 -43.031 61.312 1 23.38 2 ARG B N 1
ATOM 2579 C CA . ARG B 1 2 ? 0.297 -42.531 59.969 1 23.38 2 ARG B CA 1
ATOM 2580 C C . ARG B 1 2 ? -0.594 -41.281 59.906 1 23.38 2 ARG B C 1
ATOM 2582 O O . ARG B 1 2 ? -1.786 -41.375 59.594 1 23.38 2 ARG B O 1
ATOM 2589 N N . ARG B 1 3 ? -0.536 -40.406 61 1 22.94 3 ARG B N 1
ATOM 2590 C CA . ARG B 1 3 ? -1.663 -39.5 61.125 1 22.94 3 ARG B CA 1
ATOM 2591 C C . ARG B 1 3 ? -1.761 -38.594 59.906 1 22.94 3 ARG B C 1
ATOM 2593 O O . ARG B 1 3 ? -0.746 -38.094 59.406 1 22.94 3 ARG B O 1
ATOM 2600 N N . GLN B 1 4 ? -2.891 -38.594 59.125 1 22.89 4 GLN B N 1
ATOM 2601 C CA . GLN B 1 4 ? -3.691 -38.219 57.969 1 22.89 4 GLN B CA 1
ATOM 2602 C C . GLN B 1 4 ? -3.943 -36.719 57.906 1 22.89 4 GLN B C 1
ATOM 2604 O O . GLN B 1 4 ? -4.57 -36.156 58.812 1 22.89 4 GLN B O 1
ATOM 2609 N N . CYS B 1 5 ? -2.922 -35.844 57.531 1 23.58 5 CYS B N 1
ATOM 2610 C CA . CYS B 1 5 ? -2.938 -34.406 57.438 1 23.58 5 CYS B CA 1
ATOM 2611 C C . CYS B 1 5 ? -4.086 -33.938 56.531 1 23.58 5 CYS B C 1
ATOM 2613 O O . CYS B 1 5 ? -4.164 -34.312 55.375 1 23.58 5 CYS B O 1
ATOM 2615 N N . ARG B 1 6 ? -5.262 -33.688 57.094 1 22.36 6 ARG B N 1
ATOM 2616 C CA . ARG B 1 6 ? -6.586 -33.344 56.594 1 22.36 6 ARG B CA 1
ATOM 2617 C C . ARG B 1 6 ? -6.559 -31.969 55.906 1 22.36 6 ARG B C 1
ATOM 2619 O O . ARG B 1 6 ? -6.281 -30.953 56.531 1 22.36 6 ARG B O 1
ATOM 2626 N N . TRP B 1 7 ? -6.023 -31.828 54.656 1 22.58 7 TRP B N 1
ATOM 2627 C CA . TRP B 1 7 ? -5.906 -30.641 53.812 1 22.58 7 TRP B CA 1
ATOM 2628 C C . TRP B 1 7 ? -7.27 -30 53.562 1 22.58 7 TRP B C 1
ATOM 2630 O O . TRP B 1 7 ? -8.188 -30.656 53.062 1 22.58 7 TRP B O 1
ATOM 2640 N N . THR B 1 8 ? -7.836 -29.141 54.469 1 21.53 8 THR B N 1
ATOM 2641 C CA . THR B 1 8 ? -9.148 -28.516 54.438 1 21.53 8 THR B CA 1
ATOM 2642 C C . THR B 1 8 ? -9.297 -27.594 53.219 1 21.53 8 THR B C 1
ATOM 2644 O O . THR B 1 8 ? -8.391 -26.828 52.906 1 21.53 8 THR B O 1
ATOM 2647 N N . CYS B 1 9 ? -10.211 -27.875 52.188 1 22.78 9 CYS B N 1
ATOM 2648 C CA . CYS B 1 9 ? -10.727 -27.453 50.875 1 22.78 9 CYS B CA 1
ATOM 2649 C C . CYS B 1 9 ? -11.406 -26.094 51 1 22.78 9 CYS B C 1
ATOM 2651 O O . CYS B 1 9 ? -12.523 -25.984 51.5 1 22.78 9 CYS B O 1
ATOM 2653 N N . ILE B 1 10 ? -10.906 -25 51.656 1 23.83 10 ILE B N 1
ATOM 2654 C CA . ILE B 1 10 ? -11.883 -23.938 51.875 1 23.83 10 ILE B CA 1
ATOM 2655 C C . ILE B 1 10 ? -12.32 -23.328 50.562 1 23.83 10 ILE B C 1
ATOM 2657 O O . ILE B 1 10 ? -11.484 -22.875 49.781 1 23.83 10 ILE B O 1
ATOM 2661 N N . PRO B 1 11 ? -13.625 -23.453 50.062 1 25.89 11 PRO B N 1
ATOM 2662 C CA . PRO B 1 11 ? -14.344 -23.109 48.844 1 25.89 11 PRO B CA 1
ATOM 2663 C C . PRO B 1 11 ? -14.5 -21.594 48.625 1 25.89 11 PRO B C 1
ATOM 2665 O O . PRO B 1 11 ? -15.133 -20.938 49.469 1 25.89 11 PRO B O 1
ATOM 2668 N N . VAL B 1 12 ? -13.453 -20.703 48.531 1 24.31 12 VAL B N 1
ATOM 2669 C CA . VAL B 1 12 ? -13.703 -19.266 48.594 1 24.31 12 VAL B CA 1
ATOM 2670 C C . VAL B 1 12 ? -14.609 -18.844 47.438 1 24.31 12 VAL B C 1
ATOM 2672 O O . VAL B 1 12 ? -14.258 -19 46.281 1 24.31 12 VAL B O 1
ATOM 2675 N N . VAL B 1 13 ? -15.961 -18.766 47.625 1 23.17 13 VAL B N 1
ATOM 2676 C CA . VAL B 1 13 ? -17.094 -18.391 46.781 1 23.17 13 VAL B CA 1
ATOM 2677 C C . VAL B 1 13 ? -16.953 -16.938 46.312 1 23.17 13 VAL B C 1
ATOM 2679 O O . VAL B 1 13 ? -16.984 -16.031 47.156 1 23.17 13 VAL B O 1
ATOM 2682 N N . VAL B 1 14 ? -16.031 -16.484 45.438 1 23.56 14 VAL B N 1
ATOM 2683 C CA . VAL B 1 14 ? -15.93 -15.102 45 1 23.56 14 VAL B CA 1
ATOM 2684 C C . VAL B 1 14 ? -17.25 -14.648 44.406 1 23.56 14 VAL B C 1
ATOM 2686 O O . VAL B 1 14 ? -17.703 -15.203 43.375 1 23.56 14 VAL B O 1
ATOM 2689 N N . ALA B 1 15 ? -18.203 -14.078 45.125 1 21.41 15 ALA B N 1
ATOM 2690 C CA . ALA B 1 15 ? -19.531 -13.555 44.844 1 21.41 15 ALA B CA 1
ATOM 2691 C C . ALA B 1 15 ? -19.469 -12.391 43.875 1 21.41 15 ALA B C 1
ATOM 2693 O O . ALA B 1 15 ? -18.953 -11.32 44.188 1 21.41 15 ALA B O 1
ATOM 2694 N N . VAL B 1 16 ? -18.922 -12.477 42.656 1 23.05 16 VAL B N 1
ATOM 2695 C CA . VAL B 1 16 ? -18.984 -11.289 41.812 1 23.05 16 VAL B CA 1
ATOM 2696 C C . VAL B 1 16 ? -20.422 -10.805 41.688 1 23.05 16 VAL B C 1
ATOM 2698 O O . VAL B 1 16 ? -21.297 -11.547 41.25 1 23.05 16 VAL B O 1
ATOM 2701 N N . VAL B 1 17 ? -20.906 -9.797 42.469 1 19.89 17 VAL B N 1
ATOM 2702 C CA . VAL B 1 17 ? -22.188 -9.086 42.562 1 19.89 17 VAL B CA 1
ATOM 2703 C C . VAL B 1 17 ? -22.547 -8.477 41.219 1 19.89 17 VAL B C 1
ATOM 2705 O O . VAL B 1 17 ? -21.797 -7.668 40.688 1 19.89 17 VAL B O 1
ATOM 2708 N N . ILE B 1 18 ? -23.469 -9.125 40.406 1 22.31 18 ILE B N 1
ATOM 2709 C CA . ILE B 1 18 ? -24.188 -8.828 39.188 1 22.31 18 ILE B CA 1
ATOM 2710 C C . ILE B 1 18 ? -25.094 -7.613 39.375 1 22.31 18 ILE B C 1
ATOM 2712 O O . ILE B 1 18 ? -26.188 -7.73 39.938 1 22.31 18 ILE B O 1
ATOM 2716 N N . LEU B 1 19 ? -24.688 -6.5 40.094 1 19.42 19 LEU B N 1
ATOM 2717 C CA . LEU B 1 19 ? -25.781 -5.578 40.406 1 19.42 19 LEU B CA 1
ATOM 2718 C C . LEU B 1 19 ? -26.406 -5.039 39.125 1 19.42 19 LEU B C 1
ATOM 2720 O O . LEU B 1 19 ? -25.734 -4.355 38.344 1 19.42 19 LEU B O 1
ATOM 2724 N N . CYS B 1 20 ? -27.344 -5.73 38.5 1 20.52 20 CYS B N 1
ATOM 2725 C CA . CYS B 1 20 ? -28.234 -5.387 37.375 1 20.52 20 CYS B CA 1
ATOM 2726 C C . CYS B 1 20 ? -29.078 -4.168 37.719 1 20.52 20 CYS B C 1
ATOM 2728 O O . CYS B 1 20 ? -30.031 -4.262 38.5 1 20.52 20 CYS B O 1
ATOM 2730 N N . LEU B 1 21 ? -28.531 -3.002 38.188 1 19.73 21 LEU B N 1
ATOM 2731 C CA . LEU B 1 21 ? -29.453 -1.94 38.562 1 19.73 21 LEU B CA 1
ATOM 2732 C C . LEU B 1 21 ? -30.531 -1.729 37.5 1 19.73 21 LEU B C 1
ATOM 2734 O O . LEU B 1 21 ? -30.297 -2.012 36.312 1 19.73 21 LEU B O 1
ATOM 2738 N N . THR B 1 22 ? -31.875 -1.238 37.844 1 18.55 22 THR B N 1
ATOM 2739 C CA . THR B 1 22 ? -33.312 -1.161 37.594 1 18.55 22 THR B CA 1
ATOM 2740 C C . THR B 1 22 ? -33.625 -0.098 36.531 1 18.55 22 THR B C 1
ATOM 2742 O O . THR B 1 22 ? -34.531 -0.278 35.719 1 18.55 22 THR B O 1
ATOM 2745 N N . PRO B 1 23 ? -33 1.221 36.375 1 21.05 23 PRO B N 1
ATOM 2746 C CA . PRO B 1 23 ? -34 2.301 36.469 1 21.05 23 PRO B CA 1
ATOM 2747 C C . PRO B 1 23 ? -34.969 2.311 35.312 1 21.05 23 PRO B C 1
ATOM 2749 O O . PRO B 1 23 ? -34.719 1.708 34.281 1 21.05 23 PRO B O 1
ATOM 2752 N N . ALA B 1 24 ? -36.219 3.195 35.469 1 19.34 24 ALA B N 1
ATOM 2753 C CA . ALA B 1 24 ? -37.531 3.605 35.031 1 19.34 24 ALA B CA 1
ATOM 2754 C C . ALA B 1 24 ? -37.5 4.352 33.719 1 19.34 24 ALA B C 1
ATOM 2756 O O . ALA B 1 24 ? -36.656 5.242 33.531 1 19.34 24 ALA B O 1
ATOM 2757 N N . TYR B 1 25 ? -37.969 3.781 32.594 1 18.3 25 TYR B N 1
ATOM 2758 C CA . TYR B 1 25 ? -38.219 4.145 31.203 1 18.3 25 TYR B CA 1
ATOM 2759 C C . TYR B 1 25 ? -39.125 5.355 31.109 1 18.3 25 TYR B C 1
ATOM 2761 O O . TYR B 1 25 ? -40.344 5.242 31.328 1 18.3 25 TYR B O 1
ATOM 2769 N N . LEU B 1 26 ? -38.812 6.562 31.734 1 17.31 26 LEU B N 1
ATOM 2770 C CA . LEU B 1 26 ? -39.75 7.656 31.656 1 17.31 26 LEU B CA 1
ATOM 2771 C C . LEU B 1 26 ? -39.969 8.07 30.203 1 17.31 26 LEU B C 1
ATOM 2773 O O . LEU B 1 26 ? -39.094 8.641 29.578 1 17.31 26 LEU B O 1
ATOM 2777 N N . LEU B 1 27 ? -40.594 7.344 29.328 1 17.88 27 LEU B N 1
ATOM 2778 C CA . LEU B 1 27 ? -40.844 7.715 27.938 1 17.88 27 LEU B CA 1
ATOM 2779 C C . LEU B 1 27 ? -41.781 8.906 27.859 1 17.88 27 LEU B C 1
ATOM 2781 O O . LEU B 1 27 ? -42.969 8.766 28.094 1 17.88 27 LEU B O 1
ATOM 2785 N N . LEU B 1 28 ? -41.531 10.023 28.641 1 17.5 28 LEU B N 1
ATOM 2786 C CA . LEU B 1 28 ? -42.562 11.031 28.5 1 17.5 28 LEU B CA 1
ATOM 2787 C C . LEU B 1 28 ? -42.719 11.469 27.047 1 17.5 28 LEU B C 1
ATOM 2789 O O . LEU B 1 28 ? -41.75 11.953 26.438 1 17.5 28 LEU B O 1
ATOM 2793 N N . VAL B 1 29 ? -43.656 10.961 26.266 1 17.88 29 VAL B N 1
ATOM 2794 C CA . VAL B 1 29 ? -44.125 11.125 24.891 1 17.88 29 VAL B CA 1
ATOM 2795 C C . VAL B 1 29 ? -44.688 12.531 24.703 1 17.88 29 VAL B C 1
ATOM 2797 O O . VAL B 1 29 ? -45.062 12.898 23.594 1 17.88 29 VAL B O 1
ATOM 2800 N N . LYS B 1 30 ? -44.25 13.602 25.375 1 17.58 30 LYS B N 1
ATOM 2801 C CA . LYS B 1 30 ? -45.219 14.688 25.234 1 17.58 30 LYS B CA 1
ATOM 2802 C C . LYS B 1 30 ? -45.344 15.156 23.781 1 17.58 30 LYS B C 1
ATOM 2804 O O . LYS B 1 30 ? -44.344 15.531 23.172 1 17.58 30 LYS B O 1
ATOM 2809 N N . GLY B 1 31 ? -46.281 14.727 22.953 1 17.75 31 GLY B N 1
ATOM 2810 C CA . GLY B 1 31 ? -46.688 14.969 21.578 1 17.75 31 GLY B CA 1
ATOM 2811 C C . GLY B 1 31 ? -47.125 16.391 21.328 1 17.75 31 GLY B C 1
ATOM 2812 O O . GLY B 1 31 ? -47.531 16.75 20.219 1 17.75 31 GLY B O 1
ATOM 2813 N N . THR B 1 32 ? -46.938 17.422 22.219 1 16.77 32 THR B N 1
ATOM 2814 C CA . THR B 1 32 ? -47.906 18.484 21.984 1 16.77 32 THR B CA 1
ATOM 2815 C C . THR B 1 32 ? -47.75 19.047 20.578 1 16.77 32 THR B C 1
ATOM 2817 O O . THR B 1 32 ? -46.625 19.219 20.094 1 16.77 32 THR B O 1
ATOM 2820 N N . ASN B 1 33 ? -48.812 19.094 19.734 1 17.23 33 ASN B N 1
ATOM 2821 C CA . ASN B 1 33 ? -49.344 19.344 18.391 1 17.23 33 ASN B CA 1
ATOM 2822 C C . ASN B 1 33 ? -49.312 20.828 18.047 1 17.23 33 ASN B C 1
ATOM 2824 O O . ASN B 1 33 ? -49.438 21.203 16.875 1 17.23 33 ASN B O 1
ATOM 2828 N N . TYR B 1 34 ? -49.125 21.859 18.969 1 16.92 34 TYR B N 1
ATOM 2829 C CA . TYR B 1 34 ? -49.969 23 18.641 1 16.92 34 TYR B CA 1
ATOM 2830 C C . TYR B 1 34 ? -49.562 23.625 17.312 1 16.92 34 TYR B C 1
ATOM 2832 O O . TYR B 1 34 ? -48.344 23.719 17.031 1 16.92 34 TYR B O 1
ATOM 2840 N N . TRP B 1 35 ? -50.531 23.922 16.375 1 17.31 35 TRP B N 1
ATOM 2841 C CA . TRP B 1 35 ? -50.906 24.266 15.008 1 17.31 35 TRP B CA 1
ATOM 2842 C C . TRP B 1 35 ? -50.625 25.75 14.727 1 17.31 35 TRP B C 1
ATOM 2844 O O . TRP B 1 35 ? -50.562 26.156 13.57 1 17.31 35 TRP B O 1
ATOM 2854 N N . GLY B 1 36 ? -50.156 26.594 15.68 1 16.67 36 GLY B N 1
ATOM 2855 C CA . GLY B 1 36 ? -50.812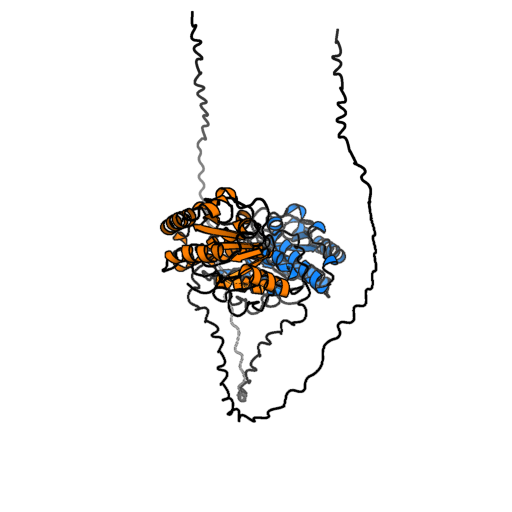 27.859 15.383 1 16.67 36 GLY B CA 1
ATOM 2856 C C . GLY B 1 36 ? -50.406 28.438 14.039 1 16.67 36 GLY B C 1
ATOM 2857 O O . GLY B 1 36 ? -49.375 28.062 13.492 1 16.67 36 GLY B O 1
ATOM 2858 N N . SER B 1 37 ? -51.281 29.203 13.328 1 17.86 37 SER B N 1
ATOM 2859 C CA . SER B 1 37 ? -51.812 29.703 12.07 1 17.86 37 SER B CA 1
ATOM 2860 C C . SER B 1 37 ? -51.031 30.906 11.57 1 17.86 37 SER B C 1
ATOM 2862 O O . SER B 1 37 ? -51.281 31.406 10.469 1 17.86 37 SER B O 1
ATOM 2864 N N . GLY B 1 38 ? -50.094 31.547 12.359 1 17.75 38 GLY B N 1
ATOM 2865 C CA . GLY B 1 38 ? -50.188 32.969 12.109 1 17.75 38 GLY B CA 1
ATOM 2866 C C . GLY B 1 38 ? -49.781 33.375 10.711 1 17.75 38 GLY B C 1
ATOM 2867 O O . GLY B 1 38 ? -48.906 32.719 10.125 1 17.75 38 GLY B O 1
ATOM 2868 N N . ILE B 1 39 ? -50.625 34.125 10.008 1 18.78 39 ILE B N 1
ATOM 2869 C CA . ILE B 1 39 ? -50.969 34.625 8.68 1 18.78 39 ILE B CA 1
ATOM 2870 C C . ILE B 1 39 ? -49.906 35.688 8.281 1 18.78 39 ILE B C 1
ATOM 2872 O O . ILE B 1 39 ? -49.781 36.719 8.938 1 18.78 39 ILE B O 1
ATOM 2876 N N . LEU B 1 40 ? -48.688 35.281 7.961 1 18.22 40 LEU B N 1
ATOM 2877 C CA . LEU B 1 40 ? -47.688 36.25 7.547 1 18.22 40 LEU B CA 1
ATOM 2878 C C . LEU B 1 40 ? -48.156 37.062 6.348 1 18.22 40 LEU B C 1
ATOM 2880 O O . LEU B 1 40 ? -48.469 36.5 5.297 1 18.22 40 LEU B O 1
ATOM 2884 N N . HIS B 1 41 ? -48.906 38.062 6.641 1 19.47 41 HIS B N 1
ATOM 2885 C CA . HIS B 1 41 ? -49.406 38.938 5.566 1 19.47 41 HIS B CA 1
ATOM 2886 C C . HIS B 1 41 ? -48.25 39.5 4.758 1 19.47 41 HIS B C 1
ATOM 2888 O O . HIS B 1 41 ? -47.344 40.156 5.312 1 19.47 41 HIS B O 1
ATOM 2894 N N . VAL B 1 42 ? -47.75 38.75 3.895 1 19.08 42 VAL B N 1
ATOM 2895 C CA . VAL B 1 42 ? -46.719 39.125 2.953 1 19.08 42 VAL B CA 1
ATOM 2896 C C . VAL B 1 42 ? -47.094 40.406 2.219 1 19.08 42 VAL B C 1
ATOM 2898 O O . VAL B 1 42 ? -48.156 40.469 1.581 1 19.08 42 VAL B O 1
ATOM 2901 N N . LYS B 1 43 ? -46.688 41.5 2.812 1 18.7 43 LYS B N 1
ATOM 2902 C CA . LYS B 1 43 ? -46.906 42.812 2.23 1 18.7 43 LYS B CA 1
ATOM 2903 C C . LYS B 1 43 ? -46.531 42.812 0.744 1 18.7 43 LYS B C 1
ATOM 2905 O O . LYS B 1 43 ? -45.688 42.031 0.297 1 18.7 43 LYS B O 1
ATOM 2910 N N . GLU B 1 44 ? -47.219 43.781 0.089 1 17.78 44 GLU B N 1
ATOM 2911 C CA . GLU B 1 44 ? -47.656 44.25 -1.236 1 17.78 44 GLU B CA 1
ATOM 2912 C C . GLU B 1 44 ? -46.438 44.562 -2.115 1 17.78 44 GLU B C 1
ATOM 2914 O O . GLU B 1 44 ? -45.375 44.906 -1.609 1 17.78 44 GLU B O 1
ATOM 2919 N N . GLU B 1 45 ? -46.656 44.594 -3.465 1 18.69 45 GLU B N 1
ATOM 2920 C CA . GLU B 1 45 ? -46.156 44.375 -4.82 1 18.69 45 GLU B CA 1
ATOM 2921 C C . GLU B 1 45 ? -45.406 45.562 -5.352 1 18.69 45 GLU B C 1
ATOM 2923 O O . GLU B 1 45 ? -44.719 45.5 -6.375 1 18.69 45 GLU B O 1
ATOM 2928 N N . ALA B 1 46 ? -45.031 46.656 -4.695 1 19.78 46 ALA B N 1
ATOM 2929 C CA . ALA B 1 46 ? -45.219 47.719 -5.684 1 19.78 46 ALA B CA 1
ATOM 2930 C C . ALA B 1 46 ? -44.344 47.5 -6.914 1 19.78 46 ALA B C 1
ATOM 2932 O O . ALA B 1 46 ? -43.312 46.812 -6.832 1 19.78 46 ALA B O 1
ATOM 2933 N N . PRO B 1 47 ? -44.719 48.219 -8.102 1 19.59 47 PRO B N 1
ATOM 2934 C CA . PRO B 1 47 ? -44.625 48.094 -9.555 1 19.59 47 PRO B CA 1
ATOM 2935 C C . PRO B 1 47 ? -43.25 48.5 -10.078 1 19.59 47 PRO B C 1
ATOM 2937 O O . PRO B 1 47 ? -42.969 48.344 -11.266 1 19.59 47 PRO B O 1
ATOM 2940 N N . LYS B 1 48 ? -42.25 48.469 -9.398 1 17.84 48 LYS B N 1
ATOM 2941 C CA . LYS B 1 48 ? -41.375 49.469 -10 1 17.84 48 LYS B CA 1
ATOM 2942 C C . LYS B 1 48 ? -41.125 49.156 -11.469 1 17.84 48 LYS B C 1
ATOM 2944 O O . LYS B 1 48 ? -41.094 47.969 -11.867 1 17.84 48 LYS B O 1
ATOM 2949 N N . LYS B 1 49 ? -40.969 50.344 -12.219 1 19.45 49 LYS B N 1
ATOM 2950 C CA . LYS B 1 49 ? -40.844 50.812 -13.602 1 19.45 49 LYS B CA 1
ATOM 2951 C C . LYS B 1 49 ? -39.625 50.188 -14.266 1 19.45 49 LYS B C 1
ATOM 2953 O O . LYS B 1 49 ? -38.594 50.031 -13.633 1 19.45 49 LYS B O 1
ATOM 2958 N N . ASP B 1 50 ? -39.781 49.562 -15.352 1 17.56 50 ASP B N 1
ATOM 2959 C CA . ASP B 1 50 ? -39.094 48.781 -16.359 1 17.56 50 ASP B CA 1
ATOM 2960 C C . ASP B 1 50 ? -37.906 49.562 -16.953 1 17.56 50 ASP B C 1
ATOM 2962 O O . ASP B 1 50 ? -37.25 49.094 -17.875 1 17.56 50 ASP B O 1
ATOM 2966 N N . ILE B 1 51 ? -37.281 50.562 -16.266 1 20.02 51 ILE B N 1
ATOM 2967 C CA . ILE B 1 51 ? -36.625 51.375 -17.297 1 20.02 51 ILE B CA 1
ATOM 2968 C C . ILE B 1 51 ? -35.656 50.5 -18.094 1 20.02 51 ILE B C 1
ATOM 2970 O O . ILE B 1 51 ? -34.906 49.75 -17.531 1 20.02 51 ILE B O 1
ATOM 2974 N N . GLY B 1 52 ? -35.938 50.375 -19.438 1 18.22 52 GLY B N 1
ATOM 2975 C CA . GLY B 1 52 ? -35.531 49.625 -20.609 1 18.22 52 GLY B CA 1
ATOM 2976 C C . GLY B 1 52 ? -34.062 49.844 -20.953 1 18.22 52 GLY B C 1
ATOM 2977 O O . GLY B 1 52 ? -33.594 49.312 -21.953 1 18.22 52 GLY B O 1
ATOM 2978 N N . THR B 1 53 ? -33.281 50.688 -20.234 1 21.72 53 THR B N 1
ATOM 2979 C CA . THR B 1 53 ? -32.281 51.219 -21.156 1 21.72 53 THR B CA 1
ATOM 2980 C C . THR B 1 53 ? -31.375 50.125 -21.688 1 21.72 53 THR B C 1
ATOM 2982 O O . THR B 1 53 ? -30.938 49.25 -20.922 1 21.72 53 THR B O 1
ATOM 2985 N N . THR B 1 54 ? -31.438 49.875 -22.969 1 20.53 54 THR B N 1
ATOM 2986 C CA . THR B 1 54 ? -30.906 48.938 -23.953 1 20.53 54 THR B CA 1
ATOM 2987 C C . THR B 1 54 ? -29.375 48.969 -23.969 1 20.53 54 THR B C 1
ATOM 2989 O O . THR B 1 54 ? -28.797 49.938 -24.5 1 20.53 54 THR B O 1
ATOM 2992 N N . ARG B 1 55 ? -28.656 49.031 -22.859 1 21.48 55 ARG B N 1
ATOM 2993 C CA . ARG B 1 55 ? -27.234 49.25 -23.156 1 21.48 55 ARG B CA 1
ATOM 2994 C C . ARG B 1 55 ? -26.688 48.125 -24.047 1 21.48 55 ARG B C 1
ATOM 2996 O O . ARG B 1 55 ? -26.984 46.969 -23.828 1 21.48 55 ARG B O 1
ATOM 3003 N N . SER B 1 56 ? -26.234 48.5 -25.25 1 21.34 56 SER B N 1
ATOM 3004 C CA . SER B 1 56 ? -25.609 47.781 -26.359 1 21.34 56 SER B CA 1
ATOM 3005 C C . SER B 1 56 ? -24.391 47 -25.906 1 21.34 56 SER B C 1
ATOM 3007 O O . SER B 1 56 ? -23.453 47.562 -25.359 1 21.34 56 SER B O 1
ATOM 3009 N N . VAL B 1 57 ? -24.562 45.844 -25.281 1 23.08 57 VAL B N 1
ATOM 3010 C CA . VAL B 1 57 ? -23.438 45.031 -24.781 1 23.08 57 VAL B CA 1
ATOM 3011 C C . VAL B 1 57 ? -22.516 44.656 -25.938 1 23.08 57 VAL B C 1
ATOM 3013 O O . VAL B 1 57 ? -22.984 44.125 -26.953 1 23.08 57 VAL B O 1
ATOM 3016 N N . PRO B 1 58 ? -21.453 45.406 -26.078 1 25.03 58 PRO B N 1
ATOM 3017 C CA . PRO B 1 58 ? -20.5 45.125 -27.141 1 25.03 58 PRO B CA 1
ATOM 3018 C C . PRO B 1 58 ? -20.094 43.625 -27.172 1 25.03 58 PRO B C 1
ATOM 3020 O O . PRO B 1 58 ? -20.203 42.938 -26.156 1 25.03 58 PRO B O 1
ATOM 3023 N N . PRO B 1 59 ? -19.875 43.062 -28.406 1 22.38 59 PRO B N 1
ATOM 3024 C CA . PRO B 1 59 ? -19.703 41.625 -28.766 1 22.38 59 PRO B CA 1
ATOM 3025 C C . PRO B 1 59 ? -18.562 40.969 -28 1 22.38 59 PRO B C 1
ATOM 3027 O O . PRO B 1 59 ? -17.547 41.594 -27.703 1 22.38 59 PRO B O 1
ATOM 3030 N N . THR B 1 60 ? -18.906 40.156 -26.969 1 22.66 60 THR B N 1
ATOM 3031 C CA . THR B 1 60 ? -18.016 39.344 -26.141 1 22.66 60 THR B CA 1
ATOM 3032 C C . THR B 1 60 ? -17.031 38.562 -27 1 22.66 60 THR B C 1
ATOM 3034 O O . THR B 1 60 ? -17.422 37.844 -27.938 1 22.66 60 THR B O 1
ATOM 3037 N N . GLY B 1 61 ? -15.828 39.156 -27.266 1 22.95 61 GLY B N 1
ATOM 3038 C CA . GLY B 1 61 ? -14.703 38.531 -27.922 1 22.95 61 GLY B CA 1
ATOM 3039 C C . GLY B 1 61 ? -14.469 37.094 -27.484 1 22.95 61 GLY B C 1
ATOM 3040 O O . GLY B 1 61 ? -14.742 36.75 -26.328 1 22.95 61 GLY B O 1
ATOM 3041 N N . ILE B 1 62 ? -14.602 36.156 -28.422 1 22.25 62 ILE B N 1
ATOM 3042 C CA . ILE B 1 62 ? -14.43 34.719 -28.344 1 22.25 62 ILE B CA 1
ATOM 3043 C C . ILE B 1 62 ? -13.102 34.375 -27.656 1 22.25 62 ILE B C 1
ATOM 3045 O O . ILE B 1 62 ? -12.031 34.75 -28.156 1 22.25 62 ILE B O 1
ATOM 3049 N N . ARG B 1 63 ? -13.086 34.469 -26.312 1 23.27 63 ARG B N 1
ATOM 3050 C CA . ARG B 1 63 ? -11.891 34.031 -25.609 1 23.27 63 ARG B CA 1
ATOM 3051 C C . ARG B 1 63 ? -11.453 32.656 -26.109 1 23.27 63 ARG B C 1
ATOM 3053 O O . ARG B 1 63 ? -12.25 31.703 -26.156 1 23.27 63 ARG B O 1
ATOM 3060 N N . GLN B 1 64 ? -10.461 32.656 -27.062 1 22.38 64 GLN B N 1
ATOM 3061 C CA . GLN B 1 64 ? -9.758 31.453 -27.516 1 22.38 64 GLN B CA 1
ATOM 3062 C C . GLN B 1 64 ? -9.344 30.562 -26.344 1 22.38 64 GLN B C 1
ATOM 3064 O O . GLN B 1 64 ? -8.703 31.031 -25.406 1 22.38 64 GLN B O 1
ATOM 3069 N N . GLU B 1 65 ? -10.203 29.641 -26.016 1 21.27 65 GLU B N 1
ATOM 3070 C CA . GLU B 1 65 ? -9.898 28.547 -25.078 1 21.27 65 GLU B CA 1
ATOM 3071 C C . GLU B 1 65 ? -8.539 27.922 -25.406 1 21.27 65 GLU B C 1
ATOM 3073 O O . GLU B 1 65 ? -8.352 27.344 -26.484 1 21.27 65 GLU B O 1
ATOM 3078 N N . LYS B 1 66 ? -7.406 28.578 -25 1 25.06 66 LYS B N 1
ATOM 3079 C CA . LYS B 1 66 ? -6.121 27.875 -25.016 1 25.06 66 LYS B CA 1
ATOM 3080 C C . LYS B 1 66 ? -6.242 26.484 -24.391 1 25.06 66 LYS B C 1
ATOM 3082 O O . LYS B 1 66 ? -6.699 26.359 -23.25 1 25.06 66 LYS B O 1
ATOM 3087 N N . THR B 1 67 ? -6.461 25.562 -25.188 1 22.84 67 THR B N 1
ATOM 3088 C CA . THR B 1 67 ? -6.309 24.156 -24.812 1 22.84 67 THR B CA 1
ATOM 3089 C C . THR B 1 67 ? -5.074 23.969 -23.938 1 22.84 67 THR B C 1
ATOM 3091 O O . THR B 1 67 ? -3.953 24.234 -24.375 1 22.84 67 THR B O 1
ATOM 3094 N N . ARG B 1 68 ? -5.227 24.172 -22.609 1 23.83 68 ARG B N 1
ATOM 3095 C CA . ARG B 1 68 ? -4.168 23.703 -21.719 1 23.83 68 ARG B CA 1
ATOM 3096 C C . ARG B 1 68 ? -3.691 22.312 -22.125 1 23.83 68 ARG B C 1
ATOM 3098 O O . ARG B 1 68 ? -4.441 21.328 -22.047 1 23.83 68 ARG B O 1
ATOM 3105 N N . ILE B 1 69 ? -2.926 22.266 -23.203 1 24.42 69 ILE B N 1
ATOM 3106 C CA . ILE B 1 69 ? -2.168 21.047 -23.469 1 24.42 69 ILE B CA 1
ATOM 3107 C C . ILE B 1 69 ? -1.612 20.484 -22.156 1 24.42 69 ILE B C 1
ATOM 3109 O O . ILE B 1 69 ? -0.92 21.203 -21.422 1 24.42 69 ILE B O 1
ATOM 3113 N N . ASN B 1 70 ? -2.34 19.594 -21.516 1 23.27 70 ASN B N 1
ATOM 3114 C CA . ASN B 1 70 ? -1.871 18.719 -20.453 1 23.27 70 ASN B CA 1
ATOM 3115 C C . ASN B 1 70 ? -0.42 18.297 -20.672 1 23.27 70 ASN B C 1
ATOM 3117 O O . ASN B 1 70 ? -0.109 17.609 -21.641 1 23.27 70 ASN B O 1
ATOM 3121 N N . SER B 1 71 ? 0.489 19.25 -20.5 1 26.06 71 SER B N 1
ATOM 3122 C CA . SER B 1 71 ? 1.884 18.828 -20.391 1 26.06 71 SER B CA 1
ATOM 3123 C C . SER B 1 71 ? 2.016 17.531 -19.594 1 26.06 71 SER B C 1
ATOM 3125 O O . SER B 1 71 ? 1.807 17.516 -18.391 1 26.06 71 SER B O 1
ATOM 3127 N N . THR B 1 72 ? 1.524 16.438 -20.125 1 28.06 72 THR B N 1
ATOM 3128 C CA . THR B 1 72 ? 2.043 15.164 -19.641 1 28.06 72 THR B CA 1
ATOM 3129 C C . THR B 1 72 ? 3.535 15.266 -19.344 1 28.06 72 THR B C 1
ATOM 3131 O O . THR B 1 72 ? 4.344 15.461 -20.25 1 28.06 72 THR B O 1
ATOM 3134 N N . GLN B 1 73 ? 3.92 15.953 -18.328 1 29.77 73 GLN B N 1
ATOM 3135 C CA . GLN B 1 73 ? 5.297 15.922 -17.844 1 29.77 73 GLN B CA 1
ATOM 3136 C C . GLN B 1 73 ? 5.938 14.562 -18.078 1 29.77 73 GLN B C 1
ATOM 3138 O O . GLN B 1 73 ? 5.371 13.531 -17.719 1 29.77 73 GLN B O 1
ATOM 3143 N N . GLN B 1 74 ? 6.711 14.445 -19.141 1 28.94 74 GLN B N 1
ATOM 3144 C CA . GLN B 1 74 ? 7.719 13.438 -19.422 1 28.94 74 GLN B CA 1
ATOM 3145 C C . GLN B 1 74 ? 8.391 12.953 -18.141 1 28.94 74 GLN B C 1
ATOM 3147 O O . GLN B 1 74 ? 9.078 13.727 -17.453 1 28.94 74 GLN B O 1
ATOM 3152 N N . VAL B 1 75 ? 7.797 12.07 -17.375 1 33.19 75 VAL B N 1
ATOM 3153 C CA . VAL B 1 75 ? 8.625 11.258 -16.5 1 33.19 75 VAL B CA 1
ATOM 3154 C C . VAL B 1 75 ? 9.953 10.945 -17.172 1 33.19 75 VAL B C 1
ATOM 3156 O O . VAL B 1 75 ? 9.984 10.305 -18.234 1 33.19 75 VAL B O 1
ATOM 3159 N N . SER B 1 76 ? 10.93 11.859 -17.172 1 31.36 76 SER B N 1
ATOM 3160 C CA . SER B 1 76 ? 12.289 11.648 -17.672 1 31.36 76 SER B CA 1
ATOM 3161 C C . SER B 1 76 ? 12.742 10.219 -17.422 1 31.36 76 SER B C 1
ATOM 3163 O O . SER B 1 76 ? 12.523 9.664 -16.344 1 31.36 76 SER B O 1
ATOM 3165 N N . SER B 1 77 ? 12.961 9.414 -18.438 1 33.44 77 SER B N 1
ATOM 3166 C CA . SER B 1 77 ? 13.625 8.141 -18.719 1 33.44 77 SER B CA 1
ATOM 3167 C C . SER B 1 77 ? 14.898 7.988 -17.891 1 33.44 77 SER B C 1
ATOM 3169 O O . SER B 1 77 ? 15.562 6.953 -17.953 1 33.44 77 SER B O 1
ATOM 3171 N N . GLU B 1 78 ? 15.555 9.102 -17.406 1 32.78 78 GLU B N 1
ATOM 3172 C CA . GLU B 1 78 ? 16.938 8.922 -16.969 1 32.78 78 GLU B CA 1
ATOM 3173 C C . GLU B 1 78 ? 17.031 7.945 -15.797 1 32.78 78 GLU B C 1
ATOM 3175 O O . GLU B 1 78 ? 18.016 7.227 -15.656 1 32.78 78 GLU B O 1
ATOM 3180 N N . GLN B 1 79 ? 16.281 8.125 -14.703 1 33.84 79 GLN B N 1
ATOM 3181 C CA . GLN B 1 79 ? 16.859 7.574 -13.484 1 33.84 79 GLN B CA 1
ATOM 3182 C C . GLN B 1 79 ? 16.516 6.098 -13.32 1 33.84 79 GLN B C 1
ATOM 3184 O O . GLN B 1 79 ? 15.586 5.746 -12.594 1 33.84 79 GLN B O 1
ATOM 3189 N N . SER B 1 80 ? 16.391 5.363 -14.344 1 34 80 SER B N 1
ATOM 3190 C CA . SER B 1 80 ? 16.328 3.939 -14.031 1 34 80 SER B CA 1
ATOM 3191 C C . SER B 1 80 ? 17.516 3.52 -13.156 1 34 80 SER B C 1
ATOM 3193 O O . SER B 1 80 ? 18.234 2.58 -13.492 1 34 80 SER B O 1
ATOM 3195 N N . LYS B 1 81 ? 18.188 4.449 -12.461 1 38.03 81 LYS B N 1
ATOM 3196 C CA . LYS B 1 81 ? 19.25 3.93 -11.602 1 38.03 81 LYS B CA 1
ATOM 3197 C C . LYS B 1 81 ? 18.719 2.863 -10.648 1 38.03 81 LYS B C 1
ATOM 3199 O O . LYS B 1 81 ? 17.547 2.895 -10.266 1 38.03 81 LYS B O 1
ATOM 3204 N N . SER B 1 82 ? 19.562 1.784 -10.484 1 38.75 82 SER B N 1
ATOM 3205 C CA . SER B 1 82 ? 19.422 0.582 -9.664 1 38.75 82 SER B CA 1
ATOM 3206 C C . SER B 1 82 ? 18.891 0.916 -8.281 1 38.75 82 SER B C 1
ATOM 3208 O O . SER B 1 82 ? 19.578 1.559 -7.48 1 38.75 82 SER B O 1
ATOM 3210 N N . LEU B 1 83 ? 17.719 1.178 -8.242 1 43.38 83 LEU B N 1
ATOM 3211 C CA . LEU B 1 83 ? 17.172 1.22 -6.887 1 43.38 83 LEU B CA 1
ATOM 3212 C C . LEU B 1 83 ? 17.672 0.042 -6.062 1 43.38 83 LEU B C 1
ATOM 3214 O O . LEU B 1 83 ? 17.391 -1.114 -6.379 1 43.38 83 LEU B O 1
ATOM 3218 N N . ASP B 1 84 ? 18.828 0.204 -5.477 1 44 84 ASP B N 1
ATOM 3219 C CA . ASP B 1 84 ? 19.312 -0.802 -4.531 1 44 84 ASP B CA 1
ATOM 3220 C C . ASP B 1 84 ? 18.172 -1.286 -3.625 1 44 84 ASP B C 1
ATOM 3222 O O . ASP B 1 84 ? 17.453 -0.477 -3.047 1 44 84 ASP B O 1
ATOM 3226 N N . ALA B 1 85 ? 17.672 -2.467 -3.824 1 42.66 85 ALA B N 1
ATOM 3227 C CA . ALA B 1 85 ? 16.609 -3.223 -3.166 1 42.66 85 ALA B CA 1
ATOM 3228 C C . ALA B 1 85 ? 16.812 -3.234 -1.652 1 42.66 85 ALA B C 1
ATOM 3230 O O . ALA B 1 85 ? 16.281 -4.105 -0.958 1 42.66 85 ALA B O 1
ATOM 3231 N N . SER B 1 86 ? 17.703 -2.344 -1.065 1 41.81 86 SER B N 1
ATOM 3232 C CA . SER B 1 86 ? 17.734 -2.432 0.391 1 41.81 86 SER B CA 1
ATOM 3233 C C . SER B 1 86 ? 16.406 -2.006 0.995 1 41.81 86 SER B C 1
ATOM 3235 O O . SER B 1 86 ? 15.844 -0.968 0.622 1 41.81 86 SER B O 1
ATOM 3237 N N . PRO B 1 87 ? 15.719 -2.969 1.589 1 43.69 87 PRO B N 1
ATOM 3238 C CA . PRO B 1 87 ? 14.43 -2.656 2.211 1 43.69 87 PRO B CA 1
ATOM 3239 C C . PRO B 1 87 ? 14.492 -1.406 3.088 1 43.69 87 PRO B C 1
ATOM 3241 O O . PRO B 1 87 ? 15.508 -1.15 3.738 1 43.69 87 PRO B O 1
ATOM 3244 N N . ILE B 1 88 ? 13.953 -0.349 2.74 1 45.19 88 ILE B N 1
ATOM 3245 C CA . ILE B 1 88 ? 13.734 0.698 3.73 1 45.19 88 ILE B CA 1
ATOM 3246 C C . ILE B 1 88 ? 13.133 0.089 4.996 1 45.19 88 ILE B C 1
ATOM 3248 O O . ILE B 1 88 ? 12.133 -0.628 4.934 1 45.19 88 ILE B O 1
ATOM 3252 N N . ALA B 1 89 ? 13.938 -0.133 6.043 1 45.5 89 ALA B N 1
ATOM 3253 C CA . ALA B 1 89 ? 13.664 -0.772 7.328 1 45.5 89 ALA B CA 1
ATOM 3254 C C . ALA B 1 89 ? 12.383 -0.223 7.957 1 45.5 89 ALA B C 1
ATOM 3256 O O . ALA B 1 89 ? 11.883 -0.772 8.938 1 45.5 89 ALA B O 1
ATOM 3257 N N . VAL B 1 90 ? 11.906 0.884 7.52 1 45.5 90 VAL B N 1
ATOM 3258 C CA . VAL B 1 90 ? 10.773 1.293 8.352 1 45.5 90 VAL B CA 1
ATOM 3259 C C . VAL B 1 90 ? 9.531 0.496 7.961 1 45.5 90 VAL B C 1
ATOM 3261 O O . VAL B 1 90 ? 9.062 0.583 6.824 1 45.5 90 VAL B O 1
ATOM 3264 N N . CYS B 1 91 ? 9.273 -0.512 8.734 1 57.56 91 CYS B N 1
ATOM 3265 C CA . CYS B 1 91 ? 8.078 -1.315 8.523 1 57.56 91 CYS B CA 1
ATOM 3266 C C . CYS B 1 91 ? 6.824 -0.544 8.922 1 57.56 91 CYS B C 1
ATOM 3268 O O . CYS B 1 91 ? 6.793 0.089 9.984 1 57.56 91 CYS B O 1
ATOM 3270 N N . CYS B 1 92 ? 5.926 -0.32 8.008 1 59.69 92 CYS B N 1
ATOM 3271 C CA . CYS B 1 92 ? 4.637 0.325 8.219 1 59.69 92 CYS B CA 1
ATOM 3272 C C . CYS B 1 92 ? 4.016 -0.127 9.539 1 59.69 92 CYS B C 1
ATOM 3274 O O . CYS B 1 92 ? 3.426 0.679 10.258 1 59.69 92 CYS B O 1
ATOM 3276 N N . MET B 1 93 ? 4.242 -1.287 9.898 1 62.72 93 MET B N 1
ATOM 3277 C CA . MET B 1 93 ? 3.652 -1.796 11.133 1 62.72 93 MET B CA 1
ATOM 3278 C C . MET B 1 93 ? 4.203 -1.05 12.344 1 62.72 93 MET B C 1
ATOM 3280 O O . MET B 1 93 ? 3.477 -0.809 13.312 1 62.72 93 MET B O 1
ATOM 3284 N N . ASP B 1 94 ? 5.406 -0.607 12.234 1 67.62 94 ASP B N 1
ATOM 3285 C CA . ASP B 1 94 ? 6.023 0.131 13.328 1 67.62 94 ASP B CA 1
ATOM 3286 C C . ASP B 1 94 ? 5.383 1.506 13.5 1 67.62 94 ASP B C 1
ATOM 3288 O O . ASP B 1 94 ? 5.152 1.955 14.625 1 67.62 94 ASP B O 1
ATOM 3292 N N . LEU B 1 95 ? 4.988 2.02 12.414 1 82.38 95 LEU B N 1
ATOM 3293 C CA . LEU B 1 95 ? 4.418 3.359 12.477 1 82.38 95 LEU B CA 1
ATOM 3294 C C . LEU B 1 95 ? 2.982 3.312 12.992 1 82.38 95 LEU B C 1
ATOM 3296 O O . LEU B 1 95 ? 2.52 4.254 13.641 1 82.38 95 LEU B O 1
ATOM 3300 N N . MET B 1 96 ? 2.307 2.162 12.719 1 78.56 96 MET B N 1
ATOM 3301 C CA . MET B 1 96 ? 0.933 2.039 13.203 1 78.56 96 MET B CA 1
ATOM 3302 C C . MET B 1 96 ? 0.894 1.903 14.719 1 78.56 96 MET B C 1
ATOM 3304 O O . MET B 1 96 ? -0.124 2.199 15.344 1 78.56 96 MET B O 1
ATOM 3308 N N . ASN B 1 97 ? 2.031 1.566 15.266 1 82.31 97 ASN B N 1
ATOM 3309 C CA . ASN B 1 97 ? 2.145 1.448 16.719 1 82.31 97 ASN B CA 1
ATOM 3310 C C . ASN B 1 97 ? 3.117 2.475 17.281 1 82.31 97 ASN B C 1
ATOM 3312 O O . ASN B 1 97 ? 3.787 2.211 18.297 1 82.31 97 ASN B O 1
ATOM 3316 N N . LEU B 1 98 ? 3.146 3.586 16.719 1 90.75 98 LEU B N 1
ATOM 3317 C CA . LEU B 1 98 ? 4.062 4.648 17.125 1 90.75 98 LEU B CA 1
ATOM 3318 C C . LEU B 1 98 ? 3.826 5.043 18.578 1 90.75 98 LEU B C 1
ATOM 3320 O O . LEU B 1 98 ? 2.682 5.219 19 1 90.75 98 LEU B O 1
ATOM 3324 N N . ASP B 1 99 ? 4.918 5.109 19.359 1 92.81 99 ASP B N 1
ATOM 3325 C CA . ASP B 1 99 ? 4.859 5.664 20.719 1 92.81 99 ASP B CA 1
ATOM 3326 C C . ASP B 1 99 ? 4.727 7.184 20.672 1 92.81 99 ASP B C 1
ATOM 3328 O O . ASP B 1 99 ? 5.727 7.902 20.609 1 92.81 99 ASP B O 1
ATOM 3332 N N . LYS B 1 100 ? 3.562 7.648 20.828 1 94.94 100 LYS B N 1
ATOM 3333 C CA . LYS B 1 100 ? 3.264 9.07 20.656 1 94.94 100 LYS B CA 1
ATOM 3334 C C . LYS B 1 100 ? 3.875 9.906 21.766 1 94.94 100 LYS B C 1
ATOM 3336 O O . LYS B 1 100 ? 4.242 11.062 21.562 1 94.94 100 LYS B O 1
ATOM 3341 N N . ASP B 1 101 ? 4 9.359 22.938 1 94.94 101 ASP B N 1
ATOM 3342 C CA . ASP B 1 101 ? 4.582 10.094 24.062 1 94.94 101 ASP B CA 1
ATOM 3343 C C . ASP B 1 101 ? 6.07 10.344 23.844 1 94.94 101 ASP B C 1
ATOM 3345 O O . ASP B 1 101 ? 6.59 11.406 24.188 1 94.94 101 ASP B O 1
ATOM 3349 N N . ARG B 1 102 ? 6.68 9.391 23.25 1 95.19 102 ARG B N 1
ATOM 3350 C CA . ARG B 1 102 ? 8.102 9.547 22.969 1 95.19 102 ARG B CA 1
ATOM 3351 C C . ARG B 1 102 ? 8.336 10.547 21.844 1 95.19 102 ARG B C 1
ATOM 3353 O O . ARG B 1 102 ? 9.352 11.242 21.828 1 95.19 102 ARG B O 1
ATOM 3360 N N . ALA B 1 103 ? 7.402 10.609 20.922 1 97 103 ALA B N 1
ATOM 3361 C CA . ALA B 1 103 ? 7.527 11.523 19.781 1 97 103 ALA B CA 1
ATOM 3362 C C . ALA B 1 103 ? 7.281 12.969 20.203 1 97 103 ALA B C 1
ATOM 3364 O O . ALA B 1 103 ? 7.797 13.898 19.578 1 97 103 ALA B O 1
ATOM 3365 N N . LEU B 1 104 ? 6.461 13.164 21.219 1 97.75 104 LEU B N 1
ATOM 3366 C CA . LEU B 1 104 ? 6.059 14.484 21.688 1 97.75 104 LEU B CA 1
ATOM 3367 C C . LEU B 1 104 ? 7.203 15.164 22.438 1 97.75 104 LEU B C 1
ATOM 3369 O O . LEU B 1 104 ? 7.652 14.68 23.469 1 97.75 104 LEU B O 1
ATOM 3373 N N . VAL B 1 105 ? 7.691 16.281 21.906 1 96.94 105 VAL B N 1
ATOM 3374 C CA . VAL B 1 105 ? 8.812 17.016 22.484 1 96.94 105 VAL B CA 1
ATOM 3375 C C . VAL B 1 105 ? 8.281 18.172 23.328 1 96.94 105 VAL B C 1
ATOM 3377 O O . VAL B 1 105 ? 8.891 18.547 24.328 1 96.94 105 VAL B O 1
ATOM 3380 N N . MET B 1 106 ? 7.223 18.828 22.844 1 97.19 106 MET B N 1
ATOM 3381 C CA . MET B 1 106 ? 6.59 19.938 23.547 1 97.19 106 MET B CA 1
ATOM 3382 C C . MET B 1 106 ? 5.07 19.859 23.438 1 97.19 106 MET B C 1
ATOM 3384 O O . MET B 1 106 ? 4.539 19.531 22.375 1 97.19 106 MET B O 1
ATOM 3388 N N . GLY B 1 107 ? 4.445 20.203 24.547 1 96.75 107 GLY B N 1
ATOM 3389 C CA . GLY B 1 107 ? 2.99 20.234 24.562 1 96.75 107 GLY B CA 1
ATOM 3390 C C . GLY B 1 107 ? 2.371 19.016 25.219 1 96.75 107 GLY B C 1
ATOM 3391 O O . GLY B 1 107 ? 3.061 18.25 25.891 1 96.75 107 GLY B O 1
ATOM 3392 N N . HIS B 1 108 ? 1.038 18.969 25.031 1 95.44 108 HIS B N 1
ATOM 3393 C CA . HIS B 1 108 ? 0.251 17.875 25.594 1 95.44 108 HIS B CA 1
ATOM 3394 C C . HIS B 1 108 ? -0.762 17.359 24.578 1 95.44 108 HIS B C 1
ATOM 3396 O O . HIS B 1 108 ? -1.333 18.141 23.812 1 95.44 108 HIS B O 1
ATOM 3402 N N . ARG B 1 109 ? -0.836 16.047 24.625 1 94.44 109 ARG B N 1
ATOM 3403 C CA . ARG B 1 109 ? -1.882 15.477 23.781 1 94.44 109 ARG B CA 1
ATOM 3404 C C . ARG B 1 109 ? -3.262 15.719 24.391 1 94.44 109 ARG B C 1
ATOM 3406 O O . ARG B 1 109 ? -3.436 15.648 25.609 1 94.44 109 ARG B O 1
ATOM 3413 N N . ARG B 1 110 ? -4.141 16.016 23.609 1 90 110 ARG B N 1
ATOM 3414 C CA . ARG B 1 110 ? -5.5 16.234 24.094 1 90 110 ARG B CA 1
ATOM 3415 C C . ARG B 1 110 ? -6.113 14.938 24.625 1 90 110 ARG B C 1
ATOM 3417 O O . ARG B 1 110 ? -5.91 13.875 24.031 1 90 110 ARG B O 1
ATOM 3424 N N . LYS B 1 111 ? -6.91 15.062 25.594 1 85.81 111 LYS B N 1
ATOM 3425 C CA . LYS B 1 111 ? -7.539 13.906 26.203 1 85.81 111 LYS B CA 1
ATOM 3426 C C . LYS B 1 111 ? -8.75 13.445 25.406 1 85.81 111 LYS B C 1
ATOM 3428 O O . LYS B 1 111 ? -9.023 12.242 25.312 1 85.81 111 LYS B O 1
ATOM 3433 N N . SER B 1 112 ? -9.453 14.43 24.812 1 90.38 112 SER B N 1
ATOM 3434 C CA . SER B 1 112 ? -10.625 14.109 24.016 1 90.38 112 SER B CA 1
ATOM 3435 C C . SER B 1 112 ? -10.414 14.469 22.547 1 90.38 112 SER B C 1
ATOM 3437 O O . SER B 1 112 ? -9.648 15.391 22.234 1 90.38 112 SER B O 1
ATOM 3439 N N . LYS B 1 113 ? -11.062 13.734 21.781 1 92.31 113 LYS B N 1
ATOM 3440 C CA . LYS B 1 113 ? -10.961 13.969 20.344 1 92.31 113 LYS B CA 1
ATOM 3441 C C . LYS B 1 113 ? -11.547 15.328 19.969 1 92.31 113 LYS B C 1
ATOM 3443 O O . LYS B 1 113 ? -12.641 15.688 20.422 1 92.31 113 LYS B O 1
ATOM 3448 N N . GLY B 1 114 ? -10.812 16.156 19.219 1 95.19 114 GLY B N 1
ATOM 3449 C CA . GLY B 1 114 ? -11.32 17.406 18.672 1 95.19 114 GLY B CA 1
ATOM 3450 C C . GLY B 1 114 ? -11.859 17.266 17.266 1 95.19 114 GLY B C 1
ATOM 3451 O O . GLY B 1 114 ? -12.133 16.156 16.797 1 95.19 114 GLY B O 1
ATOM 3452 N N . PHE B 1 115 ? -12.094 18.422 16.703 1 97.75 115 PHE B N 1
ATOM 3453 C CA . PHE B 1 115 ? -12.625 18.422 15.344 1 97.75 115 PHE B CA 1
ATOM 3454 C C . PHE B 1 115 ? -11.508 18.297 14.32 1 97.75 115 PHE B C 1
ATOM 3456 O O . PHE B 1 115 ? -11.586 17.469 13.406 1 97.75 115 PHE B O 1
ATOM 3463 N N . LEU B 1 116 ? -10.445 19.047 14.508 1 98.25 116 LEU B N 1
ATOM 3464 C CA . LEU B 1 116 ? -9.453 19.188 13.445 1 98.25 116 LEU B CA 1
ATOM 3465 C C . LEU B 1 116 ? -8.039 19.172 14.031 1 98.25 116 LEU B C 1
ATOM 3467 O O . LEU B 1 116 ? -7.723 19.953 14.922 1 98.25 116 LEU B O 1
ATOM 3471 N N . THR B 1 117 ? -7.23 18.266 13.594 1 98.31 117 THR B N 1
ATOM 3472 C CA . THR B 1 117 ? -5.789 18.328 13.805 1 98.31 117 THR B CA 1
ATOM 3473 C C . THR B 1 117 ? -5.078 18.812 12.547 1 98.31 117 THR B C 1
ATOM 3475 O O . THR B 1 117 ? -5.301 18.297 11.453 1 98.31 117 THR B O 1
ATOM 3478 N N . ILE B 1 118 ? -4.285 19.844 12.688 1 98.75 118 ILE B N 1
ATOM 3479 C CA . ILE B 1 118 ? -3.506 20.406 11.594 1 98.75 118 ILE B CA 1
ATOM 3480 C C . ILE B 1 118 ? -2.043 19.984 11.734 1 98.75 118 ILE B C 1
ATOM 3482 O O . ILE B 1 118 ? -1.383 20.344 12.711 1 98.75 118 ILE B O 1
ATOM 3486 N N . GLY B 1 119 ? -1.581 19.172 10.797 1 98.5 119 GLY B N 1
ATOM 3487 C CA . GLY B 1 119 ? -0.188 18.766 10.789 1 98.5 119 GLY B CA 1
ATOM 3488 C C . GLY B 1 119 ? 0.684 19.609 9.891 1 98.5 119 GLY B C 1
ATOM 3489 O O . GLY B 1 119 ? 0.35 19.844 8.727 1 98.5 119 GLY B O 1
ATOM 3490 N N . ILE B 1 120 ? 1.805 20.062 10.398 1 97.25 120 ILE B N 1
ATOM 3491 C CA . ILE B 1 120 ? 2.717 20.938 9.672 1 97.25 120 ILE B CA 1
ATOM 3492 C C . ILE B 1 120 ? 4.133 20.375 9.727 1 97.25 120 ILE B C 1
ATOM 3494 O O . ILE B 1 120 ? 4.816 20.484 10.742 1 97.25 120 ILE B O 1
ATOM 3498 N N . PRO B 1 121 ? 4.574 19.797 8.672 1 96.38 121 PRO B N 1
ATOM 3499 C CA . PRO B 1 121 ? 5.988 19.422 8.617 1 96.38 121 PRO B CA 1
ATOM 3500 C C . PRO B 1 121 ? 6.918 20.609 8.438 1 96.38 121 PRO B C 1
ATOM 3502 O O . PRO B 1 121 ? 6.785 21.375 7.473 1 96.38 121 PRO B O 1
ATOM 3505 N N . PHE B 1 122 ? 7.812 20.797 9.383 1 94.19 122 PHE B N 1
ATOM 3506 C CA . PHE B 1 122 ? 8.781 21.891 9.305 1 94.19 122 PHE B CA 1
ATOM 3507 C C . PHE B 1 122 ? 10.164 21.359 8.953 1 94.19 122 PHE B C 1
ATOM 3509 O O . PHE B 1 122 ? 10.969 21.078 9.844 1 94.19 122 PHE B O 1
ATOM 3516 N N . THR B 1 123 ? 10.438 21.125 7.707 1 83.69 123 THR B N 1
ATOM 3517 C CA . THR B 1 123 ? 11.68 20.562 7.195 1 83.69 123 THR B CA 1
ATOM 3518 C C . THR B 1 123 ? 12.352 21.516 6.223 1 83.69 123 THR B C 1
ATOM 3520 O O . THR B 1 123 ? 11.695 22.391 5.652 1 83.69 123 THR B O 1
ATOM 3523 N N . PRO B 1 124 ? 13.773 21.422 6.316 1 71.94 124 PRO B N 1
ATOM 3524 C CA . PRO B 1 124 ? 14.516 22.344 5.453 1 71.94 124 PRO B CA 1
ATOM 3525 C C . PRO B 1 124 ? 14.102 22.25 3.988 1 71.94 124 PRO B C 1
ATOM 3527 O O . PRO B 1 124 ? 14.07 21.141 3.426 1 71.94 124 PRO B O 1
ATOM 3530 N N . ARG B 1 125 ? 13.242 23.156 3.732 1 61.47 125 ARG B N 1
ATOM 3531 C CA . ARG B 1 125 ? 13.172 23.344 2.287 1 61.47 125 ARG B CA 1
ATOM 3532 C C . ARG B 1 125 ? 14.047 24.516 1.848 1 61.47 125 ARG B C 1
ATOM 3534 O O . ARG B 1 125 ? 14.414 25.359 2.664 1 61.47 125 ARG B O 1
ATOM 3541 N N . SER B 1 126 ? 14.562 24.438 0.736 1 44.34 126 SER B N 1
ATOM 3542 C CA . SER B 1 126 ? 15.281 25.609 0.258 1 44.34 126 SER B CA 1
ATOM 3543 C C . SER B 1 126 ? 14.523 26.891 0.578 1 44.34 126 SER B C 1
ATOM 3545 O O . SER B 1 126 ? 13.312 26.984 0.356 1 44.34 126 SER B O 1
ATOM 3547 N N . GLY B 1 127 ? 14.953 27.812 1.521 1 45.88 127 GLY B N 1
ATOM 3548 C CA . GLY B 1 127 ? 14.602 29.219 1.701 1 45.88 127 GLY B CA 1
ATOM 3549 C C . GLY B 1 127 ? 14.102 29.531 3.098 1 45.88 127 GLY B C 1
ATOM 3550 O O . GLY B 1 127 ? 14.125 28.656 3.979 1 45.88 127 GLY B O 1
ATOM 3551 N N . GLY B 1 128 ? 12.656 29.859 3.795 1 50.84 128 GLY B N 1
ATOM 3552 C CA . GLY B 1 128 ? 12.164 30.969 4.598 1 50.84 128 GLY B CA 1
ATOM 3553 C C . GLY B 1 128 ? 11.734 30.562 5.992 1 50.84 128 GLY B C 1
ATOM 3554 O O . GLY B 1 128 ? 10.812 29.75 6.148 1 50.84 128 GLY B O 1
ATOM 3555 N N . LYS B 1 129 ? 12.625 30.562 7.145 1 58.38 129 LYS B N 1
ATOM 3556 C CA . LYS B 1 129 ? 12.391 30.453 8.586 1 58.38 129 LYS B CA 1
ATOM 3557 C C . LYS B 1 129 ? 11.148 31.234 9 1 58.38 129 LYS B C 1
ATOM 3559 O O . LYS B 1 129 ? 10.234 30.672 9.617 1 58.38 129 LYS B O 1
ATOM 3564 N N . SER B 1 130 ? 10.969 32.531 8.82 1 72.62 130 SER B N 1
ATOM 3565 C CA . SER B 1 130 ? 9.961 33.406 9.367 1 72.62 130 SER B CA 1
ATOM 3566 C C . SER B 1 130 ? 8.555 33 8.961 1 72.62 130 SER B C 1
ATOM 3568 O O . SER B 1 130 ? 7.582 33.281 9.656 1 72.62 130 SER B O 1
ATOM 3570 N N . ASP B 1 131 ? 8.383 32.031 8.297 1 91.06 131 ASP B N 1
ATOM 3571 C CA . ASP B 1 131 ? 7.102 31.641 7.707 1 91.06 131 ASP B CA 1
ATOM 3572 C C . ASP B 1 131 ? 6.297 30.766 8.664 1 91.06 131 ASP B C 1
ATOM 3574 O O . ASP B 1 131 ? 5.086 30.938 8.812 1 91.06 131 ASP B O 1
ATOM 3578 N N . LEU B 1 132 ? 6.922 29.938 9.5 1 94.19 132 LEU B N 1
ATOM 3579 C CA . LEU B 1 132 ? 6.215 29.078 10.422 1 94.19 132 LEU B CA 1
ATOM 3580 C C . LEU B 1 132 ? 5.484 29.891 11.492 1 94.19 132 LEU B C 1
ATOM 3582 O O . LEU B 1 132 ? 4.32 29.609 11.797 1 94.19 132 LEU B O 1
ATOM 3586 N N . ARG B 1 133 ? 6.18 30.906 12.016 1 94.19 133 ARG B N 1
ATOM 3587 C CA . ARG B 1 133 ? 5.559 31.75 13.039 1 94.19 133 ARG B CA 1
ATOM 3588 C C . ARG B 1 133 ? 4.301 32.406 12.5 1 94.19 133 ARG B C 1
ATOM 3590 O O . ARG B 1 133 ? 3.258 32.406 13.164 1 94.19 133 ARG B O 1
ATOM 3597 N N . LYS B 1 134 ? 4.398 33 11.344 1 95.5 134 LYS B N 1
ATOM 3598 C CA . LYS B 1 134 ? 3.262 33.688 10.734 1 95.5 134 LYS B CA 1
ATOM 3599 C C . LYS B 1 134 ? 2.107 32.719 10.477 1 95.5 134 LYS B C 1
ATOM 3601 O O . LYS B 1 134 ? 0.942 33.062 10.664 1 95.5 134 LYS B O 1
ATOM 3606 N N . THR B 1 135 ? 2.426 31.5 10.016 1 96.75 135 THR B N 1
ATOM 3607 C CA . THR B 1 135 ? 1.406 30.469 9.797 1 96.75 135 THR B CA 1
ATOM 3608 C C . THR B 1 135 ? 0.694 30.141 11.109 1 96.75 135 THR B C 1
ATOM 3610 O O . THR B 1 135 ? -0.537 30.125 11.164 1 96.75 135 THR B O 1
ATOM 3613 N N . LEU B 1 136 ? 1.457 29.906 12.188 1 97.12 136 LEU B N 1
ATOM 3614 C CA . LEU B 1 136 ? 0.882 29.578 13.484 1 97.12 136 LEU B CA 1
ATOM 3615 C C . LEU B 1 136 ? 0.016 30.719 14.008 1 97.12 136 LEU B C 1
ATOM 3617 O O . LEU B 1 136 ? -1.091 30.484 14.5 1 97.12 136 LEU B O 1
ATOM 3621 N N . GLU B 1 137 ? 0.504 31.984 13.82 1 97 137 GLU B N 1
ATOM 3622 C CA . GLU B 1 137 ? -0.258 33.156 14.25 1 97 137 GLU B CA 1
ATOM 3623 C C . GLU B 1 137 ? -1.594 33.25 13.516 1 97 137 GLU B C 1
ATOM 3625 O O . GLU B 1 137 ? -2.631 33.5 14.133 1 97 137 GLU B O 1
ATOM 3630 N N . SER B 1 138 ? -1.546 33.031 12.258 1 98 138 SER B N 1
ATOM 3631 C CA . SER B 1 138 ? -2.775 33.094 11.477 1 98 138 SER B CA 1
ATOM 3632 C C . SER B 1 138 ? -3.771 32.031 11.891 1 98 138 SER B C 1
ATOM 3634 O O . SER B 1 138 ? -4.973 32.281 11.984 1 98 138 SER B O 1
ATOM 3636 N N . LEU B 1 139 ? -3.338 30.781 12.141 1 98.25 139 LEU B N 1
ATOM 3637 C CA . LEU B 1 139 ? -4.211 29.688 12.555 1 98.25 139 LEU B CA 1
ATOM 3638 C C . LEU B 1 139 ? -4.844 29.969 13.914 1 98.25 139 LEU B C 1
ATOM 3640 O O . LEU B 1 139 ? -6.047 29.766 14.102 1 98.25 139 LEU B O 1
ATOM 3644 N N . ILE B 1 140 ? -4.023 30.469 14.859 1 97.69 140 ILE B N 1
ATOM 3645 C CA . ILE B 1 140 ? -4.465 30.703 16.234 1 97.69 140 ILE B CA 1
ATOM 3646 C C . ILE B 1 140 ? -5.398 31.922 16.266 1 97.69 140 ILE B C 1
ATOM 3648 O O . ILE B 1 140 ? -6.496 31.844 16.828 1 97.69 140 ILE B O 1
ATOM 3652 N N . GLN B 1 141 ? -5.027 33 15.594 1 97.25 141 GLN B N 1
ATOM 3653 C CA . GLN B 1 141 ? -5.793 34.25 15.625 1 97.25 141 GLN B CA 1
ATOM 3654 C C . GLN B 1 141 ? -7.129 34.094 14.898 1 97.25 141 GLN B C 1
ATOM 3656 O O . GLN B 1 141 ? -8.117 34.75 15.266 1 97.25 141 GLN B O 1
ATOM 3661 N N . ASN B 1 142 ? -7.125 33.281 13.938 1 97.62 142 ASN B N 1
ATOM 3662 C CA . ASN B 1 142 ? -8.312 33.156 13.102 1 97.62 142 ASN B CA 1
ATOM 3663 C C . ASN B 1 142 ? -9.211 32 13.539 1 97.62 142 ASN B C 1
ATOM 3665 O O . ASN B 1 142 ? -10.141 31.641 12.828 1 97.62 142 ASN B O 1
ATOM 3669 N N . THR B 1 143 ? -8.93 31.391 14.641 1 96.94 143 THR B N 1
ATOM 3670 C CA . THR B 1 143 ? -9.82 30.453 15.312 1 96.94 143 THR B CA 1
ATOM 3671 C C . THR B 1 143 ? -10.469 31.094 16.531 1 96.94 143 THR B C 1
ATOM 3673 O O . THR B 1 143 ? -9.766 31.609 17.406 1 96.94 143 THR B O 1
ATOM 3676 N N . PRO B 1 144 ? -11.797 31.078 16.578 1 94.19 144 PRO B N 1
ATOM 3677 C CA . PRO B 1 144 ? -12.422 31.625 17.781 1 94.19 144 PRO B CA 1
ATOM 3678 C C . PRO B 1 144 ? -11.891 30.984 19.062 1 94.19 144 PRO B C 1
ATOM 3680 O O . PRO B 1 144 ? -11.742 29.766 19.125 1 94.19 144 PRO B O 1
ATOM 3683 N N . SER B 1 145 ? -11.641 31.797 20.094 1 91.06 145 SER B N 1
ATOM 3684 C CA . SER B 1 145 ? -11 31.359 21.328 1 91.06 145 SER B CA 1
ATOM 3685 C C . SER B 1 145 ? -11.781 30.219 21.984 1 91.06 145 SER B C 1
ATOM 3687 O O . SER B 1 145 ? -11.188 29.312 22.562 1 91.06 145 SER B O 1
ATOM 3689 N N . GLU B 1 146 ? -13.055 30.266 21.844 1 91.12 146 GLU B N 1
ATOM 3690 C CA . GLU B 1 146 ? -13.906 29.266 22.484 1 91.12 146 GLU B CA 1
ATOM 3691 C C . GLU B 1 146 ? -13.742 27.891 21.828 1 91.12 146 GLU B C 1
ATOM 3693 O O . GLU B 1 146 ? -13.992 26.859 22.453 1 91.12 146 GLU B O 1
ATOM 3698 N N . LEU B 1 147 ? -13.289 27.906 20.594 1 93.25 147 LEU B N 1
ATOM 3699 C CA . LEU B 1 147 ? -13.18 26.672 19.828 1 93.25 147 LEU B CA 1
ATOM 3700 C C . LEU B 1 147 ? -11.742 26.156 19.828 1 93.25 147 LEU B C 1
ATOM 3702 O O . LEU B 1 147 ? -11.508 24.969 19.625 1 93.25 147 LEU B O 1
ATOM 3706 N N . LEU B 1 148 ? -10.828 27.016 19.984 1 93.5 148 LEU B N 1
ATOM 3707 C CA . LEU B 1 148 ? -9.414 26.719 19.766 1 93.5 148 LEU B CA 1
ATOM 3708 C C . LEU B 1 148 ? -8.953 25.578 20.656 1 93.5 148 LEU B C 1
ATOM 3710 O O . LEU B 1 148 ? -8.453 24.562 20.156 1 93.5 148 LEU B O 1
ATOM 3714 N N . LYS B 1 149 ? -9.227 25.562 21.922 1 90.44 149 LYS B N 1
ATOM 3715 C CA . LYS B 1 149 ? -8.734 24.562 22.875 1 90.44 149 LYS B CA 1
ATOM 3716 C C . LYS B 1 149 ? -9.484 23.25 22.719 1 90.44 149 LYS B C 1
ATOM 3718 O O . LYS B 1 149 ? -8.898 22.172 22.891 1 90.44 149 LYS B O 1
ATOM 3723 N N . SER B 1 150 ? -10.727 23.344 22.25 1 91.5 150 SER B N 1
ATOM 3724 C CA . SER B 1 150 ? -11.539 22.125 22.25 1 91.5 150 SER B CA 1
ATOM 3725 C C . SER B 1 150 ? -11.586 21.5 20.859 1 91.5 150 SER B C 1
ATOM 3727 O O . SER B 1 150 ? -11.82 20.281 20.734 1 91.5 150 SER B O 1
ATOM 3729 N N . GLN B 1 151 ? -11.297 22.297 19.859 1 95.38 151 GLN B N 1
ATOM 3730 C CA . GLN B 1 151 ? -11.641 21.781 18.547 1 95.38 151 GLN B CA 1
ATOM 3731 C C . GLN B 1 151 ? -10.398 21.656 17.656 1 95.38 151 GLN B C 1
ATOM 3733 O O . GLN B 1 151 ? -10.391 20.891 16.688 1 95.38 151 GLN B O 1
ATOM 3738 N N . VAL B 1 152 ? -9.359 22.359 18 1 97.44 152 VAL B N 1
ATOM 3739 C CA . VAL B 1 152 ? -8.242 22.422 17.062 1 97.44 152 VAL B CA 1
ATOM 3740 C C . VAL B 1 152 ? -6.941 22.062 17.781 1 97.44 152 VAL B C 1
ATOM 3742 O O . VAL B 1 152 ? -6.68 22.531 18.891 1 97.44 152 VAL B O 1
ATOM 3745 N N . THR B 1 153 ? -6.164 21.172 17.219 1 97.69 153 THR B N 1
ATOM 3746 C CA . THR B 1 153 ? -4.789 20.875 17.609 1 97.69 153 THR B CA 1
ATOM 3747 C C . THR B 1 153 ? -3.838 21.094 16.438 1 97.69 153 THR B C 1
ATOM 3749 O O . THR B 1 153 ? -4.133 20.688 15.305 1 97.69 153 THR B O 1
ATOM 3752 N N . ILE B 1 154 ? -2.791 21.797 16.641 1 98.44 154 ILE B N 1
ATOM 3753 C CA . ILE B 1 154 ? -1.758 22.016 15.641 1 98.44 154 ILE B CA 1
ATOM 3754 C C . ILE B 1 154 ? -0.499 21.234 16.016 1 98.44 154 ILE B C 1
ATOM 3756 O O . ILE B 1 154 ? 0.06 21.422 17.094 1 98.44 154 ILE B O 1
ATOM 3760 N N . VAL B 1 155 ? -0.07 20.359 15.125 1 98.5 155 VAL B N 1
ATOM 3761 C CA . VAL B 1 155 ? 1.098 19.516 15.359 1 98.5 155 VAL B CA 1
ATOM 3762 C C . VAL B 1 155 ? 2.215 19.891 14.391 1 98.5 155 VAL B C 1
ATOM 3764 O O . VAL B 1 155 ? 2.07 19.75 13.18 1 98.5 155 VAL B O 1
ATOM 3767 N N . ILE B 1 156 ? 3.311 20.406 14.938 1 97.31 156 ILE B N 1
ATOM 3768 C CA . ILE B 1 156 ? 4.492 20.719 14.148 1 97.31 156 ILE B CA 1
ATOM 3769 C C . ILE B 1 156 ? 5.477 19.547 14.195 1 97.31 156 ILE B C 1
ATOM 3771 O O . ILE B 1 156 ? 5.805 19.047 15.273 1 97.31 156 ILE B O 1
ATOM 3775 N N . PHE B 1 157 ? 5.898 19.141 13.07 1 97.81 157 PHE B N 1
ATOM 3776 C CA . PHE B 1 157 ? 6.848 18.031 12.969 1 97.81 157 PHE B CA 1
ATOM 3777 C C . PHE B 1 157 ? 8.242 18.547 12.633 1 97.81 157 PHE B C 1
ATOM 3779 O O . PHE B 1 157 ? 8.406 19.406 11.766 1 97.81 157 PHE B O 1
ATOM 3786 N N . THR B 1 158 ? 9.227 18 13.297 1 95.88 158 THR B N 1
ATOM 3787 C CA . THR B 1 158 ? 10.625 18.172 12.938 1 95.88 158 THR B CA 1
ATOM 3788 C C . THR B 1 158 ? 11.352 16.828 12.93 1 95.88 158 THR B C 1
ATOM 3790 O O . THR B 1 158 ? 10.852 15.844 13.484 1 95.88 158 THR B O 1
ATOM 3793 N N . SER B 1 159 ? 12.43 16.828 12.266 1 95.81 159 SER B N 1
ATOM 3794 C CA . SER B 1 159 ? 13.297 15.656 12.211 1 95.81 159 SER B CA 1
ATOM 3795 C C . SER B 1 159 ? 14.57 15.867 13.016 1 95.81 159 SER B C 1
ATOM 3797 O O . SER B 1 159 ? 15.203 16.922 12.922 1 95.81 159 SER B O 1
ATOM 3799 N N . ALA B 1 160 ? 14.977 14.852 13.766 1 94 160 ALA B N 1
ATOM 3800 C CA . ALA B 1 160 ? 16.234 14.93 14.5 1 94 160 ALA B CA 1
ATOM 3801 C C . ALA B 1 160 ? 17.422 15.07 13.547 1 94 160 ALA B C 1
ATOM 3803 O O . ALA B 1 160 ? 18.516 15.469 13.953 1 94 160 ALA B O 1
ATOM 3804 N N . LEU B 1 161 ? 17.203 14.766 12.297 1 93.25 161 LEU B N 1
ATOM 3805 C CA . LEU B 1 161 ? 18.266 14.875 11.297 1 93.25 161 LEU B CA 1
ATOM 3806 C C . LEU B 1 161 ? 18.5 16.344 10.914 1 93.25 161 LEU B C 1
ATOM 3808 O O . LEU B 1 161 ? 19.547 16.688 10.375 1 93.25 161 LEU B O 1
ATOM 3812 N N . ASP B 1 162 ? 17.484 17.156 11.086 1 92.56 162 ASP B N 1
ATOM 3813 C CA . ASP B 1 162 ? 17.562 18.562 10.703 1 92.56 162 ASP B CA 1
ATOM 3814 C C . ASP B 1 162 ? 17.797 19.469 11.914 1 92.56 162 ASP B C 1
ATOM 3816 O O . ASP B 1 162 ? 16.891 20.203 12.336 1 92.56 162 ASP B O 1
ATOM 3820 N N . VAL B 1 163 ? 18.969 19.594 12.367 1 89.19 163 VAL B N 1
ATOM 3821 C CA . VAL B 1 163 ? 19.297 20.203 13.656 1 89.19 163 VAL B CA 1
ATOM 3822 C C . VAL B 1 163 ? 18.859 21.672 13.656 1 89.19 163 VAL B C 1
ATOM 3824 O O . VAL B 1 163 ? 18.172 22.125 14.57 1 89.19 163 VAL B O 1
ATOM 3827 N N . GLY B 1 164 ? 19.266 22.453 12.641 1 86.69 164 GLY B N 1
ATOM 3828 C CA . GLY B 1 164 ? 18.891 23.859 12.578 1 86.69 164 GLY B CA 1
ATOM 3829 C C . GLY B 1 164 ? 17.391 24.078 12.602 1 86.69 164 GLY B C 1
ATOM 3830 O O . GLY B 1 164 ? 16.906 24.953 13.328 1 86.69 164 GLY B O 1
ATOM 3831 N N . PHE B 1 165 ? 16.688 23.25 11.977 1 87.75 165 PHE B N 1
ATOM 3832 C CA . PHE B 1 165 ? 15.242 23.406 11.891 1 87.75 165 PHE B CA 1
ATOM 3833 C C . PHE B 1 165 ? 14.578 22.969 13.188 1 87.75 165 PHE B C 1
ATOM 3835 O O . PHE B 1 165 ? 13.602 23.578 13.633 1 87.75 165 PHE B O 1
ATOM 3842 N N . ARG B 1 166 ? 15.148 21.953 13.719 1 89.81 166 ARG B N 1
ATOM 3843 C CA . ARG B 1 166 ? 14.648 21.5 15.016 1 89.81 166 ARG B CA 1
ATOM 3844 C C . ARG B 1 166 ? 14.75 22.594 16.062 1 89.81 166 ARG B C 1
ATOM 3846 O O . ARG B 1 166 ? 13.789 22.875 16.781 1 89.81 166 ARG B O 1
ATOM 3853 N N . GLN B 1 167 ? 15.836 23.281 16.109 1 90.88 167 GLN B N 1
ATOM 3854 C CA . GLN B 1 167 ? 16.062 24.344 17.078 1 90.88 167 GLN B CA 1
ATOM 3855 C C . GLN B 1 167 ? 15.141 25.531 16.797 1 90.88 167 GLN B C 1
ATOM 3857 O O . GLN B 1 167 ? 14.578 26.125 17.734 1 90.88 167 GLN B O 1
ATOM 3862 N N . SER B 1 168 ? 15 25.812 15.539 1 91.25 168 SER B N 1
ATOM 3863 C CA . SER B 1 168 ? 14.117 26.906 15.156 1 91.25 168 SER B CA 1
ATOM 3864 C C . SER B 1 168 ? 12.672 26.609 15.547 1 91.25 168 SER B C 1
ATOM 3866 O O . SER B 1 168 ? 11.977 27.469 16.078 1 91.25 168 SER B O 1
ATOM 3868 N N . ALA B 1 169 ? 12.227 25.391 15.305 1 92.75 169 ALA B N 1
ATOM 3869 C CA . ALA B 1 169 ? 10.867 25 15.656 1 92.75 169 ALA B CA 1
ATOM 3870 C C . ALA B 1 169 ? 10.641 25.094 17.172 1 92.75 169 ALA B C 1
ATOM 3872 O O . ALA B 1 169 ? 9.609 25.594 17.609 1 92.75 169 ALA B O 1
ATOM 3873 N N . HIS B 1 170 ? 11.602 24.656 17.922 1 93.06 170 HIS B N 1
ATOM 3874 C CA . HIS B 1 170 ? 11.523 24.734 19.375 1 93.06 170 HIS B CA 1
ATOM 3875 C C . HIS B 1 170 ? 11.344 26.188 19.828 1 93.06 170 HIS B C 1
ATOM 3877 O O . HIS B 1 170 ? 10.477 26.469 20.656 1 93.06 170 HIS B O 1
ATOM 3883 N N . ALA B 1 171 ? 12.141 27.031 19.234 1 93.5 171 ALA B N 1
ATOM 3884 C CA . ALA B 1 171 ? 12.086 28.438 19.594 1 93.5 171 ALA B CA 1
ATOM 3885 C C . ALA B 1 171 ? 10.742 29.047 19.234 1 93.5 171 ALA B C 1
ATOM 3887 O O . ALA B 1 171 ? 10.148 29.781 20.016 1 93.5 171 ALA B O 1
ATOM 3888 N N . ILE B 1 172 ? 10.242 28.734 18.125 1 93.06 172 ILE B N 1
ATOM 3889 C CA . ILE B 1 172 ? 8.992 29.312 17.625 1 93.06 172 ILE B CA 1
ATOM 3890 C C . ILE B 1 172 ? 7.832 28.812 18.484 1 93.06 172 ILE B C 1
ATOM 3892 O O . ILE B 1 172 ? 7.023 29.609 18.969 1 93.06 172 ILE B O 1
ATOM 3896 N N . VAL B 1 173 ? 7.773 27.531 18.719 1 94.81 173 VAL B N 1
ATOM 3897 C CA . VAL B 1 173 ? 6.668 26.938 19.469 1 94.81 173 VAL B CA 1
ATOM 3898 C C . VAL B 1 173 ? 6.691 27.438 20.906 1 94.81 173 VAL B C 1
ATOM 3900 O O . VAL B 1 173 ? 5.641 27.703 21.5 1 94.81 173 VAL B O 1
ATOM 3903 N N . SER B 1 174 ? 7.883 27.672 21.438 1 94.94 174 SER B N 1
ATOM 3904 C CA . SER B 1 174 ? 8.039 28.156 22.812 1 94.94 174 SER B CA 1
ATOM 3905 C C . SER B 1 174 ? 7.496 29.578 22.953 1 94.94 174 SER B C 1
ATOM 3907 O O . SER B 1 174 ? 7.203 30.016 24.078 1 94.94 174 SER B O 1
ATOM 3909 N N . SER B 1 175 ? 7.348 30.266 21.875 1 94.81 175 SER B N 1
ATOM 3910 C CA . SER B 1 175 ? 6.855 31.641 21.922 1 94.81 175 SER B CA 1
ATOM 3911 C C . SER B 1 175 ? 5.336 31.688 22.031 1 94.81 175 SER B C 1
ATOM 3913 O O . SER B 1 175 ? 4.746 32.75 22.156 1 94.81 175 SER B O 1
ATOM 3915 N N . PHE B 1 176 ? 4.637 30.562 22.031 1 96.5 176 PHE B N 1
ATOM 3916 C CA . PHE B 1 176 ? 3.203 30.438 22.25 1 96.5 176 PHE B CA 1
ATOM 3917 C C . PHE B 1 176 ? 2.926 29.609 23.5 1 96.5 176 PHE B C 1
ATOM 3919 O O . PHE B 1 176 ? 2.242 28.578 23.453 1 96.5 176 PHE B O 1
ATOM 3926 N N . PRO B 1 177 ? 3.357 29.969 24.656 1 96.25 177 PRO B N 1
ATOM 3927 C CA . PRO B 1 177 ? 3.324 29.125 25.844 1 96.25 177 PRO B CA 1
ATOM 3928 C C . PRO B 1 177 ? 1.908 28.719 26.234 1 96.25 177 PRO B C 1
ATOM 3930 O O . PRO B 1 177 ? 1.689 27.578 26.656 1 96.25 177 PRO B O 1
ATOM 3933 N N . ASP B 1 178 ? 0.931 29.609 26.172 1 96.06 178 ASP B N 1
ATOM 3934 C CA . ASP B 1 178 ? -0.441 29.297 26.547 1 96.06 178 ASP B CA 1
ATOM 3935 C C . ASP B 1 178 ? -1.017 28.203 25.641 1 96.06 178 ASP B C 1
ATOM 3937 O O . ASP B 1 178 ? -1.751 27.328 26.109 1 96.06 178 ASP B O 1
ATOM 3941 N N . HIS B 1 179 ? -0.648 28.297 24.406 1 96.81 179 HIS B N 1
ATOM 3942 C CA . HIS B 1 179 ? -1.174 27.344 23.438 1 96.81 179 HIS B CA 1
ATOM 3943 C C . HIS B 1 179 ? -0.474 26 23.547 1 96.81 179 HIS B C 1
ATOM 3945 O O . HIS B 1 179 ? -1.062 24.969 23.234 1 96.81 179 HIS B O 1
ATOM 3951 N N . VAL B 1 180 ? 0.789 25.969 23.984 1 96.81 180 VAL B N 1
ATOM 3952 C CA . VAL B 1 180 ? 1.515 24.734 24.266 1 96.81 180 VAL B CA 1
ATOM 3953 C C . VAL B 1 180 ? 0.938 24.062 25.5 1 96.81 180 VAL B C 1
ATOM 3955 O O . VAL B 1 180 ? 0.65 22.859 25.5 1 96.81 180 VAL B O 1
ATOM 3958 N N . GLN B 1 181 ? 0.673 24.844 26.469 1 93.88 181 GLN B N 1
ATOM 3959 C CA . GLN B 1 181 ? 0.141 24.328 27.719 1 93.88 181 GLN B CA 1
ATOM 3960 C C . GLN B 1 181 ? -1.308 23.875 27.562 1 93.88 181 GLN B C 1
ATOM 3962 O O . GLN B 1 181 ? -1.739 22.922 28.219 1 93.88 181 GLN B O 1
ATOM 3967 N N . GLY B 1 182 ? -2.023 24.516 26.672 1 92.12 182 GLY B N 1
ATOM 3968 C CA . GLY B 1 182 ? -3.436 24.234 26.484 1 92.12 182 GLY B CA 1
ATOM 3969 C C . GLY B 1 182 ? -3.689 23.125 25.484 1 92.12 182 GLY B C 1
ATOM 3970 O O . GLY B 1 182 ? -4.809 22.969 24.984 1 92.12 182 GLY B O 1
ATOM 3971 N N . SER B 1 183 ? -2.699 22.406 24.969 1 92.81 183 SER B N 1
ATOM 3972 C CA . SER B 1 183 ? -2.771 21.25 24.078 1 92.81 183 SER B CA 1
ATOM 3973 C C . SER B 1 183 ? -3.166 21.672 22.656 1 92.81 183 SER B C 1
ATOM 3975 O O . SER B 1 183 ? -3.604 20.828 21.859 1 92.81 183 SER B O 1
ATOM 3977 N N . VAL B 1 184 ? -3.137 22.969 22.438 1 96.5 184 VAL B N 1
ATOM 3978 C CA . VAL B 1 184 ? -3.434 23.484 21.109 1 96.5 184 VAL B CA 1
ATOM 3979 C C . VAL B 1 184 ? -2.23 23.266 20.188 1 96.5 184 VAL B C 1
ATOM 3981 O O . VAL B 1 184 ? -2.389 22.875 19.031 1 96.5 184 VAL B O 1
ATOM 3984 N N . LEU B 1 185 ? -1.067 23.516 20.703 1 97.81 185 LEU B N 1
ATOM 3985 C CA . LEU B 1 185 ? 0.169 23.422 19.938 1 97.81 185 LEU B CA 1
ATOM 3986 C C . LEU B 1 185 ? 1.036 22.281 20.453 1 97.81 185 LEU B C 1
ATOM 3988 O O . LEU B 1 185 ? 1.276 22.172 21.656 1 97.81 185 LEU B O 1
ATOM 3992 N N . GLN B 1 186 ? 1.458 21.422 19.578 1 98.12 186 GLN B N 1
ATOM 3993 C CA . GLN B 1 186 ? 2.357 20.312 19.891 1 98.12 186 GLN B CA 1
ATOM 3994 C C . GLN B 1 186 ? 3.557 20.297 18.953 1 98.12 186 GLN B C 1
ATOM 3996 O O . GLN B 1 186 ? 3.424 20.594 17.766 1 98.12 186 GLN B O 1
ATOM 4001 N N . LEU B 1 187 ? 4.699 20.031 19.484 1 98 187 LEU B N 1
ATOM 4002 C CA . LEU B 1 187 ? 5.91 19.797 18.703 1 98 187 LEU B CA 1
ATOM 4003 C C . LEU B 1 187 ? 6.355 18.344 18.828 1 98 187 LEU B C 1
ATOM 4005 O O . LEU B 1 187 ? 6.523 17.828 19.922 1 98 187 LEU B O 1
ATOM 4009 N N . ILE B 1 188 ? 6.465 17.672 17.688 1 98.19 188 ILE B N 1
ATOM 4010 C CA . ILE B 1 188 ? 6.926 16.297 17.688 1 98.19 188 ILE B CA 1
ATOM 4011 C C . ILE B 1 188 ? 8.211 16.172 16.875 1 98.19 188 ILE B C 1
ATOM 4013 O O . ILE B 1 188 ? 8.508 17.031 16.047 1 98.19 188 ILE B O 1
ATOM 4017 N N . GLU B 1 189 ? 8.953 15.125 17.172 1 97.19 189 GLU B N 1
ATOM 4018 C CA . GLU B 1 189 ? 10.234 14.906 16.516 1 97.19 189 GLU B CA 1
ATOM 4019 C C . GLU B 1 189 ? 10.445 13.43 16.203 1 97.19 189 GLU B C 1
ATOM 4021 O O . GLU B 1 189 ? 10.273 12.57 17.078 1 97.19 189 GLU B O 1
ATOM 4026 N N . ALA B 1 190 ? 10.734 13.148 14.969 1 96.19 190 ALA B N 1
ATOM 4027 C CA . ALA B 1 190 ? 11.18 11.797 14.641 1 96.19 190 ALA B CA 1
ATOM 4028 C C . ALA B 1 190 ? 12.648 11.602 15.016 1 96.19 190 ALA B C 1
ATOM 4030 O O . ALA B 1 190 ? 13.508 12.398 14.641 1 96.19 190 ALA B O 1
ATOM 4031 N N . PRO B 1 191 ? 12.914 10.594 15.703 1 94.56 191 PRO B N 1
ATOM 4032 C CA . PRO B 1 191 ? 14.312 10.344 16.078 1 94.56 191 PRO B CA 1
ATOM 4033 C C . PRO B 1 191 ? 15.164 9.883 14.898 1 94.56 191 PRO B C 1
ATOM 4035 O O . PRO B 1 191 ? 14.633 9.438 13.883 1 94.56 191 PRO B O 1
ATOM 4038 N N . ARG B 1 192 ? 16.484 9.984 15.047 1 93.25 192 ARG B N 1
ATOM 4039 C CA . ARG B 1 192 ? 17.422 9.555 14.016 1 93.25 192 ARG B CA 1
ATOM 4040 C C . ARG B 1 192 ? 17.219 8.086 13.672 1 93.25 192 ARG B C 1
ATOM 4042 O O . ARG B 1 192 ? 17.375 7.684 12.516 1 93.25 192 ARG B O 1
ATOM 4049 N N . SER B 1 193 ? 16.844 7.273 14.688 1 90.38 193 SER B N 1
ATOM 4050 C CA . SER B 1 193 ? 16.719 5.824 14.531 1 90.38 193 SER B CA 1
ATOM 4051 C C . SER B 1 193 ? 15.523 5.465 13.648 1 90.38 193 SER B C 1
ATOM 4053 O O . SER B 1 193 ? 15.406 4.324 13.195 1 90.38 193 SER B O 1
ATOM 4055 N N . PHE B 1 194 ? 14.664 6.391 13.484 1 91.94 194 PHE B N 1
ATOM 4056 C CA . PHE B 1 194 ? 13.484 6.168 12.664 1 91.94 194 PHE B CA 1
ATOM 4057 C C . PHE B 1 194 ? 13.859 6.059 11.188 1 91.94 194 PHE B C 1
ATOM 4059 O O . PHE B 1 194 ? 13.188 5.375 10.414 1 91.94 194 PHE B O 1
ATOM 4066 N N . TYR B 1 195 ? 14.891 6.707 10.805 1 91.12 195 TYR B N 1
ATOM 4067 C CA . TYR B 1 195 ? 15.273 6.805 9.398 1 91.12 195 TYR B CA 1
ATOM 4068 C C . TYR B 1 195 ? 16.234 5.695 9.016 1 91.12 195 TYR B C 1
ATOM 4070 O O . TYR B 1 195 ? 17.078 5.281 9.828 1 91.12 195 TYR B O 1
ATOM 4078 N N . PRO B 1 196 ? 16.125 5.211 7.73 1 89.81 196 PRO B N 1
ATOM 4079 C CA . PRO B 1 196 ? 17.203 4.348 7.23 1 89.81 196 PRO B CA 1
ATOM 4080 C C . PRO B 1 196 ? 18.516 5.098 7.008 1 89.81 196 PRO B C 1
ATOM 4082 O O . PRO B 1 196 ? 18.578 6.309 7.238 1 89.81 196 PRO B O 1
ATOM 4085 N N . ASN B 1 197 ? 19.5 4.316 6.645 1 89.38 197 ASN B N 1
ATOM 4086 C CA . ASN B 1 197 ? 20.75 4.969 6.281 1 89.38 197 ASN B CA 1
ATOM 4087 C C . ASN B 1 197 ? 20.625 5.734 4.965 1 89.38 197 ASN B C 1
ATOM 4089 O O . ASN B 1 197 ? 20.891 5.188 3.895 1 89.38 197 ASN B O 1
ATOM 4093 N N . LEU B 1 198 ? 20.25 6.949 5.094 1 90 198 LEU B N 1
ATOM 4094 C CA . LEU B 1 198 ? 19.953 7.773 3.928 1 90 198 LEU B CA 1
ATOM 4095 C C . LEU B 1 198 ? 21.219 8.031 3.115 1 90 198 LEU B C 1
ATOM 4097 O O . LEU B 1 198 ? 21.156 8.172 1.893 1 90 198 LEU B O 1
ATOM 4101 N N . SER B 1 199 ? 22.344 8.102 3.756 1 87.25 199 SER B N 1
ATOM 4102 C CA . SER B 1 199 ? 23.594 8.359 3.07 1 87.25 199 SER B CA 1
ATOM 4103 C C . SER B 1 199 ? 23.969 7.207 2.143 1 87.25 199 SER B C 1
ATOM 4105 O O . SER B 1 199 ? 24.625 7.41 1.123 1 87.25 199 SER B O 1
ATOM 4107 N N . ALA B 1 200 ? 23.5 6.078 2.471 1 87 200 ALA B N 1
ATOM 4108 C CA . ALA B 1 200 ? 23.828 4.883 1.699 1 87 200 ALA B CA 1
ATOM 4109 C C . ALA B 1 200 ? 23.078 4.875 0.366 1 87 200 ALA B C 1
ATOM 4111 O O . ALA B 1 200 ? 23.406 4.098 -0.534 1 87 200 ALA B O 1
ATOM 4112 N N . LEU B 1 201 ? 22.109 5.699 0.241 1 86.69 201 LEU B N 1
ATOM 4113 C CA . LEU B 1 201 ? 21.312 5.734 -0.983 1 86.69 201 LEU B CA 1
ATOM 4114 C C . LEU B 1 201 ? 22.094 6.402 -2.113 1 86.69 201 LEU B C 1
ATOM 4116 O O . LEU B 1 201 ? 21.766 6.219 -3.289 1 86.69 201 LEU B O 1
ATOM 4120 N N . GLY B 1 202 ? 23.234 7.094 -1.825 1 81.31 202 GLY B N 1
ATOM 4121 C CA . GLY B 1 202 ? 24.203 7.602 -2.787 1 81.31 202 GLY B CA 1
ATOM 4122 C C . GLY B 1 202 ? 23.672 8.758 -3.607 1 81.31 202 GLY B C 1
ATOM 4123 O O . GLY B 1 202 ? 24.422 9.375 -4.371 1 81.31 202 GLY B O 1
ATOM 4124 N N . ASN B 1 203 ? 22.406 9.039 -3.613 1 86.12 203 ASN B N 1
ATOM 4125 C CA . ASN B 1 203 ? 21.75 10.094 -4.387 1 86.12 203 ASN B CA 1
ATOM 4126 C C . ASN B 1 203 ? 20.969 11.047 -3.484 1 86.12 203 ASN B C 1
ATOM 4128 O O . ASN B 1 203 ? 20.031 10.641 -2.803 1 86.12 203 ASN B O 1
ATOM 4132 N N . SER B 1 204 ? 21.469 12.328 -3.51 1 85.44 204 SER B N 1
ATOM 4133 C CA . SER B 1 204 ? 20.859 13.32 -2.625 1 85.44 204 SER B CA 1
ATOM 4134 C C . SER B 1 204 ? 19.391 13.508 -2.941 1 85.44 204 SER B C 1
ATOM 4136 O O . SER B 1 204 ? 18.578 13.75 -2.041 1 85.44 204 SER B O 1
ATOM 4138 N N . PHE B 1 205 ? 19.109 13.469 -4.184 1 89.06 205 PHE B N 1
ATOM 4139 C CA . PHE B 1 205 ? 17.719 13.602 -4.57 1 89.06 205 PHE B CA 1
ATOM 4140 C C . PHE B 1 205 ? 16.891 12.445 -4.008 1 89.06 205 PHE B C 1
ATOM 4142 O O . PHE B 1 205 ? 15.812 12.656 -3.447 1 89.06 205 PHE B O 1
ATOM 4149 N N . LEU B 1 206 ? 17.422 11.234 -4.102 1 92 206 LEU B N 1
ATOM 4150 C CA . LEU B 1 206 ? 16.75 10.055 -3.582 1 92 206 LEU B CA 1
ATOM 4151 C C . LEU B 1 206 ? 16.641 10.109 -2.062 1 92 206 LEU B C 1
ATOM 4153 O O . LEU B 1 206 ? 15.594 9.805 -1.497 1 92 206 LEU B O 1
ATOM 4157 N N . SER B 1 207 ? 17.734 10.539 -1.471 1 92.44 207 SER B N 1
ATOM 4158 C CA . SER B 1 207 ? 17.719 10.648 -0.016 1 92.44 207 SER B CA 1
ATOM 4159 C C . SER B 1 207 ? 16.688 11.664 0.452 1 92.44 207 SER B C 1
ATOM 4161 O O . SER B 1 207 ? 16 11.445 1.446 1 92.44 207 SER B O 1
ATOM 4163 N N . GLY B 1 208 ? 16.609 12.797 -0.254 1 93.06 208 GLY B N 1
ATOM 4164 C CA . GLY B 1 208 ? 15.625 13.812 0.07 1 93.06 208 GLY B CA 1
ATOM 4165 C C . GLY B 1 208 ? 14.195 13.336 -0.1 1 93.06 208 GLY B C 1
ATOM 4166 O O . GLY B 1 208 ? 13.336 13.609 0.745 1 93.06 208 GLY B O 1
ATOM 4167 N N . ARG B 1 209 ? 13.977 12.641 -1.109 1 93.94 209 ARG B N 1
ATOM 4168 C CA . ARG B 1 209 ? 12.648 12.102 -1.377 1 93.94 209 ARG B CA 1
ATOM 4169 C C . ARG B 1 209 ? 12.227 11.125 -0.288 1 93.94 209 ARG B C 1
ATOM 4171 O O . ARG B 1 209 ? 11.117 11.211 0.236 1 93.94 209 ARG B O 1
ATOM 4178 N N . VAL B 1 210 ? 13.125 10.156 -0.002 1 94.06 210 VAL B N 1
ATOM 4179 C CA . VAL B 1 210 ? 12.828 9.164 1.025 1 94.06 210 VAL B CA 1
ATOM 4180 C C . VAL B 1 210 ? 12.555 9.859 2.357 1 94.06 210 VAL B C 1
ATOM 4182 O O . VAL B 1 210 ? 11.578 9.547 3.037 1 94.06 210 VAL B O 1
ATOM 4185 N N . LYS B 1 211 ? 13.375 10.773 2.689 1 93.81 211 LYS B N 1
ATOM 4186 C CA . LYS B 1 211 ? 13.203 11.484 3.949 1 93.81 211 LYS B CA 1
ATOM 4187 C C . LYS B 1 211 ? 11.867 12.219 3.986 1 93.81 211 LYS B C 1
ATOM 4189 O O . LYS B 1 211 ? 11.148 12.164 4.988 1 93.81 211 LYS B O 1
ATOM 4194 N N . MET B 1 212 ? 11.547 12.977 2.91 1 95 212 MET B N 1
ATOM 4195 C CA . MET B 1 212 ? 10.297 13.727 2.852 1 95 212 MET B CA 1
ATOM 4196 C C . MET B 1 212 ? 9.094 12.805 3.039 1 95 212 MET B C 1
ATOM 4198 O O . MET B 1 212 ? 8.164 13.133 3.773 1 95 212 MET B O 1
ATOM 4202 N N . ASN B 1 213 ? 9.102 11.672 2.367 1 95.75 213 ASN B N 1
ATOM 4203 C CA . ASN B 1 213 ? 8.031 10.695 2.518 1 95.75 213 ASN B CA 1
ATOM 4204 C C . ASN B 1 213 ? 7.926 10.188 3.953 1 95.75 213 ASN B C 1
ATOM 4206 O O . ASN B 1 213 ? 6.832 10.148 4.527 1 95.75 213 ASN B O 1
ATOM 4210 N N . LEU B 1 214 ? 9.047 9.898 4.523 1 95.19 214 LEU B N 1
ATOM 4211 C CA . LEU B 1 214 ? 9.07 9.336 5.871 1 95.19 214 LEU B CA 1
ATOM 4212 C C . LEU B 1 214 ? 8.711 10.398 6.906 1 95.19 214 LEU B C 1
ATOM 4214 O O . LEU B 1 214 ? 8.047 10.094 7.902 1 95.19 214 LEU B O 1
ATOM 4218 N N . ASP B 1 215 ? 9.141 11.633 6.688 1 95.75 215 ASP B N 1
ATOM 4219 C CA . ASP B 1 215 ? 8.734 12.734 7.559 1 95.75 215 ASP B CA 1
ATOM 4220 C C . ASP B 1 215 ? 7.211 12.836 7.648 1 95.75 215 ASP B C 1
ATOM 4222 O O . ASP B 1 215 ? 6.652 12.898 8.742 1 95.75 215 ASP B O 1
ATOM 4226 N N . ASN B 1 216 ? 6.629 12.852 6.559 1 97 216 ASN B N 1
ATOM 4227 C CA . ASN B 1 216 ? 5.18 13 6.52 1 97 216 ASN B CA 1
ATOM 4228 C C . ASN B 1 216 ? 4.469 11.75 7.043 1 97 216 ASN B C 1
ATOM 4230 O O . ASN B 1 216 ? 3.414 11.852 7.672 1 97 216 ASN B O 1
ATOM 4234 N N . ALA B 1 217 ? 5.023 10.586 6.754 1 96.69 217 ALA B N 1
ATOM 4235 C CA . ALA B 1 217 ? 4.449 9.359 7.312 1 96.69 217 ALA B CA 1
ATOM 4236 C C . ALA B 1 217 ? 4.449 9.406 8.836 1 96.69 217 ALA B C 1
ATOM 4238 O O . ALA B 1 217 ? 3.469 9.016 9.477 1 96.69 217 ALA B O 1
ATOM 4239 N N . PHE B 1 218 ? 5.531 9.875 9.438 1 96.31 218 PHE B N 1
ATOM 4240 C CA . PHE B 1 218 ? 5.645 9.977 10.891 1 96.31 218 PHE B CA 1
ATOM 4241 C C . PHE B 1 218 ? 4.605 10.945 11.445 1 96.31 218 PHE B C 1
ATOM 4243 O O . PHE B 1 218 ? 3.926 10.641 12.422 1 96.31 218 PHE B O 1
ATOM 4250 N N . LEU B 1 219 ? 4.516 12.055 10.797 1 97.62 219 LEU B N 1
ATOM 4251 C CA . LEU B 1 219 ? 3.557 13.07 11.211 1 97.62 219 LEU B CA 1
ATOM 4252 C C . LEU B 1 219 ? 2.131 12.539 11.148 1 97.62 219 LEU B C 1
ATOM 4254 O O . LEU B 1 219 ? 1.369 12.68 12.109 1 97.62 219 LEU B O 1
ATOM 4258 N N . LEU B 1 220 ? 1.797 11.898 10.078 1 97.31 220 LEU B N 1
ATOM 4259 C CA . LEU B 1 220 ? 0.469 11.312 9.914 1 97.31 220 LEU B CA 1
ATOM 4260 C C . LEU B 1 220 ? 0.214 10.242 10.969 1 97.31 220 LEU B C 1
ATOM 4262 O O . LEU B 1 220 ? -0.878 10.172 11.539 1 97.31 220 LEU B O 1
ATOM 4266 N N . ALA B 1 221 ? 1.213 9.422 11.172 1 95.75 221 ALA B N 1
ATOM 4267 C CA . ALA B 1 221 ? 1.063 8.344 12.141 1 95.75 221 ALA B CA 1
ATOM 4268 C C . ALA B 1 221 ? 0.792 8.898 13.539 1 95.75 221 ALA B C 1
ATOM 4270 O O . ALA B 1 221 ? -0.028 8.352 14.281 1 95.75 221 ALA B O 1
ATOM 4271 N N . TYR B 1 222 ? 1.433 9.938 13.891 1 96.5 222 TYR B N 1
ATOM 4272 C CA . TYR B 1 222 ? 1.241 10.562 15.195 1 96.5 222 TYR B CA 1
ATOM 4273 C C . TYR B 1 222 ? -0.152 11.172 15.305 1 96.5 222 TYR B C 1
ATOM 4275 O O . TYR B 1 222 ? -0.818 11.031 16.328 1 96.5 222 TYR B O 1
ATOM 4283 N N . ALA B 1 223 ? -0.616 11.797 14.234 1 96.38 223 ALA B N 1
ATOM 4284 C CA . ALA B 1 223 ? -1.778 12.672 14.32 1 96.38 223 ALA B CA 1
ATOM 4285 C C . ALA B 1 223 ? -3.043 11.961 13.852 1 96.38 223 ALA B C 1
ATOM 4287 O O . ALA B 1 223 ? -4.141 12.523 13.922 1 96.38 223 ALA B O 1
ATOM 4288 N N . ARG B 1 224 ? -3.018 10.773 13.328 1 91.31 224 ARG B N 1
ATOM 4289 C CA . ARG B 1 224 ? -4.055 10.109 12.547 1 91.31 224 ARG B CA 1
ATOM 4290 C C . ARG B 1 224 ? -5.336 9.945 13.367 1 91.31 224 ARG B C 1
ATOM 4292 O O . ARG B 1 224 ? -6.434 9.906 12.805 1 91.31 224 ARG B O 1
ATOM 4299 N N . ASP B 1 225 ? -5.273 9.898 14.688 1 91.12 225 ASP B N 1
ATOM 4300 C CA . ASP B 1 225 ? -6.488 9.602 15.438 1 91.12 225 ASP B CA 1
ATOM 4301 C C . ASP B 1 225 ? -6.75 10.664 16.5 1 91.12 225 ASP B C 1
ATOM 4303 O O . ASP B 1 225 ? -7.539 10.445 17.422 1 91.12 225 ASP B O 1
ATOM 4307 N N . SER B 1 226 ? -6.156 11.805 16.359 1 93.62 226 SER B N 1
ATOM 4308 C CA . SER B 1 226 ? -6.246 12.852 17.375 1 93.62 226 SER B CA 1
ATOM 4309 C C . SER B 1 226 ? -7.547 13.633 17.234 1 93.62 226 SER B C 1
ATOM 4311 O O . SER B 1 226 ? -8.031 14.211 18.219 1 93.62 226 SER B O 1
ATOM 4313 N N . SER B 1 227 ? -8.078 13.758 16.094 1 97.19 227 SER B N 1
ATOM 4314 C CA . SER B 1 227 ? -9.281 14.523 15.828 1 97.19 227 SER B CA 1
ATOM 4315 C C . SER B 1 227 ? -10.172 13.82 14.805 1 97.19 227 SER B C 1
ATOM 4317 O O . SER B 1 227 ? -9.797 12.781 14.258 1 97.19 227 SER B O 1
ATOM 4319 N N . GLU B 1 228 ? -11.367 14.367 14.602 1 97.38 228 GLU B N 1
ATOM 4320 C CA . GLU B 1 228 ? -12.266 13.836 13.586 1 97.38 228 GLU B CA 1
ATOM 4321 C C . GLU B 1 228 ? -11.656 13.938 12.195 1 97.38 228 GLU B C 1
ATOM 4323 O O . GLU B 1 228 ? -11.859 13.055 11.352 1 97.38 228 GLU B O 1
ATOM 4328 N N . PHE B 1 229 ? -10.914 14.992 12.039 1 98.12 229 PHE B N 1
ATOM 4329 C CA . PHE B 1 229 ? -10.289 15.211 10.742 1 98.12 229 PHE B CA 1
ATOM 4330 C C . PHE B 1 229 ? -8.828 15.617 10.906 1 98.12 229 PHE B C 1
ATOM 4332 O O . PHE B 1 229 ? -8.445 16.156 11.953 1 98.12 229 PHE B O 1
ATOM 4339 N N . TYR B 1 230 ? -8.062 15.305 9.945 1 98.31 230 TYR B N 1
ATOM 4340 C CA . TYR B 1 230 ? -6.668 15.727 9.828 1 98.31 230 TYR B CA 1
ATOM 4341 C C . TYR B 1 230 ? -6.461 16.578 8.586 1 98.31 230 TYR B C 1
ATOM 4343 O O . TYR B 1 230 ? -6.898 16.234 7.496 1 98.31 230 TYR B O 1
ATOM 4351 N N . LEU B 1 231 ? -5.816 17.703 8.758 1 98.69 231 LEU B N 1
ATOM 4352 C CA . LEU B 1 231 ? -5.453 18.578 7.656 1 98.69 231 LEU B CA 1
ATOM 4353 C C . LEU B 1 231 ? -3.939 18.75 7.562 1 98.69 231 LEU B C 1
ATOM 4355 O O . LEU B 1 231 ? -3.297 19.188 8.516 1 98.69 231 LEU B O 1
ATOM 4359 N N . GLN B 1 232 ? -3.432 18.328 6.418 1 98.5 232 GLN B N 1
ATOM 4360 C CA . GLN B 1 232 ? -2.025 18.578 6.117 1 98.5 232 GLN B CA 1
ATOM 4361 C C . GLN B 1 232 ? -1.81 20.031 5.656 1 98.5 232 GLN B C 1
ATOM 4363 O O . GLN B 1 232 ? -2.402 20.469 4.668 1 98.5 232 GLN B O 1
ATOM 4368 N N . LEU B 1 233 ? -0.95 20.766 6.344 1 97.81 233 LEU B N 1
ATOM 4369 C CA . LEU B 1 233 ? -0.677 22.156 5.949 1 97.81 233 LEU B CA 1
ATOM 4370 C C . LEU B 1 233 ? 0.824 22.391 5.82 1 97.81 233 LEU B C 1
ATOM 4372 O O . LEU B 1 233 ? 1.625 21.672 6.43 1 97.81 233 LEU B O 1
ATOM 4376 N N . SER B 1 234 ? 1.182 23.359 4.957 1 95.62 234 SER B N 1
ATOM 4377 C CA . SER B 1 234 ? 2.574 23.781 4.84 1 95.62 234 SER B CA 1
ATOM 4378 C C . SER B 1 234 ? 2.902 24.875 5.836 1 95.62 234 SER B C 1
ATOM 4380 O O . SER B 1 234 ? 2.016 25.625 6.258 1 95.62 234 SER B O 1
ATOM 4382 N N . TYR B 1 235 ? 4.129 25.016 6.16 1 94.56 235 TYR B N 1
ATOM 4383 C CA . TYR B 1 235 ? 4.57 25.984 7.168 1 94.56 235 TYR B CA 1
ATOM 4384 C C . TYR B 1 235 ? 4.586 27.391 6.605 1 94.56 235 TYR B C 1
ATOM 4386 O O . TYR B 1 235 ? 4.82 28.359 7.34 1 94.56 235 TYR B O 1
ATOM 4394 N N . ASP B 1 236 ? 4.316 27.531 5.309 1 93.62 236 ASP B N 1
ATOM 4395 C CA . ASP B 1 236 ? 4.41 28.828 4.66 1 93.62 236 ASP B CA 1
ATOM 4396 C C . ASP B 1 236 ? 3.057 29.266 4.098 1 93.62 236 ASP B C 1
ATOM 4398 O O . ASP B 1 236 ? 2.994 30 3.109 1 93.62 236 ASP B O 1
ATOM 4402 N N . LEU B 1 237 ? 2.004 28.766 4.703 1 96.38 237 LEU B N 1
ATOM 4403 C CA . LEU B 1 237 ? 0.66 29.125 4.27 1 96.38 237 LEU B CA 1
ATOM 4404 C C . LEU B 1 237 ? -0.069 29.906 5.359 1 96.38 237 LEU B C 1
ATOM 4406 O O . LEU B 1 237 ? 0.141 29.672 6.551 1 96.38 237 LEU B O 1
ATOM 4410 N N . ARG B 1 238 ? -0.941 30.797 4.93 1 97.25 238 ARG B N 1
ATOM 4411 C CA . ARG B 1 238 ? -1.752 31.625 5.82 1 97.25 238 ARG B CA 1
ATOM 4412 C C . ARG B 1 238 ? -3.191 31.125 5.871 1 97.25 238 ARG B C 1
ATOM 4414 O O . ARG B 1 238 ? -3.793 30.844 4.832 1 97.25 238 ARG B O 1
ATOM 4421 N N . ALA B 1 239 ? -3.676 31.016 7.082 1 98.38 239 ALA B N 1
ATOM 4422 C CA . ALA B 1 239 ? -5.086 30.672 7.27 1 98.38 239 ALA B CA 1
ATOM 4423 C C . ALA B 1 239 ? -5.949 31.938 7.266 1 98.38 239 ALA B C 1
ATOM 4425 O O . ALA B 1 239 ? -5.656 32.906 7.977 1 98.38 239 ALA B O 1
ATOM 4426 N N . PRO B 1 240 ? -6.988 31.969 6.453 1 98 240 PRO B N 1
ATOM 4427 C CA . PRO B 1 240 ? -7.902 33.125 6.488 1 98 240 PRO B CA 1
ATOM 4428 C C . PRO B 1 240 ? -8.82 33.094 7.707 1 98 240 PRO B C 1
ATOM 4430 O O . PRO B 1 240 ? -8.938 32.062 8.383 1 98 240 PRO B O 1
ATOM 4433 N N . PRO B 1 241 ? -9.523 34.281 7.816 1 95.62 241 PRO B N 1
ATOM 4434 C CA . PRO B 1 241 ? -10.555 34.25 8.852 1 95.62 241 PRO B CA 1
ATOM 4435 C C . PRO B 1 241 ? -11.648 33.219 8.57 1 95.62 241 PRO B C 1
ATOM 4437 O O . PRO B 1 241 ? -11.977 32.969 7.414 1 95.62 241 PRO B O 1
ATOM 4440 N N . ASN B 1 242 ? -12.133 32.531 9.398 1 93.62 242 ASN B N 1
ATOM 4441 C CA . ASN B 1 242 ? -13.242 31.578 9.344 1 93.62 242 ASN B CA 1
ATOM 4442 C C . ASN B 1 242 ? -12.852 30.281 8.641 1 93.62 242 ASN B C 1
ATOM 4444 O O . ASN B 1 242 ? -13.703 29.609 8.055 1 93.62 242 ASN B O 1
ATOM 4448 N N . TYR B 1 243 ? -11.508 30 8.5 1 98.38 243 TYR B N 1
ATOM 4449 C CA . TYR B 1 243 ? -11.086 28.797 7.805 1 98.38 243 TYR B CA 1
ATOM 4450 C C . TYR B 1 243 ? -11.734 27.547 8.406 1 98.38 243 TYR B C 1
ATOM 4452 O O . TYR B 1 243 ? -12.109 26.625 7.68 1 98.38 243 TYR B O 1
ATOM 4460 N N . LEU B 1 244 ? -11.891 27.516 9.719 1 98.19 244 LEU B N 1
ATOM 4461 C CA . LEU B 1 244 ? -12.453 26.359 10.398 1 98.19 244 LEU B CA 1
ATOM 4462 C C . LEU B 1 244 ? -13.898 26.141 9.977 1 98.19 244 LEU B C 1
ATOM 4464 O O . LEU B 1 244 ? -14.281 25 9.656 1 98.19 244 LEU B O 1
ATOM 4468 N N . GLN B 1 245 ? -14.68 27.203 9.945 1 97.31 245 GLN B N 1
ATOM 4469 C CA . GLN B 1 245 ? -16.078 27.109 9.531 1 97.31 245 GLN B CA 1
ATOM 4470 C C . GLN B 1 245 ? -16.188 26.703 8.062 1 97.31 245 GLN B C 1
ATOM 4472 O O . GLN B 1 245 ? -17.078 25.938 7.691 1 97.31 245 GLN B O 1
ATOM 4477 N N . THR B 1 246 ? -15.336 27.25 7.262 1 98.25 246 THR B N 1
ATOM 4478 C CA . THR B 1 246 ? -15.32 26.906 5.848 1 98.25 246 THR B CA 1
ATOM 4479 C C . THR B 1 246 ? -15.078 25.406 5.664 1 98.25 246 THR B C 1
ATOM 4481 O O . THR B 1 246 ? -15.75 24.75 4.867 1 98.25 246 THR B O 1
ATOM 4484 N N . ILE B 1 247 ? -14.133 24.812 6.371 1 98.69 247 ILE B N 1
ATOM 4485 C CA . ILE B 1 247 ? -13.828 23.391 6.297 1 98.69 247 ILE B CA 1
ATOM 4486 C C . ILE B 1 247 ? -15.039 22.562 6.727 1 98.69 247 ILE B C 1
ATOM 4488 O O . ILE B 1 247 ? -15.438 21.625 6.043 1 98.69 247 ILE B O 1
ATOM 4492 N N . ARG B 1 248 ? -15.68 23.016 7.816 1 98 248 ARG B N 1
ATOM 4493 C CA . ARG B 1 248 ? -16.875 22.328 8.297 1 98 248 ARG B CA 1
ATOM 4494 C C . ARG B 1 248 ? -17.969 22.312 7.242 1 98 248 ARG B C 1
ATOM 4496 O O . ARG B 1 248 ? -18.578 21.281 6.977 1 98 248 ARG B O 1
ATOM 4503 N N . ASN B 1 249 ? -18.156 23.453 6.68 1 98.06 249 ASN B N 1
ATOM 4504 C CA . ASN B 1 249 ? -19.203 23.594 5.676 1 98.06 249 ASN B CA 1
ATOM 4505 C C . ASN B 1 249 ? -18.922 22.719 4.449 1 98.06 249 ASN B C 1
ATOM 4507 O O . ASN B 1 249 ? -19.844 22.094 3.908 1 98.06 249 ASN B O 1
ATOM 4511 N N . PHE B 1 250 ? -17.703 22.734 3.996 1 98.56 250 PHE B N 1
ATOM 4512 C CA . PHE B 1 250 ? -17.328 21.984 2.807 1 98.56 250 PHE B CA 1
ATOM 4513 C C . PHE B 1 250 ? -17.516 20.484 3.041 1 98.56 250 PHE B C 1
ATOM 4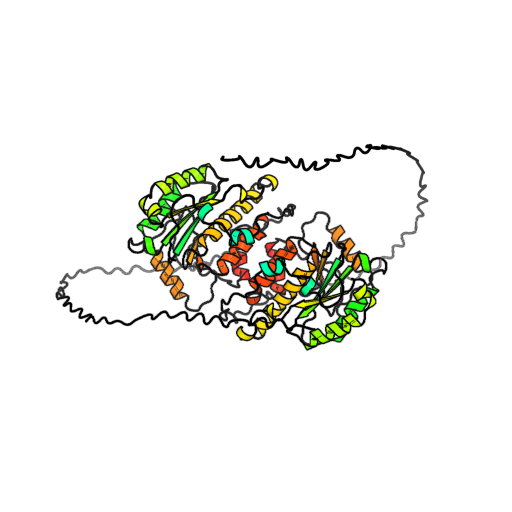515 O O . PHE B 1 250 ? -17.938 19.75 2.143 1 98.56 250 PHE B O 1
ATOM 4522 N N . ILE B 1 251 ? -17.172 19.969 4.242 1 98.31 251 ILE B N 1
ATOM 4523 C CA . ILE B 1 251 ? -17.375 18.562 4.609 1 98.31 251 ILE B CA 1
ATOM 4524 C C . ILE B 1 251 ? -18.875 18.25 4.57 1 98.31 251 ILE B C 1
ATOM 4526 O O . ILE B 1 251 ? -19.281 17.234 3.986 1 98.31 251 ILE B O 1
ATOM 4530 N N . ARG B 1 252 ? -19.641 19.125 5.168 1 97.69 252 ARG B N 1
ATOM 4531 C CA . ARG B 1 252 ? -21.094 18.922 5.211 1 97.69 252 ARG B CA 1
ATOM 4532 C C . ARG B 1 252 ? -21.672 18.891 3.803 1 97.69 252 ARG B C 1
ATOM 4534 O O . ARG B 1 252 ? -22.578 18.094 3.523 1 97.69 252 ARG B O 1
ATOM 4541 N N . GLN B 1 253 ? -21.172 19.719 2.986 1 97.62 253 GLN B N 1
ATOM 4542 C CA . GLN B 1 253 ? -21.641 19.828 1.615 1 97.62 253 GLN B CA 1
ATOM 4543 C C . GLN B 1 253 ? -21.438 18.531 0.841 1 97.62 253 GLN B C 1
ATOM 4545 O O . GLN B 1 253 ? -22.078 18.312 -0.191 1 97.62 253 GLN B O 1
ATOM 4550 N N . GLN B 1 254 ? -20.438 17.703 1.299 1 96.62 254 GLN B N 1
ATOM 4551 C CA . GLN B 1 254 ? -20.172 16.453 0.579 1 96.62 254 GLN B CA 1
ATOM 4552 C C . GLN B 1 254 ? -21.328 15.469 0.772 1 96.62 254 GLN B C 1
ATOM 4554 O O . GLN B 1 254 ? -21.516 14.562 -0.044 1 96.62 254 GLN B O 1
ATOM 4559 N N . GLY B 1 255 ? -22.094 15.617 1.899 1 94.12 255 GLY B N 1
ATOM 4560 C CA . GLY B 1 255 ? -23.203 14.703 2.152 1 94.12 255 GLY B CA 1
ATOM 4561 C C . GLY B 1 255 ? -22.766 13.25 2.164 1 94.12 255 GLY B C 1
ATOM 4562 O O . GLY B 1 255 ? -21.828 12.875 2.865 1 94.12 255 GLY B O 1
ATOM 4563 N N . ALA B 1 256 ? -23.422 12.492 1.317 1 92 256 ALA B N 1
ATOM 4564 C CA . ALA B 1 256 ? -23.156 11.055 1.266 1 92 256 ALA B CA 1
ATOM 4565 C C . ALA B 1 256 ? -22.172 10.711 0.151 1 92 256 ALA B C 1
ATOM 4567 O O . ALA B 1 256 ? -21.875 9.539 -0.08 1 92 256 ALA B O 1
ATOM 4568 N N . ASN B 1 257 ? -21.641 11.781 -0.504 1 93.94 257 ASN B N 1
ATOM 4569 C CA . ASN B 1 257 ? -20.672 11.547 -1.574 1 93.94 257 ASN B CA 1
ATOM 4570 C C . ASN B 1 257 ? -19.422 10.844 -1.054 1 93.94 257 ASN B C 1
ATOM 4572 O O . ASN B 1 257 ? -18.953 11.133 0.05 1 93.94 257 ASN B O 1
ATOM 4576 N N . TYR B 1 258 ? -18.906 9.984 -1.859 1 93.69 258 TYR B N 1
ATOM 4577 C CA . TYR B 1 258 ? -17.672 9.273 -1.527 1 93.69 258 TYR B CA 1
ATOM 4578 C C . TYR B 1 258 ? -16.453 10.172 -1.698 1 93.69 258 TYR B C 1
ATOM 4580 O O . TYR B 1 258 ? -16.328 10.852 -2.717 1 93.69 258 TYR B O 1
ATOM 4588 N N . TRP B 1 259 ? -15.656 10.188 -0.696 1 96.62 259 TRP B N 1
ATOM 4589 C CA . TRP B 1 259 ? -14.359 10.852 -0.805 1 96.62 259 TRP B CA 1
ATOM 4590 C C . TRP B 1 259 ? -13.367 10.281 0.205 1 96.62 259 TRP B C 1
ATOM 4592 O O . TRP B 1 259 ? -13.758 9.867 1.299 1 96.62 259 TRP B O 1
ATOM 4602 N N . VAL B 1 260 ? -12.109 10.266 -0.172 1 97.25 260 VAL B N 1
ATOM 4603 C CA . VAL B 1 260 ? -11.062 9.859 0.762 1 97.25 260 VAL B CA 1
ATOM 4604 C C . VAL B 1 260 ? -10.234 11.078 1.173 1 97.25 260 VAL B C 1
ATOM 4606 O O . VAL B 1 260 ? -9.539 11.047 2.188 1 97.25 260 VAL B O 1
ATOM 4609 N N . THR B 1 261 ? -10.312 12.164 0.377 1 98.25 261 THR B N 1
ATOM 4610 C CA . THR B 1 261 ? -9.625 13.398 0.722 1 98.25 261 THR B CA 1
ATOM 4611 C C . THR B 1 261 ? -10.352 14.602 0.122 1 98.25 261 THR B C 1
ATOM 4613 O O . THR B 1 261 ? -10.922 14.508 -0.966 1 98.25 261 THR B O 1
ATOM 4616 N N . LEU B 1 262 ? -10.414 15.672 0.856 1 98.69 262 LEU B N 1
ATOM 4617 C CA . LEU B 1 262 ? -10.82 16.984 0.378 1 98.69 262 LEU B CA 1
ATOM 4618 C C . LEU B 1 262 ? -9.625 17.938 0.321 1 98.69 262 LEU B C 1
ATOM 4620 O O . LEU B 1 262 ? -8.672 17.797 1.094 1 98.69 262 LEU B O 1
ATOM 4624 N N . GLU B 1 263 ? -9.711 18.875 -0.626 1 98.62 263 GLU B N 1
ATOM 4625 C CA . GLU B 1 263 ? -8.562 19.766 -0.813 1 98.62 263 GLU B CA 1
ATOM 4626 C C . GLU B 1 263 ? -8.953 21.219 -0.603 1 98.62 263 GLU B C 1
ATOM 4628 O O . GLU B 1 263 ? -10.031 21.656 -1.027 1 98.62 263 GLU B O 1
ATOM 4633 N N . PHE B 1 264 ? -8.062 21.969 0.053 1 98.75 264 PHE B N 1
ATOM 4634 C CA . PHE B 1 264 ? -8.289 23.391 0.358 1 98.75 264 PHE B CA 1
ATOM 4635 C C . PHE B 1 264 ? -7.129 24.234 -0.136 1 98.75 264 PHE B C 1
ATOM 4637 O O . PHE B 1 264 ? -7.094 25.453 0.104 1 98.75 264 PHE B O 1
ATOM 4644 N N . TYR B 1 265 ? -6.133 23.672 -0.7 1 97.81 265 TYR B N 1
ATOM 4645 C CA . TYR B 1 265 ? -4.988 24.25 -1.388 1 97.81 265 TYR B CA 1
ATOM 4646 C C . TYR B 1 265 ? -4.543 23.375 -2.549 1 97.81 265 TYR B C 1
ATOM 4648 O O . TYR B 1 265 ? -4.449 22.156 -2.408 1 97.81 265 TYR B O 1
ATOM 4656 N N . PRO B 1 266 ? -4.23 23.891 -3.742 1 95.25 266 PRO B N 1
ATOM 4657 C CA . PRO B 1 266 ? -4.082 23.062 -4.941 1 95.25 266 PRO B CA 1
ATOM 4658 C C . PRO B 1 266 ? -2.652 22.562 -5.145 1 95.25 266 PRO B C 1
ATOM 4660 O O . PRO B 1 266 ? -2.408 21.688 -5.984 1 95.25 266 PRO B O 1
ATOM 4663 N N . VAL B 1 267 ? -1.675 23.094 -4.465 1 92.62 267 VAL B N 1
ATOM 4664 C CA . VAL B 1 267 ? -0.278 22.812 -4.773 1 92.62 267 VAL B CA 1
ATOM 4665 C C . VAL B 1 267 ? 0.271 21.781 -3.791 1 92.62 267 VAL B C 1
ATOM 4667 O O . VAL B 1 267 ? 0.155 21.953 -2.576 1 92.62 267 VAL B O 1
ATOM 4670 N N . GLY B 1 268 ? 0.835 20.719 -4.387 1 93.25 268 GLY B N 1
ATOM 4671 C CA . GLY B 1 268 ? 1.544 19.75 -3.57 1 93.25 268 GLY B CA 1
ATOM 4672 C C . GLY B 1 268 ? 0.64 19.016 -2.598 1 93.25 268 GLY B C 1
ATOM 4673 O O . GLY B 1 268 ? -0.506 18.703 -2.926 1 93.25 268 GLY B O 1
ATOM 4674 N N . PHE B 1 269 ? 1.256 18.641 -1.372 1 96.69 269 PHE B N 1
ATOM 4675 C CA . PHE B 1 269 ? 0.551 17.828 -0.389 1 96.69 269 PHE B CA 1
ATOM 4676 C C . PHE B 1 269 ? -0.015 18.703 0.728 1 96.69 269 PHE B C 1
ATOM 4678 O O . PHE B 1 269 ? -0.392 18.188 1.786 1 96.69 269 PHE B O 1
ATOM 4685 N N . ALA B 1 270 ? -0.106 20.062 0.545 1 97.06 270 ALA B N 1
ATOM 4686 C CA . ALA B 1 270 ? -0.692 20.969 1.521 1 97.06 270 ALA B CA 1
ATOM 4687 C C . ALA B 1 270 ? -2.186 21.156 1.268 1 97.06 270 ALA B C 1
ATOM 4689 O O . ALA B 1 270 ? -2.641 21.094 0.123 1 97.06 270 ALA B O 1
ATOM 4690 N N . GLY B 1 271 ? -2.885 21.391 2.34 1 98.25 271 GLY B N 1
ATOM 4691 C CA . GLY B 1 271 ? -4.312 21.656 2.236 1 98.25 271 GLY B CA 1
ATOM 4692 C C . GLY B 1 271 ? -5.133 20.406 1.995 1 98.25 271 GLY B C 1
ATOM 4693 O O . GLY B 1 271 ? -6.219 20.469 1.411 1 98.25 271 GLY B O 1
ATOM 4694 N N . LYS B 1 272 ? -4.629 19.234 2.295 1 98.56 272 LYS B N 1
ATOM 4695 C CA . LYS B 1 272 ? -5.332 17.969 2.092 1 98.56 272 LYS B CA 1
ATOM 4696 C C . LYS B 1 272 ? -5.973 17.484 3.389 1 98.56 272 LYS B C 1
ATOM 4698 O O . LYS B 1 272 ? -5.301 17.344 4.414 1 98.56 272 LYS B O 1
ATOM 4703 N N . LEU B 1 273 ? -7.246 17.25 3.336 1 98.69 273 LEU B N 1
ATOM 4704 C CA . LEU B 1 273 ? -8.016 16.859 4.512 1 98.69 273 LEU B CA 1
ATOM 4705 C C . LEU B 1 273 ? -8.383 15.383 4.457 1 98.69 273 LEU B C 1
ATOM 4707 O O . LEU B 1 273 ? -8.789 14.883 3.406 1 98.69 273 LEU B O 1
ATOM 4711 N N . PHE B 1 274 ? -8.219 14.703 5.539 1 98.19 274 PHE B N 1
ATOM 4712 C CA . PHE B 1 274 ? -8.555 13.297 5.684 1 98.19 274 PHE B CA 1
ATOM 4713 C C . PHE B 1 274 ? -9.43 13.07 6.91 1 98.19 274 PHE B C 1
ATOM 4715 O O . PHE B 1 274 ? -9.406 13.867 7.852 1 98.19 274 PHE B O 1
ATOM 4722 N N . ARG B 1 275 ? -10.156 11.984 6.898 1 96.56 275 ARG B N 1
ATOM 4723 C CA . ARG B 1 275 ? -10.891 11.578 8.094 1 96.56 275 ARG B CA 1
ATOM 4724 C C . ARG B 1 275 ? -9.953 10.984 9.141 1 96.56 275 ARG B C 1
ATOM 4726 O O . ARG B 1 275 ? -9.109 10.148 8.82 1 96.56 275 ARG B O 1
ATOM 4733 N N . GLY B 1 276 ? -10.156 11.445 10.367 1 93.75 276 GLY B N 1
ATOM 4734 C CA . GLY B 1 276 ? -9.32 10.953 11.453 1 93.75 276 GLY B CA 1
ATOM 4735 C C . GLY B 1 276 ? -9.648 9.523 11.852 1 93.75 276 GLY B C 1
ATOM 4736 O O . GLY B 1 276 ? -10.82 9.148 11.914 1 93.75 276 GLY B O 1
ATOM 4737 N N . GLY B 1 277 ? -8.547 8.766 12.117 1 86.44 277 GLY B N 1
ATOM 4738 C CA . GLY B 1 277 ? -8.711 7.406 12.609 1 86.44 277 GLY B CA 1
ATOM 4739 C C . GLY B 1 277 ? -9.18 6.438 11.539 1 86.44 277 GLY B C 1
ATOM 4740 O O . GLY B 1 277 ? -9.43 5.266 11.828 1 86.44 277 GLY B O 1
ATOM 4741 N N . GLY B 1 278 ? -9.273 6.926 10.422 1 81.94 278 GLY B N 1
ATOM 4742 C CA . GLY B 1 278 ? -9.828 6.094 9.359 1 81.94 278 GLY B CA 1
ATOM 4743 C C . GLY B 1 278 ? -8.773 5.301 8.617 1 81.94 278 GLY B C 1
ATOM 4744 O O . GLY B 1 278 ? -7.574 5.477 8.852 1 81.94 278 GLY B O 1
ATOM 4745 N N . ARG B 1 279 ? -9.258 4.445 7.742 1 88.12 279 ARG B N 1
ATOM 4746 C CA . ARG B 1 279 ? -8.438 3.584 6.898 1 88.12 279 ARG B CA 1
ATOM 4747 C C . ARG B 1 279 ? -7.648 4.402 5.887 1 88.12 279 ARG B C 1
ATOM 4749 O O . ARG B 1 279 ? -6.531 4.031 5.516 1 88.12 279 ARG B O 1
ATOM 4756 N N . ASP B 1 280 ? -8.172 5.543 5.605 1 90.94 280 ASP B N 1
ATOM 4757 C CA . ASP B 1 280 ? -7.57 6.348 4.547 1 90.94 280 ASP B CA 1
ATOM 4758 C C . ASP B 1 280 ? -6.18 6.832 4.957 1 90.94 280 ASP B C 1
ATOM 4760 O O . ASP B 1 280 ? -5.219 6.684 4.199 1 90.94 280 ASP B O 1
ATOM 4764 N N . ILE B 1 281 ? -6.062 7.336 6.133 1 94.12 281 ILE B N 1
ATOM 4765 C CA . ILE B 1 281 ? -4.766 7.82 6.582 1 94.12 281 ILE B CA 1
ATOM 4766 C C . ILE B 1 281 ? -3.789 6.652 6.703 1 94.12 281 ILE B C 1
ATOM 4768 O O . ILE B 1 281 ? -2.609 6.785 6.371 1 94.12 281 ILE B O 1
ATOM 4772 N N . GLN B 1 282 ? -4.273 5.578 7.137 1 91.25 282 GLN B N 1
ATOM 4773 C CA . GLN B 1 282 ? -3.428 4.395 7.262 1 91.25 282 GLN B CA 1
ATOM 4774 C C . GLN B 1 282 ? -2.895 3.955 5.902 1 91.25 282 GLN B C 1
ATOM 4776 O O . GLN B 1 282 ? -1.717 3.617 5.77 1 91.25 282 GLN B O 1
ATOM 4781 N N . GLN B 1 283 ? -3.791 3.932 4.91 1 93 283 GLN B N 1
ATOM 4782 C CA . GLN B 1 283 ? -3.389 3.584 3.553 1 93 283 GLN B CA 1
ATOM 4783 C C . GLN B 1 283 ? -2.305 4.527 3.041 1 93 283 GLN B C 1
ATOM 4785 O O . GLN B 1 283 ? -1.344 4.09 2.404 1 93 283 GLN B O 1
ATOM 4790 N N . LEU B 1 284 ? -2.49 5.746 3.334 1 95.19 284 LEU B N 1
ATOM 4791 C CA . LEU B 1 284 ? -1.517 6.734 2.887 1 95.19 284 LEU B CA 1
ATOM 4792 C C . LEU B 1 284 ? -0.172 6.523 3.574 1 95.19 284 LEU B C 1
ATOM 4794 O O . LEU B 1 284 ? 0.877 6.59 2.928 1 95.19 284 LEU B O 1
ATOM 4798 N N . ILE B 1 285 ? -0.213 6.281 4.859 1 94.31 285 ILE B N 1
ATOM 4799 C CA . ILE B 1 285 ? 1.014 6.008 5.602 1 94.31 285 ILE B CA 1
ATOM 4800 C C . ILE B 1 285 ? 1.729 4.809 4.988 1 94.31 285 ILE B C 1
ATOM 4802 O O . ILE B 1 285 ? 2.949 4.828 4.805 1 94.31 285 ILE B O 1
ATOM 4806 N N . HIS B 1 286 ? 1.004 3.814 4.629 1 92.12 286 HIS B N 1
ATOM 4807 C CA . HIS B 1 286 ? 1.585 2.637 3.994 1 92.12 286 HIS B CA 1
ATOM 4808 C C . HIS B 1 286 ? 2.264 2.996 2.678 1 92.12 286 HIS B C 1
ATOM 4810 O O . HIS B 1 286 ? 3.396 2.58 2.424 1 92.12 286 HIS B O 1
ATOM 4816 N N . LEU B 1 287 ? 1.59 3.771 1.888 1 95.44 287 LEU B N 1
ATOM 4817 C CA . LEU B 1 287 ? 2.154 4.16 0.601 1 95.44 287 LEU B CA 1
ATOM 4818 C C . LEU B 1 287 ? 3.434 4.969 0.791 1 95.44 287 LEU B C 1
ATOM 4820 O O . LEU B 1 287 ? 4.445 4.703 0.137 1 95.44 287 LEU B O 1
ATOM 4824 N N . LEU B 1 288 ? 3.398 5.895 1.725 1 95.88 288 LEU B N 1
ATOM 4825 C CA . LEU B 1 288 ? 4.531 6.789 1.937 1 95.88 288 LEU B CA 1
ATOM 4826 C C . LEU B 1 288 ? 5.746 6.016 2.445 1 95.88 288 LEU B C 1
ATOM 4828 O O . LEU B 1 288 ? 6.887 6.379 2.146 1 95.88 288 LEU B O 1
ATOM 4832 N N . THR B 1 289 ? 5.504 4.965 3.143 1 93.69 289 THR B N 1
ATOM 4833 C CA . THR B 1 289 ? 6.605 4.195 3.711 1 93.69 289 THR B CA 1
ATOM 4834 C C . THR B 1 289 ? 7.094 3.137 2.725 1 93.69 289 THR B C 1
ATOM 4836 O O . THR B 1 289 ? 8.297 3.006 2.49 1 93.69 289 THR B O 1
ATOM 4839 N N . GLU B 1 290 ? 6.184 2.48 2.1 1 91.69 290 GLU B N 1
ATOM 4840 C CA . GLU B 1 290 ? 6.531 1.317 1.288 1 91.69 290 GLU B CA 1
ATOM 4841 C C . GLU B 1 290 ? 7.137 1.737 -0.047 1 91.69 290 GLU B C 1
ATOM 4843 O O . GLU B 1 290 ? 7.973 1.023 -0.608 1 91.69 290 GLU B O 1
ATOM 4848 N N . TYR B 1 291 ? 6.754 2.861 -0.518 1 95.56 291 TYR B N 1
ATOM 4849 C CA . TYR B 1 291 ? 7.195 3.279 -1.842 1 95.56 291 TYR B CA 1
ATOM 4850 C C . TYR B 1 291 ? 8 4.57 -1.763 1 95.56 291 TYR B C 1
ATOM 4852 O O . TYR B 1 291 ? 8.047 5.344 -2.723 1 95.56 291 TYR B O 1
ATOM 4860 N N . SER B 1 292 ? 8.602 4.793 -0.618 1 94.38 292 SER B N 1
ATOM 4861 C CA . SER B 1 292 ? 9.312 6.039 -0.356 1 94.38 292 SER B CA 1
ATOM 4862 C C . SER B 1 292 ? 10.484 6.223 -1.315 1 94.38 292 SER B C 1
ATOM 4864 O O . SER B 1 292 ? 10.844 7.348 -1.659 1 94.38 292 SER B O 1
ATOM 4866 N N . LYS B 1 293 ? 11.086 5.145 -1.792 1 92.69 293 LYS B N 1
ATOM 4867 C CA . LYS B 1 293 ? 12.242 5.219 -2.688 1 92.69 293 LYS B CA 1
ATOM 4868 C C . LYS B 1 293 ? 11.797 5.414 -4.137 1 92.69 293 LYS B C 1
ATOM 4870 O O . LYS B 1 293 ? 12.516 6.031 -4.93 1 92.69 293 LYS B O 1
ATOM 4875 N N . GLU B 1 294 ? 10.656 4.91 -4.445 1 94.62 294 GLU B N 1
ATOM 4876 C CA . GLU B 1 294 ? 10.211 4.82 -5.836 1 94.62 294 GLU B CA 1
ATOM 4877 C C . GLU B 1 294 ? 9.484 6.09 -6.27 1 94.62 294 GLU B C 1
ATOM 4879 O O . GLU B 1 294 ? 9.625 6.531 -7.41 1 94.62 294 GLU B O 1
ATOM 4884 N N . GLN B 1 295 ? 8.758 6.672 -5.305 1 96.31 295 GLN B N 1
ATOM 4885 C CA . GLN B 1 295 ? 7.875 7.766 -5.703 1 96.31 295 GLN B CA 1
ATOM 4886 C C . GLN B 1 295 ? 8.016 8.953 -4.758 1 96.31 295 GLN B C 1
ATOM 4888 O O . GLN B 1 295 ? 8.273 8.781 -3.566 1 96.31 295 GLN B O 1
ATOM 4893 N N . SER B 1 296 ? 7.742 10.164 -5.332 1 96.75 296 SER B N 1
ATOM 4894 C CA . SER B 1 296 ? 7.707 11.367 -4.516 1 96.75 296 SER B CA 1
ATOM 4895 C C . SER B 1 296 ? 6.41 11.461 -3.715 1 96.75 296 SER B C 1
ATOM 4897 O O . SER B 1 296 ? 5.438 10.766 -4.02 1 96.75 296 SER B O 1
ATOM 4899 N N . LEU B 1 297 ? 6.418 12.312 -2.76 1 97.06 297 LEU B N 1
ATOM 4900 C CA . LEU B 1 297 ? 5.242 12.547 -1.933 1 97.06 297 LEU B CA 1
ATOM 4901 C C . LEU B 1 297 ? 4.039 12.922 -2.795 1 97.06 297 LEU B C 1
ATOM 4903 O O . LEU B 1 297 ? 2.949 12.367 -2.617 1 97.06 297 LEU B O 1
ATOM 4907 N N . GLY B 1 298 ? 4.234 13.859 -3.668 1 96.69 298 GLY B N 1
ATOM 4908 C CA . GLY B 1 298 ? 3.158 14.266 -4.559 1 96.69 298 GLY B CA 1
ATOM 4909 C C . GLY B 1 298 ? 2.617 13.125 -5.398 1 96.69 298 GLY B C 1
ATOM 4910 O O . GLY B 1 298 ? 1.402 12.953 -5.516 1 96.69 298 GLY B O 1
ATOM 4911 N N . ASN B 1 299 ? 3.484 12.359 -5.98 1 96.94 299 ASN B N 1
ATOM 4912 C CA . ASN B 1 299 ? 3.07 11.227 -6.797 1 96.94 299 ASN B CA 1
ATOM 4913 C C . ASN B 1 299 ? 2.309 10.188 -5.977 1 96.94 299 ASN B C 1
ATOM 4915 O O . ASN B 1 299 ? 1.325 9.617 -6.449 1 96.94 299 ASN B O 1
ATOM 4919 N N . LEU B 1 300 ? 2.811 9.891 -4.762 1 97.81 300 LEU B N 1
ATOM 4920 C CA . LEU B 1 300 ? 2.152 8.898 -3.91 1 97.81 300 LEU B CA 1
ATOM 4921 C C . LEU B 1 300 ? 0.753 9.367 -3.523 1 97.81 300 LEU B C 1
ATOM 4923 O O . LEU B 1 300 ? -0.162 8.547 -3.393 1 97.81 300 LEU B O 1
ATOM 4927 N N . PHE B 1 301 ? 0.612 10.672 -3.371 1 97.88 301 PHE B N 1
ATOM 4928 C CA . PHE B 1 301 ? -0.715 11.211 -3.09 1 97.88 301 PHE B CA 1
ATOM 4929 C C . PHE B 1 301 ? -1.649 10.984 -4.273 1 97.88 301 PHE B C 1
ATOM 4931 O O . PHE B 1 301 ? -2.814 10.625 -4.094 1 97.88 301 PHE B O 1
ATOM 4938 N N . VAL B 1 302 ? -1.167 11.203 -5.453 1 97 302 VAL B N 1
ATOM 4939 C CA . VAL B 1 302 ? -1.951 10.953 -6.656 1 97 302 VAL B CA 1
ATOM 4940 C C . VAL B 1 302 ? -2.322 9.477 -6.734 1 97 302 VAL B C 1
ATOM 4942 O O . VAL B 1 302 ? -3.477 9.133 -7 1 97 302 VAL B O 1
ATOM 4945 N N . GLN B 1 303 ? -1.358 8.586 -6.488 1 97.12 303 GLN B N 1
ATOM 4946 C CA . GLN B 1 303 ? -1.618 7.152 -6.492 1 97.12 303 GLN B CA 1
ATOM 4947 C C . GLN B 1 303 ? -2.652 6.777 -5.434 1 97.12 303 GLN B C 1
ATOM 4949 O O . GLN B 1 303 ? -3.49 5.902 -5.664 1 97.12 303 GLN B O 1
ATOM 4954 N N . PHE B 1 304 ? -2.553 7.406 -4.262 1 97.69 304 PHE B N 1
ATOM 4955 C CA . PHE B 1 304 ? -3.514 7.184 -3.188 1 97.69 304 PHE B CA 1
ATOM 4956 C C . PHE B 1 304 ? -4.934 7.438 -3.672 1 97.69 304 PHE B C 1
ATOM 4958 O O . PHE B 1 304 ? -5.828 6.613 -3.455 1 97.69 304 PHE B O 1
ATOM 4965 N N . LYS B 1 305 ? -5.125 8.539 -4.332 1 97.69 305 LYS B N 1
ATOM 4966 C CA . LYS B 1 305 ? -6.445 8.867 -4.863 1 97.69 305 LYS B CA 1
ATOM 4967 C C . LYS B 1 305 ? -6.875 7.859 -5.922 1 97.69 305 LYS B C 1
ATOM 4969 O O . LYS B 1 305 ? -8.016 7.398 -5.922 1 97.69 305 LYS B O 1
ATOM 4974 N N . ASN B 1 306 ? -5.953 7.492 -6.777 1 96.88 306 ASN B N 1
ATOM 4975 C CA . ASN B 1 306 ? -6.258 6.531 -7.832 1 96.88 306 ASN B CA 1
ATOM 4976 C C . ASN B 1 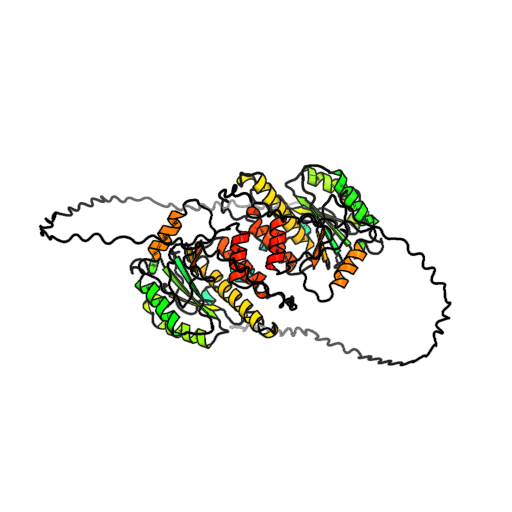306 ? -6.656 5.176 -7.258 1 96.88 306 ASN B C 1
ATOM 4978 O O . ASN B 1 306 ? -7.648 4.582 -7.688 1 96.88 306 ASN B O 1
ATOM 4982 N N . LEU B 1 307 ? -5.895 4.699 -6.316 1 97.38 307 LEU B N 1
ATOM 4983 C CA . LEU B 1 307 ? -6.152 3.41 -5.688 1 97.38 307 LEU B CA 1
ATOM 4984 C C . LEU B 1 307 ? -7.52 3.402 -5.004 1 97.38 307 LEU B C 1
ATOM 4986 O O . LEU B 1 307 ? -8.203 2.375 -4.98 1 97.38 307 LEU B O 1
ATOM 4990 N N . ASN B 1 308 ? -7.895 4.602 -4.512 1 97.19 308 ASN B N 1
ATOM 4991 C CA . ASN B 1 308 ? -9.164 4.719 -3.805 1 97.19 308 ASN B CA 1
ATOM 4992 C C . ASN B 1 308 ? -10.281 5.188 -4.73 1 97.19 308 ASN B C 1
ATOM 4994 O O . ASN B 1 308 ? -11.359 5.574 -4.27 1 97.19 308 ASN B O 1
ATOM 4998 N N . VAL B 1 309 ? -10.008 5.262 -6.008 1 96.25 309 VAL B N 1
ATOM 4999 C CA . VAL B 1 309 ? -10.969 5.512 -7.074 1 96.25 309 VAL B CA 1
ATOM 5000 C C . VAL B 1 309 ? -11.57 6.91 -6.914 1 96.25 309 VAL B C 1
ATOM 5002 O O . VAL B 1 309 ? -12.758 7.113 -7.168 1 96.25 309 VAL B O 1
ATOM 5005 N N . GLN B 1 310 ? -10.812 7.824 -6.27 1 96.12 310 GLN B N 1
ATOM 5006 C CA . GLN B 1 310 ? -11.172 9.234 -6.324 1 96.12 310 GLN B CA 1
ATOM 5007 C C . GLN B 1 310 ? -10.484 9.938 -7.496 1 96.12 310 GLN B C 1
ATOM 5009 O O . GLN B 1 310 ? -9.398 10.5 -7.336 1 96.12 310 GLN B O 1
ATOM 5014 N N . GLN B 1 311 ? -11.094 9.953 -8.531 1 87 311 GLN B N 1
ATOM 5015 C CA . GLN B 1 311 ? -10.461 10.352 -9.781 1 87 311 GLN B CA 1
ATOM 5016 C C . GLN B 1 311 ? -10.359 11.875 -9.891 1 87 311 GLN B C 1
ATOM 5018 O O . GLN B 1 311 ? -9.453 12.391 -10.539 1 87 311 GLN B O 1
ATOM 5023 N N . ARG B 1 312 ? -11.234 12.531 -9.227 1 92.62 312 ARG B N 1
ATOM 5024 C CA . ARG B 1 312 ? -11.211 13.992 -9.32 1 92.62 312 ARG B CA 1
ATOM 5025 C C . ARG B 1 312 ? -10.836 14.617 -7.984 1 92.62 312 ARG B C 1
ATOM 5027 O O . ARG B 1 312 ? -11.18 14.086 -6.922 1 92.62 312 ARG B O 1
ATOM 5034 N N . ASP B 1 313 ? -10.18 15.703 -8.188 1 95.56 313 ASP B N 1
ATOM 5035 C CA . ASP B 1 313 ? -9.891 16.5 -6.996 1 95.56 313 ASP B CA 1
ATOM 5036 C C . ASP B 1 313 ? -11.148 17.203 -6.496 1 95.56 313 ASP B C 1
ATOM 5038 O O . ASP B 1 313 ? -11.875 17.828 -7.281 1 95.56 313 ASP B O 1
ATOM 5042 N N . ILE B 1 314 ? -11.445 17 -5.242 1 97.94 314 ILE B N 1
ATOM 5043 C CA . ILE B 1 314 ? -12.531 17.734 -4.617 1 97.94 314 ILE B CA 1
ATOM 5044 C C . ILE B 1 314 ? -11.977 18.953 -3.869 1 97.94 314 ILE B C 1
ATOM 5046 O O . ILE B 1 314 ? -11.703 18.875 -2.668 1 97.94 314 ILE B O 1
ATOM 5050 N N . LEU B 1 315 ? -11.812 20.016 -4.613 1 97.81 315 LEU B N 1
ATOM 5051 C CA . LEU B 1 315 ? -11.102 21.203 -4.16 1 97.81 315 LEU B CA 1
ATOM 5052 C C . LEU B 1 315 ? -12.078 22.344 -3.863 1 97.81 315 LEU B C 1
ATOM 5054 O O . LEU B 1 315 ? -12.945 22.656 -4.68 1 97.81 315 LEU B O 1
ATOM 5058 N N . TRP B 1 316 ? -11.938 22.891 -2.693 1 97.75 316 TRP B N 1
ATOM 5059 C CA . TRP B 1 316 ? -12.625 24.141 -2.391 1 97.75 316 TRP B CA 1
ATOM 5060 C C . TRP B 1 316 ? -12.062 25.281 -3.238 1 97.75 316 TRP B C 1
ATOM 5062 O O . TRP B 1 316 ? -10.852 25.469 -3.318 1 97.75 316 TRP B O 1
ATOM 5072 N N . ARG B 1 317 ? -12.984 26.016 -3.895 1 94.62 317 ARG B N 1
ATOM 5073 C CA . ARG B 1 317 ? -12.562 27.156 -4.715 1 94.62 317 ARG B CA 1
ATOM 5074 C C . ARG B 1 317 ? -13.242 28.438 -4.258 1 94.62 317 ARG B C 1
ATOM 5076 O O . ARG B 1 317 ? -14.445 28.453 -3.973 1 94.62 317 ARG B O 1
ATOM 5083 N N . PRO B 1 318 ? -12.492 29.547 -4.285 1 95.56 318 PRO B N 1
ATOM 5084 C CA . PRO B 1 318 ? -11.039 29.641 -4.477 1 95.56 318 PRO B CA 1
ATOM 5085 C C . PRO B 1 318 ? -10.258 28.984 -3.34 1 95.56 318 PRO B C 1
ATOM 5087 O O . PRO B 1 318 ? -10.82 28.703 -2.281 1 95.56 318 PRO B O 1
ATOM 5090 N N . PRO B 1 319 ? -8.945 28.766 -3.52 1 96.62 319 PRO B N 1
ATOM 5091 C CA . PRO B 1 319 ? -8.172 28.109 -2.457 1 96.62 319 PRO B CA 1
ATOM 5092 C C . PRO B 1 319 ? -8.328 28.812 -1.106 1 96.62 319 PRO B C 1
ATOM 5094 O O . PRO B 1 319 ? -8.312 30.047 -1.039 1 96.62 319 PRO B O 1
ATOM 5097 N N . LEU B 1 320 ? -8.539 28 -0.127 1 98.12 320 LEU B N 1
ATOM 5098 C CA . LEU B 1 320 ? -8.82 28.516 1.204 1 98.12 320 LEU B CA 1
ATOM 5099 C C . LEU B 1 320 ? -7.574 29.172 1.807 1 98.12 320 LEU B C 1
ATOM 5101 O O . LEU B 1 320 ? -7.645 30.266 2.357 1 98.12 320 LEU B O 1
ATOM 5105 N N . PHE B 1 321 ? -6.395 28.516 1.665 1 98.19 321 PHE B N 1
ATOM 5106 C CA . PHE B 1 321 ? -5.137 29.016 2.213 1 98.19 321 PHE B CA 1
ATOM 5107 C C . PHE B 1 321 ? -4.332 29.75 1.146 1 98.19 321 PHE B C 1
ATOM 5109 O O . PHE B 1 321 ? -4.473 29.469 -0.046 1 98.19 321 PHE B O 1
ATOM 5116 N N . SER B 1 322 ? -3.498 30.719 1.574 1 95.69 322 SER B N 1
ATOM 5117 C CA . SER B 1 322 ? -2.682 31.5 0.645 1 95.69 322 SER B CA 1
ATOM 5118 C C . SER B 1 322 ? -1.217 31.5 1.067 1 95.69 322 SER B C 1
ATOM 5120 O O . SER B 1 322 ? -0.907 31.359 2.254 1 95.69 322 SER B O 1
ATOM 5122 N N . GLN B 1 323 ? -0.391 31.672 0.076 1 92.44 323 GLN B N 1
ATOM 5123 C CA . GLN B 1 323 ? 1.038 31.719 0.363 1 92.44 323 GLN B CA 1
ATOM 5124 C C . GLN B 1 323 ? 1.396 33 1.129 1 92.44 323 GLN B C 1
ATOM 5126 O O . GLN B 1 323 ? 0.841 34.062 0.862 1 92.44 323 GLN B O 1
ATOM 5131 N N . LEU B 1 324 ? 2.291 32.875 2.018 1 89.25 324 LEU B N 1
ATOM 5132 C CA . LEU B 1 324 ? 2.791 34 2.779 1 89.25 324 LEU B CA 1
ATOM 5133 C C . LEU B 1 324 ? 3.695 34.875 1.917 1 89.25 324 LEU B C 1
ATOM 5135 O O . LEU B 1 324 ? 4.352 34.375 0.997 1 89.25 324 LEU B O 1
#

Radius of gyration: 35.09 Å; Cα contacts (8 Å, |Δi|>4): 874; chains: 2; bounding box: 96×96×134 Å

pLDDT: mean 73.88, std 31.93, range [16.22, 98.75]

Organism: Patiria miniata (NCBI:txid46514)